Protein AF-A0A818S6M4-F1 (afdb_monomer_lite)

Structure (mmCIF, N/CA/C/O backbone):
data_AF-A0A818S6M4-F1
#
_entry.id   AF-A0A818S6M4-F1
#
loop_
_atom_site.group_PDB
_atom_site.id
_atom_site.type_symbol
_atom_site.label_atom_id
_atom_site.label_alt_id
_atom_site.label_comp_id
_atom_site.label_asym_id
_atom_site.label_entity_id
_atom_site.label_seq_id
_atom_site.pdbx_PDB_ins_code
_atom_site.Cartn_x
_atom_site.Cartn_y
_atom_site.Cartn_z
_atom_site.occupancy
_atom_site.B_iso_or_equiv
_atom_site.auth_seq_id
_atom_site.auth_comp_id
_atom_site.auth_asym_id
_atom_site.auth_atom_id
_atom_site.pdbx_PDB_model_num
ATOM 1 N N . MET A 1 1 ? -9.653 -13.314 -11.716 1.00 39.69 1 MET A N 1
ATOM 2 C CA . MET A 1 1 ? -9.714 -14.280 -12.840 1.00 39.69 1 MET A CA 1
ATOM 3 C C . MET A 1 1 ? -8.444 -15.112 -12.792 1.00 39.69 1 MET A C 1
ATOM 5 O O . MET A 1 1 ? -7.384 -14.510 -12.711 1.00 39.69 1 MET A O 1
ATOM 9 N N . ALA A 1 2 ? -8.539 -16.444 -12.817 1.00 67.56 2 ALA A N 1
ATOM 10 C CA . ALA A 1 2 ? -7.367 -17.319 -12.911 1.00 67.56 2 ALA A CA 1
ATOM 11 C C . ALA A 1 2 ? -6.774 -17.253 -14.330 1.00 67.56 2 ALA A C 1
ATOM 13 O O . ALA A 1 2 ? -7.524 -17.303 -15.307 1.00 67.56 2 ALA A O 1
ATOM 14 N N . LYS A 1 3 ? -5.451 -17.101 -14.446 1.00 80.00 3 LYS A N 1
ATOM 15 C CA . LYS A 1 3 ? -4.721 -16.979 -15.719 1.00 80.00 3 LYS A CA 1
ATOM 16 C C . LYS A 1 3 ? -3.340 -17.631 -15.604 1.00 80.00 3 LYS A C 1
ATOM 18 O O . LYS A 1 3 ? -2.742 -17.581 -14.534 1.00 80.00 3 LYS A O 1
ATOM 23 N N . ALA A 1 4 ? -2.828 -18.177 -16.704 1.00 87.00 4 ALA A N 1
ATOM 24 C CA . ALA A 1 4 ? -1.402 -18.478 -16.834 1.00 87.00 4 ALA A CA 1
ATOM 25 C C . ALA A 1 4 ? -0.620 -17.170 -17.058 1.00 87.00 4 ALA A C 1
ATOM 27 O O . ALA A 1 4 ? -1.134 -16.243 -17.693 1.00 87.00 4 ALA A O 1
ATOM 28 N N . SER A 1 5 ? 0.601 -17.080 -16.532 1.00 86.56 5 SER A N 1
ATOM 29 C CA . SER A 1 5 ? 1.431 -15.868 -16.585 1.00 86.56 5 SER A CA 1
ATOM 30 C C . SER A 1 5 ? 2.912 -16.237 -16.522 1.00 86.56 5 SER A C 1
ATOM 32 O O . SER A 1 5 ? 3.263 -17.175 -15.819 1.00 86.56 5 SER A O 1
ATOM 34 N N . GLY A 1 6 ? 3.781 -15.525 -17.249 1.00 84.81 6 GLY A N 1
ATOM 35 C CA . GLY A 1 6 ? 5.240 -15.677 -17.114 1.00 84.81 6 GLY A CA 1
ATOM 36 C C . GLY A 1 6 ? 5.771 -17.100 -17.330 1.00 84.81 6 GLY A C 1
ATOM 37 O O . GLY A 1 6 ? 6.618 -17.547 -16.576 1.00 84.81 6 GLY A O 1
ATOM 38 N N . PHE A 1 7 ? 5.237 -17.830 -18.317 1.00 89.88 7 PHE A N 1
ATOM 39 C CA . PHE A 1 7 ? 5.532 -19.253 -18.585 1.00 89.88 7 PHE A CA 1
ATOM 40 C C . PHE A 1 7 ? 5.072 -20.251 -17.501 1.00 89.88 7 PHE A C 1
ATOM 42 O O . PHE A 1 7 ? 5.229 -21.457 -17.686 1.00 89.88 7 PHE A O 1
ATOM 49 N N . CYS A 1 8 ? 4.416 -19.781 -16.437 1.00 89.44 8 CYS A N 1
ATOM 50 C CA . CYS A 1 8 ? 3.836 -20.607 -15.382 1.00 89.44 8 CYS A CA 1
ATOM 51 C C . CYS A 1 8 ? 2.340 -20.856 -15.642 1.00 89.44 8 CYS A C 1
ATOM 53 O O . CYS A 1 8 ? 1.536 -19.923 -15.740 1.00 89.44 8 CYS A O 1
ATOM 55 N N . TYR A 1 9 ? 1.958 -22.132 -15.741 1.00 90.94 9 TYR A N 1
ATOM 56 C CA . TYR A 1 9 ? 0.569 -22.561 -15.974 1.00 90.94 9 TYR A CA 1
ATOM 57 C C . TYR A 1 9 ? -0.120 -23.021 -14.689 1.00 90.94 9 TYR A C 1
ATOM 59 O O . TYR A 1 9 ? -1.296 -22.737 -14.473 1.00 90.94 9 TYR A O 1
ATOM 67 N N . ILE A 1 10 ? 0.628 -23.729 -13.844 1.00 93.06 10 ILE A N 1
ATOM 68 C CA . ILE A 1 10 ? 0.220 -24.202 -12.525 1.00 93.06 10 ILE A CA 1
ATOM 69 C C . ILE A 1 10 ? 1.284 -23.701 -11.560 1.00 93.06 10 ILE A C 1
ATOM 71 O O . ILE A 1 10 ? 2.468 -23.899 -11.812 1.00 93.06 10 ILE A O 1
ATOM 75 N N . ASN A 1 11 ? 0.863 -23.041 -10.483 1.00 95.06 11 ASN A N 1
ATOM 76 C CA . ASN A 1 11 ? 1.776 -22.622 -9.430 1.00 95.06 11 ASN A CA 1
ATOM 77 C C . ASN A 1 11 ? 1.967 -23.792 -8.453 1.00 95.06 11 ASN A C 1
ATOM 79 O O . ASN A 1 11 ? 1.244 -23.935 -7.467 1.00 95.06 11 ASN A O 1
ATOM 83 N N . ASP A 1 12 ? 2.900 -24.674 -8.797 1.00 97.38 12 ASP A N 1
ATOM 84 C CA . ASP A 1 12 ? 3.320 -25.833 -8.011 1.00 97.38 12 ASP A CA 1
ATOM 85 C C . ASP A 1 12 ? 3.815 -25.433 -6.615 1.00 97.38 12 ASP A C 1
ATOM 87 O O . ASP A 1 12 ? 3.507 -26.109 -5.633 1.00 97.38 12 ASP A O 1
ATOM 91 N N . ILE A 1 13 ? 4.476 -24.278 -6.510 1.00 98.56 13 ILE A N 1
ATOM 92 C CA . ILE A 1 13 ? 4.964 -23.714 -5.248 1.00 98.56 13 ILE A CA 1
ATOM 93 C C . ILE A 1 13 ? 3.805 -23.430 -4.284 1.00 98.56 13 ILE A C 1
ATOM 95 O O . ILE A 1 13 ? 3.861 -23.818 -3.117 1.00 98.56 13 ILE A O 1
ATOM 99 N N . VAL A 1 14 ? 2.722 -22.804 -4.756 1.00 98.06 14 VAL A N 1
ATOM 100 C CA . VAL A 1 14 ? 1.527 -22.545 -3.932 1.00 98.06 14 VAL A CA 1
ATOM 101 C C . VAL A 1 14 ? 0.921 -23.851 -3.422 1.00 98.06 14 VAL A C 1
ATOM 103 O O . VAL A 1 14 ? 0.573 -23.944 -2.245 1.00 98.06 14 VAL A O 1
ATOM 106 N N . ILE A 1 15 ? 0.836 -24.876 -4.273 1.00 97.94 15 ILE A N 1
ATOM 107 C CA . ILE A 1 15 ? 0.318 -26.196 -3.886 1.00 97.94 15 ILE A CA 1
ATOM 108 C C . ILE A 1 15 ? 1.213 -26.828 -2.811 1.00 97.94 15 ILE A C 1
ATOM 110 O O . ILE A 1 15 ? 0.705 -27.311 -1.799 1.00 97.94 15 ILE A O 1
ATOM 114 N N . ALA A 1 16 ? 2.535 -26.775 -2.984 1.00 98.31 16 ALA A N 1
ATOM 115 C CA . ALA A 1 16 ? 3.489 -27.296 -2.011 1.00 98.31 16 ALA A CA 1
ATOM 116 C C . ALA A 1 16 ? 3.392 -26.571 -0.657 1.00 98.31 16 ALA A C 1
ATOM 118 O O . ALA A 1 16 ? 3.360 -27.218 0.389 1.00 98.31 16 ALA A O 1
ATOM 119 N N . ILE A 1 17 ? 3.279 -25.238 -0.659 1.00 98.69 17 ILE A N 1
ATOM 120 C CA . ILE A 1 17 ? 3.121 -24.445 0.569 1.00 98.69 17 ILE A CA 1
ATOM 121 C C . ILE A 1 17 ? 1.808 -24.793 1.280 1.00 98.69 17 ILE A C 1
ATOM 123 O O . ILE A 1 17 ? 1.809 -24.962 2.498 1.00 98.69 17 ILE A O 1
ATOM 127 N N . LEU A 1 18 ? 0.697 -24.950 0.552 1.00 97.69 18 LEU A N 1
ATOM 128 C CA . LEU A 1 18 ? -0.579 -25.374 1.141 1.00 97.69 18 LEU A CA 1
ATOM 129 C C . LEU A 1 18 ? -0.478 -26.747 1.821 1.00 97.69 18 LEU A C 1
ATOM 131 O O . LEU A 1 18 ? -1.083 -26.950 2.874 1.00 97.69 18 LEU A O 1
ATOM 135 N N . GLU A 1 19 ? 0.308 -27.670 1.263 1.00 98.44 19 GLU A N 1
ATOM 136 C CA . GLU A 1 19 ? 0.568 -28.969 1.887 1.00 98.44 19 GLU A CA 1
ATOM 137 C C . GLU A 1 19 ? 1.433 -28.830 3.149 1.00 98.44 19 GLU A C 1
ATOM 139 O O . GLU A 1 19 ? 1.098 -29.380 4.199 1.00 98.44 19 GLU A O 1
ATOM 144 N N . LEU A 1 20 ? 2.498 -28.024 3.091 1.00 98.25 20 LEU A N 1
ATOM 145 C CA . LEU A 1 20 ? 3.367 -27.739 4.238 1.00 98.25 20 LEU A CA 1
ATOM 146 C C . LEU A 1 20 ? 2.606 -27.067 5.388 1.00 98.25 20 LEU A C 1
ATOM 148 O O . LEU A 1 20 ? 2.841 -27.392 6.552 1.00 98.25 20 LEU A O 1
ATOM 152 N N . LEU A 1 21 ? 1.644 -26.189 5.088 1.00 97.69 21 LEU A N 1
ATOM 153 C CA . LEU A 1 21 ? 0.796 -25.523 6.083 1.00 97.69 21 LEU A CA 1
ATOM 154 C C . LEU A 1 21 ? -0.086 -26.487 6.893 1.00 97.69 21 LEU A C 1
ATOM 156 O O . LEU A 1 21 ? -0.627 -26.085 7.925 1.00 97.69 21 LEU A O 1
ATOM 160 N N . LYS A 1 22 ? -0.235 -27.752 6.486 1.00 97.62 22 LYS A N 1
ATOM 161 C CA . LYS A 1 22 ? -0.907 -28.769 7.313 1.00 97.62 22 LYS A CA 1
ATOM 162 C C . LYS A 1 22 ? -0.056 -29.207 8.509 1.00 97.62 22 LYS A C 1
ATOM 164 O O . LYS A 1 22 ? -0.611 -29.640 9.514 1.00 97.62 22 LYS A O 1
ATOM 169 N N . TYR A 1 23 ? 1.268 -29.070 8.413 1.00 97.50 23 TYR A N 1
ATOM 170 C CA . TYR A 1 23 ? 2.236 -29.544 9.411 1.00 97.50 23 TYR A CA 1
ATOM 171 C C . TYR A 1 23 ? 3.039 -28.410 10.059 1.00 97.50 23 TYR A C 1
ATOM 173 O O . TYR A 1 23 ? 3.510 -28.543 11.189 1.00 97.50 23 TYR A O 1
ATOM 181 N N . HIS A 1 24 ? 3.183 -27.283 9.364 1.00 96.69 24 HIS A N 1
ATOM 182 C CA . HIS A 1 24 ? 3.986 -26.147 9.791 1.00 96.69 24 HIS A CA 1
ATOM 183 C C . HIS A 1 24 ? 3.109 -24.907 9.984 1.00 96.69 24 HIS A C 1
ATOM 185 O O . HIS A 1 24 ? 2.370 -24.479 9.099 1.00 96.69 24 HIS A O 1
ATOM 191 N N . GLU A 1 25 ? 3.203 -24.297 11.167 1.00 93.81 25 GLU A N 1
ATOM 192 C CA . GLU A 1 25 ? 2.429 -23.098 11.507 1.00 93.81 25 GLU A CA 1
ATOM 193 C C . GLU A 1 25 ? 2.786 -21.909 10.600 1.00 93.81 25 GLU A C 1
ATOM 195 O O . GLU A 1 25 ? 1.888 -21.201 10.143 1.00 93.81 25 GLU A O 1
ATOM 200 N N . ARG A 1 26 ? 4.089 -21.738 10.323 1.00 97.19 26 ARG A N 1
ATOM 201 C CA . ARG A 1 26 ? 4.670 -20.652 9.524 1.00 97.19 26 ARG A CA 1
ATOM 202 C C . ARG A 1 26 ? 5.629 -21.196 8.471 1.00 97.19 26 ARG A C 1
ATOM 204 O O . ARG A 1 26 ? 6.615 -21.849 8.829 1.00 97.19 26 ARG A O 1
ATOM 211 N N . VAL A 1 27 ? 5.357 -20.892 7.205 1.00 98.75 27 VAL A N 1
ATOM 212 C CA . VAL A 1 27 ? 6.182 -21.269 6.048 1.00 98.75 27 VAL A CA 1
ATOM 213 C C . VAL A 1 27 ? 6.845 -20.012 5.490 1.00 98.75 27 VAL A C 1
ATOM 215 O O . VAL A 1 27 ? 6.163 -19.041 5.174 1.00 98.75 27 VAL A O 1
ATOM 218 N N . LEU A 1 28 ? 8.171 -20.005 5.375 1.00 98.88 28 LEU A N 1
ATOM 219 C CA . LEU A 1 28 ? 8.890 -18.917 4.711 1.00 98.88 28 LEU A CA 1
ATOM 220 C C . LEU A 1 28 ? 9.140 -19.287 3.249 1.00 98.88 28 LEU A C 1
ATOM 222 O O . LEU A 1 28 ? 9.788 -20.291 2.982 1.00 98.88 28 LEU A O 1
ATOM 226 N N . TYR A 1 29 ? 8.662 -18.468 2.322 1.00 98.88 29 TYR A N 1
ATOM 227 C CA . TYR A 1 29 ? 8.985 -18.549 0.904 1.00 98.88 29 TYR A CA 1
ATOM 228 C C . TYR A 1 29 ? 10.062 -17.515 0.554 1.00 98.88 29 TYR A C 1
ATOM 230 O O . TYR A 1 29 ? 9.866 -16.321 0.786 1.00 98.88 29 TYR A O 1
ATOM 238 N N . ILE A 1 30 ? 11.192 -17.973 0.014 1.00 98.88 30 ILE A N 1
ATOM 239 C CA . ILE A 1 30 ? 12.310 -17.136 -0.441 1.00 98.88 30 ILE A CA 1
ATOM 240 C C . ILE A 1 30 ? 12.466 -17.333 -1.946 1.00 98.88 30 ILE A C 1
ATOM 242 O O . ILE A 1 30 ? 12.558 -18.467 -2.407 1.00 98.88 30 ILE A O 1
ATOM 246 N N . ASP A 1 31 ? 12.529 -16.232 -2.685 1.00 98.88 31 ASP A N 1
ATOM 247 C CA . ASP A 1 31 ? 12.574 -16.212 -4.144 1.00 98.88 31 ASP A CA 1
ATOM 248 C C . ASP A 1 31 ? 13.788 -15.411 -4.636 1.00 98.88 31 ASP A C 1
ATOM 250 O O . ASP A 1 31 ? 13.894 -14.206 -4.362 1.00 98.88 31 ASP A O 1
ATOM 254 N N . ILE A 1 32 ? 14.718 -16.101 -5.307 1.00 98.75 32 ILE A N 1
ATOM 255 C CA . ILE A 1 32 ? 15.934 -15.519 -5.906 1.00 98.75 32 ILE A CA 1
ATOM 256 C C . ILE A 1 32 ? 15.904 -15.524 -7.448 1.00 98.75 32 ILE A C 1
ATOM 258 O O . ILE A 1 32 ? 16.945 -15.326 -8.086 1.00 98.75 32 ILE A O 1
ATOM 262 N N . ASP A 1 33 ? 14.723 -15.715 -8.047 1.00 98.62 33 ASP A N 1
ATOM 263 C CA . ASP A 1 33 ? 14.461 -15.426 -9.460 1.00 98.62 33 ASP A CA 1
ATOM 264 C C . ASP A 1 33 ? 14.646 -13.932 -9.751 1.00 98.62 33 ASP A C 1
ATOM 266 O O . ASP A 1 33 ? 14.401 -13.064 -8.907 1.00 98.62 33 ASP A O 1
ATOM 270 N N . VAL A 1 34 ? 15.076 -13.595 -10.969 1.00 98.19 34 VAL A N 1
ATOM 271 C CA . VAL A 1 34 ? 15.216 -12.180 -11.344 1.00 98.19 34 VAL A CA 1
ATOM 272 C C . VAL A 1 34 ? 13.856 -11.486 -11.474 1.00 98.19 34 VAL A C 1
ATOM 274 O O . VAL A 1 34 ? 13.790 -10.255 -11.376 1.00 98.19 34 VAL A O 1
ATOM 277 N N . HIS A 1 35 ? 12.780 -12.242 -11.704 1.00 98.06 35 HIS A N 1
ATOM 278 C CA . HIS A 1 35 ? 11.411 -11.748 -11.768 1.00 98.06 35 HIS A CA 1
ATOM 279 C C . HIS A 1 35 ? 10.748 -11.809 -10.391 1.00 98.06 35 HIS A C 1
ATOM 281 O O . HIS A 1 35 ? 11.013 -12.680 -9.573 1.00 98.06 35 HIS A O 1
ATOM 287 N N . HIS A 1 36 ? 9.853 -10.862 -10.117 1.00 98.19 36 HIS A N 1
ATOM 288 C CA . HIS A 1 36 ? 9.089 -10.893 -8.874 1.00 98.19 36 HIS A CA 1
ATOM 289 C C . HIS A 1 36 ? 8.178 -12.132 -8.836 1.00 98.19 36 HIS A C 1
ATOM 291 O O . HIS A 1 36 ? 7.404 -12.340 -9.772 1.00 98.19 36 HIS A O 1
ATOM 297 N N . GLY A 1 37 ? 8.227 -12.889 -7.733 1.00 97.00 37 GLY A N 1
ATOM 298 C CA . GLY A 1 37 ? 7.377 -14.053 -7.440 1.00 97.00 37 GLY A CA 1
ATOM 299 C C . GLY A 1 37 ? 5.910 -13.701 -7.160 1.00 97.00 37 GLY A C 1
ATOM 300 O O . GLY A 1 37 ? 5.343 -14.084 -6.132 1.00 97.00 37 GLY A O 1
ATOM 301 N N . ASP A 1 38 ? 5.289 -12.950 -8.068 1.00 94.38 38 ASP A N 1
ATOM 302 C CA . ASP A 1 38 ? 3.969 -12.342 -7.920 1.00 94.38 38 ASP A CA 1
ATOM 303 C C . ASP A 1 38 ? 2.852 -13.361 -7.700 1.00 94.38 38 ASP A C 1
ATOM 305 O O . ASP A 1 38 ? 1.980 -13.129 -6.870 1.00 94.38 38 ASP A O 1
ATOM 309 N N . GLY A 1 39 ? 2.908 -14.514 -8.366 1.00 94.50 39 GLY A N 1
ATOM 310 C CA . GLY A 1 39 ? 1.911 -15.570 -8.210 1.00 94.50 39 GLY A CA 1
ATOM 311 C C . GLY A 1 39 ? 1.878 -16.173 -6.802 1.00 94.50 39 GLY A C 1
ATOM 312 O O . GLY A 1 39 ? 0.797 -16.434 -6.277 1.00 94.50 39 GLY A O 1
ATOM 313 N N . VAL A 1 40 ? 3.043 -16.380 -6.172 1.00 97.88 40 VAL A N 1
ATOM 314 C CA . VAL A 1 40 ? 3.116 -16.897 -4.792 1.00 97.88 40 VAL A CA 1
ATOM 315 C C . VAL A 1 40 ? 2.727 -15.800 -3.803 1.00 97.88 40 VAL A C 1
ATOM 317 O O . VAL A 1 40 ? 1.955 -16.054 -2.879 1.00 97.88 40 VAL A O 1
ATOM 320 N N . GLN A 1 41 ? 3.189 -14.565 -4.031 1.00 97.69 41 GLN A N 1
ATOM 321 C CA . GLN A 1 41 ? 2.793 -13.411 -3.226 1.00 97.69 41 GLN A CA 1
ATOM 322 C C . GLN A 1 41 ? 1.276 -13.170 -3.267 1.00 97.69 41 GLN A C 1
ATOM 324 O O . GLN A 1 41 ? 0.674 -12.975 -2.217 1.00 97.69 41 GLN A O 1
ATOM 329 N N . GLU A 1 42 ? 0.641 -13.193 -4.441 1.00 92.88 42 GLU A N 1
ATOM 330 C CA . GLU A 1 42 ? -0.805 -12.982 -4.599 1.00 92.88 42 GLU A CA 1
ATOM 331 C C . GLU A 1 42 ? -1.608 -14.073 -3.878 1.00 92.88 42 GLU A C 1
ATOM 333 O O . GLU A 1 42 ? -2.562 -13.766 -3.162 1.00 92.88 42 GLU A O 1
ATOM 338 N N . ALA A 1 43 ? -1.190 -15.337 -4.001 1.00 92.06 43 ALA A N 1
ATOM 339 C CA . ALA A 1 43 ? -1.863 -16.467 -3.361 1.00 92.06 43 ALA A CA 1
ATOM 340 C C . ALA A 1 43 ? -1.868 -16.382 -1.825 1.00 92.06 43 ALA A C 1
ATOM 342 O O . ALA A 1 43 ? -2.808 -16.855 -1.185 1.00 92.06 43 ALA A O 1
ATOM 343 N N . PHE A 1 44 ? -0.842 -15.762 -1.236 1.00 95.44 44 PHE A N 1
ATOM 344 C CA . PHE A 1 44 ? -0.682 -15.632 0.213 1.00 95.44 44 PHE A CA 1
ATOM 345 C C . PHE A 1 44 ? -0.746 -14.180 0.712 1.00 95.44 44 PHE A C 1
ATOM 347 O O . PHE A 1 44 ? -0.383 -13.897 1.851 1.00 95.44 44 PHE A O 1
ATOM 354 N N . TYR A 1 45 ? -1.275 -13.259 -0.098 1.00 88.06 45 TYR A N 1
ATOM 355 C CA . TYR A 1 45 ? -1.243 -11.815 0.177 1.00 88.06 45 TYR A CA 1
ATOM 356 C C . TYR A 1 45 ? -1.988 -11.399 1.455 1.00 88.06 45 TYR A C 1
ATOM 358 O O . TYR A 1 45 ? -1.726 -10.337 2.021 1.00 88.06 45 TYR A O 1
ATOM 366 N N . PHE A 1 46 ? -2.922 -12.244 1.896 1.00 79.25 46 PHE A N 1
ATOM 367 C CA . PHE A 1 46 ? -3.835 -12.022 3.016 1.00 79.25 46 PHE A CA 1
ATOM 368 C C . PHE A 1 46 ? -3.632 -13.032 4.159 1.00 79.25 46 PHE A C 1
ATOM 370 O O . PHE A 1 46 ? -4.577 -13.354 4.870 1.00 79.25 46 PHE A O 1
ATOM 377 N N . THR A 1 47 ? -2.433 -13.594 4.342 1.00 81.25 47 THR A N 1
ATOM 378 C CA . THR A 1 47 ? -2.150 -14.514 5.460 1.00 81.25 47 THR A CA 1
ATOM 379 C C . THR A 1 47 ? -0.812 -14.217 6.126 1.00 81.25 47 THR A C 1
ATOM 381 O O . THR A 1 4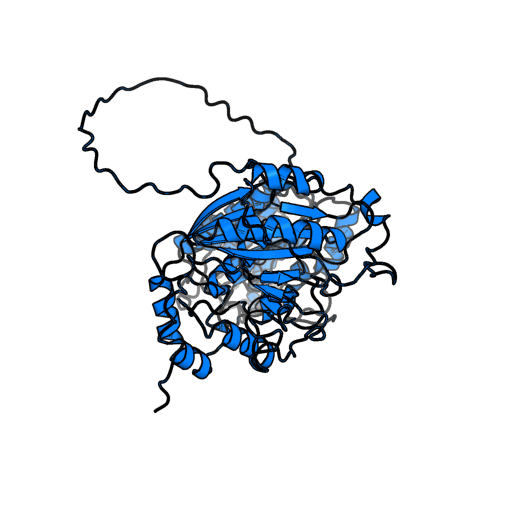7 ? 0.171 -13.925 5.461 1.00 81.25 47 THR A O 1
ATOM 384 N N . ASP A 1 48 ? -0.763 -14.339 7.449 1.00 90.19 48 ASP A N 1
ATOM 385 C CA . ASP A 1 48 ? 0.457 -14.272 8.262 1.00 90.19 48 ASP A CA 1
ATOM 386 C C . ASP A 1 48 ? 1.186 -15.625 8.360 1.00 90.19 48 ASP A C 1
ATOM 388 O O . ASP A 1 48 ? 2.376 -15.709 8.674 1.00 90.19 48 ASP A O 1
ATOM 392 N N . ARG A 1 49 ? 0.493 -16.724 8.046 1.00 96.25 49 ARG A N 1
ATOM 393 C CA . ARG A 1 49 ? 1.067 -18.079 8.065 1.00 96.25 49 ARG A CA 1
ATOM 394 C C . ARG A 1 49 ? 2.090 -18.362 6.966 1.00 96.25 49 ARG A C 1
ATOM 396 O O . ARG A 1 49 ? 2.804 -19.361 7.057 1.00 96.25 49 ARG A O 1
ATOM 403 N N . VAL A 1 50 ? 2.178 -17.505 5.951 1.00 98.31 50 VAL A N 1
ATOM 404 C CA . VAL A 1 50 ? 3.191 -17.594 4.896 1.00 98.31 50 VAL A CA 1
ATOM 405 C C . VAL A 1 50 ? 3.824 -16.227 4.729 1.00 98.31 50 VAL A C 1
ATOM 407 O O . VAL A 1 50 ? 3.112 -15.253 4.516 1.00 98.31 50 VAL A O 1
ATOM 410 N N . MET A 1 51 ? 5.150 -16.156 4.817 1.00 98.44 51 MET A N 1
ATOM 411 C CA . MET A 1 51 ? 5.888 -14.946 4.465 1.00 98.44 51 MET A CA 1
ATOM 412 C C . MET A 1 51 ? 6.555 -15.127 3.112 1.00 98.44 51 MET A C 1
ATOM 414 O O . MET A 1 51 ? 7.271 -16.107 2.925 1.00 98.44 51 MET A O 1
ATOM 418 N N . THR A 1 52 ? 6.363 -14.180 2.198 1.00 98.62 52 THR A N 1
ATOM 419 C CA . THR A 1 52 ? 7.029 -14.173 0.890 1.00 98.62 52 THR A CA 1
ATOM 420 C C . THR A 1 52 ? 8.152 -13.147 0.876 1.00 98.62 52 THR A C 1
ATOM 422 O O . THR A 1 52 ? 7.934 -11.989 1.228 1.00 98.62 52 THR A O 1
ATOM 425 N N . VAL A 1 53 ? 9.355 -13.548 0.468 1.00 98.69 53 VAL A N 1
ATOM 426 C CA . VAL A 1 53 ? 10.522 -12.666 0.344 1.00 98.69 53 VAL A CA 1
ATOM 427 C C . VAL A 1 53 ? 11.094 -12.799 -1.060 1.00 98.69 53 VAL A C 1
ATOM 429 O O . VAL A 1 53 ? 11.547 -13.880 -1.420 1.00 98.69 53 VAL A O 1
ATOM 432 N N . SER A 1 54 ? 11.088 -11.720 -1.844 1.00 98.69 54 SER A N 1
ATOM 433 C CA . SER A 1 54 ? 11.552 -11.744 -3.240 1.00 98.69 54 SER A CA 1
ATOM 434 C C . SER A 1 54 ? 12.618 -10.683 -3.522 1.00 98.69 54 SER A C 1
ATOM 436 O O . SER A 1 54 ? 12.476 -9.522 -3.120 1.00 98.69 54 SER A O 1
ATOM 438 N N . PHE A 1 55 ? 13.666 -11.084 -4.249 1.00 98.44 55 PHE A N 1
ATOM 439 C CA . PHE A 1 55 ? 14.797 -10.248 -4.663 1.00 98.44 55 PHE A CA 1
ATOM 440 C C . PHE A 1 55 ? 14.874 -10.161 -6.188 1.00 98.44 55 PHE A C 1
ATOM 442 O O . PHE A 1 55 ? 15.530 -10.962 -6.838 1.00 98.44 55 PHE A O 1
ATOM 449 N N . HIS A 1 56 ? 14.238 -9.152 -6.770 1.00 98.31 56 HIS A N 1
ATOM 450 C CA . HIS A 1 56 ? 13.977 -9.135 -8.209 1.00 98.31 56 HIS A CA 1
ATOM 451 C C . HIS A 1 56 ? 14.347 -7.802 -8.846 1.00 98.31 56 HIS A C 1
ATOM 453 O O . HIS A 1 56 ? 14.433 -6.761 -8.188 1.00 98.31 56 HIS A O 1
ATOM 459 N N . LYS A 1 57 ? 14.529 -7.795 -10.165 1.00 97.00 57 LYS A N 1
ATOM 460 C CA . LYS A 1 57 ? 14.666 -6.554 -10.920 1.00 97.00 57 LYS A CA 1
ATOM 461 C C . LYS A 1 57 ? 13.327 -5.824 -10.976 1.00 97.00 57 LYS A C 1
ATOM 463 O O . LYS A 1 57 ? 12.304 -6.398 -11.326 1.00 97.00 57 LYS A O 1
ATOM 468 N N . TYR A 1 58 ? 13.351 -4.515 -10.731 1.00 92.12 58 TYR A N 1
ATOM 469 C CA . TYR A 1 58 ? 12.141 -3.696 -10.725 1.00 92.12 58 TYR A CA 1
ATOM 470 C C . TYR A 1 58 ? 12.295 -2.384 -11.508 1.00 92.12 58 TYR A C 1
ATOM 472 O O . TYR A 1 58 ? 13.338 -1.720 -11.487 1.00 92.12 58 TYR A O 1
ATOM 480 N N . GLY A 1 59 ? 11.213 -1.977 -12.177 1.00 85.38 59 GLY A N 1
ATOM 481 C CA . GLY A 1 59 ? 11.145 -0.776 -13.013 1.00 85.38 59 GLY A CA 1
ATOM 482 C C . GLY A 1 59 ? 11.533 -1.012 -14.478 1.00 85.38 59 GLY A C 1
ATOM 483 O O . GLY A 1 59 ? 11.905 -2.114 -14.879 1.00 85.38 59 GLY A O 1
ATOM 484 N N . ASN A 1 60 ? 11.433 0.043 -15.293 1.00 83.38 60 ASN A N 1
ATOM 485 C CA . ASN A 1 60 ? 11.656 0.010 -16.748 1.00 83.38 60 ASN A CA 1
ATOM 486 C C . ASN A 1 60 ? 10.791 -1.045 -17.470 1.00 83.38 60 ASN A C 1
ATOM 488 O O . ASN A 1 60 ? 11.280 -1.739 -18.356 1.00 83.38 60 ASN A O 1
ATOM 492 N N . ASN A 1 61 ? 9.520 -1.181 -17.067 1.00 78.94 61 ASN A N 1
ATOM 493 C CA . ASN A 1 61 ? 8.564 -2.161 -17.605 1.00 78.94 61 ASN A CA 1
ATOM 494 C C . ASN A 1 61 ? 9.055 -3.621 -17.556 1.00 78.94 61 ASN A C 1
ATOM 496 O O . ASN A 1 61 ? 8.649 -4.435 -18.382 1.00 78.94 61 ASN A O 1
ATOM 500 N N . PHE A 1 62 ? 9.936 -3.957 -16.607 1.00 88.50 62 PHE A N 1
ATOM 501 C CA . PHE A 1 62 ? 10.362 -5.337 -16.399 1.00 88.50 62 PHE A CA 1
ATOM 502 C C . PHE A 1 62 ? 9.195 -6.172 -15.875 1.00 88.50 62 PHE A C 1
ATOM 504 O O . PHE A 1 62 ? 8.484 -5.742 -14.963 1.00 88.50 62 PHE A O 1
ATOM 511 N N . PHE A 1 63 ? 8.987 -7.337 -16.480 1.00 88.94 63 PHE A N 1
ATOM 512 C CA . PHE A 1 63 ? 7.933 -8.262 -16.083 1.00 88.94 63 PHE A CA 1
ATOM 513 C C . PHE A 1 63 ? 8.175 -8.756 -14.641 1.00 88.94 63 PHE A C 1
ATOM 515 O O . PHE A 1 63 ? 9.332 -8.923 -14.261 1.00 88.94 63 PHE A O 1
ATOM 522 N N . PRO A 1 64 ? 7.134 -8.981 -13.818 1.00 92.81 64 PRO A N 1
ATOM 523 C CA . PRO A 1 64 ? 5.697 -8.803 -14.077 1.00 92.81 64 PRO A CA 1
ATOM 524 C C . PRO A 1 64 ? 5.163 -7.377 -13.850 1.00 92.81 64 PRO A C 1
ATOM 526 O O . PRO A 1 64 ? 3.994 -7.105 -14.120 1.00 92.81 64 PRO A O 1
ATOM 529 N N . GLY A 1 65 ? 5.999 -6.449 -13.376 1.00 85.75 65 GLY A N 1
ATOM 530 C CA . GLY A 1 65 ? 5.608 -5.066 -13.071 1.00 85.75 65 GLY A CA 1
ATOM 531 C C . GLY A 1 65 ? 5.019 -4.850 -11.670 1.00 85.75 65 GLY A C 1
ATOM 532 O O . GLY A 1 65 ? 4.613 -3.732 -11.358 1.00 85.75 65 GLY A O 1
ATOM 533 N N . THR A 1 66 ? 4.996 -5.890 -10.836 1.00 87.12 66 THR A N 1
ATOM 534 C CA . THR A 1 66 ? 4.652 -5.872 -9.400 1.00 87.12 66 THR A CA 1
ATOM 535 C C . THR A 1 66 ? 5.918 -6.055 -8.549 1.00 87.12 66 THR A C 1
ATOM 537 O O . THR A 1 66 ? 7.018 -6.125 -9.100 1.00 87.12 66 THR A O 1
ATOM 540 N N . GLY A 1 67 ? 5.795 -6.095 -7.219 1.00 87.25 67 GLY A N 1
ATOM 541 C CA . GLY A 1 67 ? 6.948 -6.272 -6.322 1.00 87.25 67 GLY A CA 1
ATOM 542 C C . GLY A 1 67 ? 7.605 -4.952 -5.913 1.00 87.25 67 GLY A C 1
ATOM 543 O O . GLY A 1 67 ? 8.781 -4.880 -5.555 1.00 87.25 67 GLY A O 1
ATOM 544 N N . SER A 1 68 ? 6.861 -3.848 -5.947 1.00 85.75 68 SER A N 1
ATOM 545 C CA . SER A 1 68 ? 7.368 -2.590 -5.413 1.00 85.75 68 SER A CA 1
ATOM 546 C C . SER A 1 68 ? 7.689 -2.728 -3.921 1.00 85.75 68 SER A C 1
ATOM 548 O O . SER A 1 68 ? 7.010 -3.430 -3.175 1.00 85.75 68 SER A O 1
ATOM 550 N N . MET A 1 69 ? 8.655 -1.951 -3.423 1.00 80.38 69 MET A N 1
ATOM 551 C CA . MET A 1 69 ? 8.980 -1.921 -1.986 1.00 80.38 69 MET A CA 1
ATOM 552 C C . MET A 1 69 ? 7.830 -1.424 -1.083 1.00 80.38 69 MET A C 1
ATOM 554 O O . MET A 1 69 ? 8.036 -1.220 0.114 1.00 80.38 69 MET A O 1
ATOM 558 N N . TYR A 1 70 ? 6.672 -1.069 -1.645 1.00 77.12 70 TYR A N 1
ATOM 559 C CA . TYR A 1 70 ? 5.474 -0.644 -0.918 1.00 77.12 70 TYR A CA 1
ATOM 560 C C . TYR A 1 70 ? 4.381 -1.721 -0.909 1.00 77.12 70 TYR A C 1
ATOM 562 O O . TYR A 1 70 ? 3.428 -1.589 -0.146 1.00 77.12 70 TYR A O 1
ATOM 570 N N . GLU A 1 71 ? 4.522 -2.780 -1.706 1.00 79.06 71 GLU A N 1
ATOM 571 C CA . GLU A 1 71 ? 3.672 -3.965 -1.638 1.00 79.06 71 GLU A CA 1
ATOM 572 C C . GLU A 1 71 ? 4.133 -4.818 -0.459 1.00 79.06 71 GLU A C 1
ATOM 574 O O . GLU A 1 71 ? 5.187 -5.447 -0.514 1.00 79.06 71 GLU A O 1
ATOM 579 N N . ILE A 1 72 ? 3.363 -4.780 0.627 1.00 82.94 72 ILE A N 1
ATOM 580 C CA . ILE A 1 72 ? 3.727 -5.399 1.909 1.00 82.94 72 ILE A CA 1
ATOM 581 C C . ILE A 1 72 ? 2.714 -6.450 2.374 1.00 82.94 72 ILE A C 1
ATOM 583 O O . ILE A 1 72 ? 2.704 -6.800 3.550 1.00 82.94 72 ILE A O 1
ATOM 587 N N . GLY A 1 73 ? 1.836 -6.909 1.483 1.00 77.31 73 GLY A N 1
ATOM 588 C CA . GLY A 1 73 ? 0.665 -7.709 1.833 1.00 77.31 73 GLY A CA 1
ATOM 589 C C . GLY A 1 73 ? -0.500 -6.845 2.319 1.00 77.31 73 GLY A C 1
ATOM 590 O O . GLY A 1 73 ? -0.385 -5.623 2.477 1.00 77.31 73 GLY A O 1
ATOM 591 N N . ALA A 1 74 ? -1.638 -7.482 2.563 1.00 64.00 74 ALA A N 1
ATOM 592 C CA . ALA A 1 74 ? -2.856 -6.832 3.022 1.00 64.00 74 ALA A CA 1
ATOM 593 C C . ALA A 1 74 ? -3.510 -7.624 4.158 1.00 64.00 74 ALA A C 1
ATOM 595 O O . ALA A 1 74 ? -3.272 -8.814 4.339 1.00 64.00 74 ALA A O 1
ATOM 596 N N . GLU A 1 75 ? -4.339 -6.941 4.945 1.00 80.62 75 GLU A N 1
ATOM 597 C CA . GLU A 1 75 ? -5.060 -7.539 6.072 1.00 80.62 75 GLU A CA 1
ATOM 598 C C . GLU A 1 75 ? -4.137 -8.268 7.061 1.00 80.62 75 GLU A C 1
ATOM 600 O O . GLU A 1 75 ? -3.215 -7.653 7.597 1.00 80.62 75 GLU A O 1
ATOM 605 N N . THR A 1 76 ? -4.383 -9.550 7.337 1.00 74.94 76 THR A N 1
ATOM 606 C CA . THR A 1 76 ? -3.537 -10.402 8.186 1.00 74.94 76 THR A CA 1
ATOM 607 C C . THR A 1 76 ? -2.179 -10.683 7.546 1.00 74.94 76 THR A C 1
ATOM 609 O O . THR A 1 76 ? -1.197 -10.790 8.268 1.00 74.94 76 THR A O 1
ATOM 612 N N . GLY A 1 77 ? -2.085 -10.704 6.213 1.00 77.25 77 GLY A N 1
ATOM 613 C CA . GLY A 1 77 ? -0.821 -10.835 5.477 1.00 77.25 77 GLY A CA 1
ATOM 614 C C . GLY A 1 77 ? -0.003 -9.549 5.392 1.00 77.25 77 GLY A C 1
ATOM 615 O O . GLY A 1 77 ? 1.090 -9.528 4.827 1.00 77.25 77 GLY A O 1
ATOM 616 N N . ARG A 1 78 ? -0.485 -8.447 5.975 1.00 76.94 78 ARG A N 1
ATOM 617 C CA . ARG A 1 78 ? 0.269 -7.198 6.018 1.00 76.94 78 ARG A CA 1
ATOM 618 C C . ARG A 1 78 ? 1.552 -7.353 6.841 1.00 76.94 78 ARG A C 1
ATOM 620 O O . ARG A 1 78 ? 1.514 -7.772 7.991 1.00 76.94 78 ARG A O 1
ATOM 627 N N . TYR A 1 79 ? 2.659 -6.889 6.272 1.00 85.94 79 TYR A N 1
ATOM 628 C CA . TYR A 1 79 ? 4.037 -7.076 6.731 1.00 85.94 79 TYR A CA 1
ATOM 629 C C . TYR A 1 79 ? 4.586 -8.502 6.550 1.00 85.94 79 TYR A C 1
ATOM 631 O O . TYR A 1 79 ? 5.707 -8.768 6.977 1.00 85.94 79 TYR A O 1
ATOM 639 N N . TYR A 1 80 ? 3.853 -9.384 5.859 1.00 90.69 80 TYR A N 1
ATOM 640 C CA . TYR A 1 80 ? 4.289 -10.741 5.500 1.00 90.69 80 TYR A CA 1
ATOM 641 C C . TYR A 1 80 ? 4.641 -10.890 4.008 1.00 90.69 80 TYR A C 1
ATOM 643 O O . TYR A 1 80 ? 4.972 -11.981 3.558 1.00 90.69 80 TYR A O 1
ATOM 651 N N . SER A 1 81 ? 4.673 -9.793 3.246 1.00 94.44 81 SER A N 1
ATOM 652 C CA . SER A 1 81 ? 5.303 -9.756 1.919 1.00 94.44 81 SER A CA 1
ATOM 653 C C . SER A 1 81 ? 6.468 -8.769 1.921 1.00 94.44 81 SER A C 1
ATOM 655 O O . SER A 1 81 ? 6.282 -7.568 2.115 1.00 94.44 81 SER A O 1
ATOM 657 N N . ILE A 1 82 ? 7.687 -9.267 1.736 1.00 95.00 82 ILE A N 1
ATOM 658 C CA . ILE A 1 82 ? 8.912 -8.471 1.678 1.00 95.00 82 ILE A CA 1
ATOM 659 C C . ILE A 1 82 ? 9.413 -8.453 0.239 1.00 95.00 82 ILE A C 1
ATOM 661 O O . ILE A 1 82 ? 9.813 -9.471 -0.320 1.00 95.00 82 ILE A O 1
ATOM 665 N N . ASN A 1 83 ? 9.436 -7.253 -0.330 1.00 95.25 83 ASN A N 1
ATOM 666 C CA . ASN A 1 83 ? 9.884 -7.013 -1.691 1.00 95.25 83 ASN A CA 1
ATOM 667 C C . ASN A 1 83 ? 11.169 -6.196 -1.709 1.00 95.25 83 ASN A C 1
ATOM 669 O O . ASN A 1 83 ? 11.218 -5.082 -1.173 1.00 95.25 83 ASN A O 1
ATOM 673 N N . VAL A 1 84 ? 12.193 -6.732 -2.372 1.00 95.88 84 VAL A N 1
ATOM 674 C CA . VAL A 1 84 ? 13.497 -6.091 -2.531 1.00 95.88 84 VAL A CA 1
ATOM 675 C C . VAL A 1 84 ? 13.717 -5.745 -4.011 1.00 95.88 84 VAL A C 1
ATOM 677 O O . VAL A 1 84 ? 14.357 -6.504 -4.734 1.00 95.88 84 VAL A O 1
ATOM 680 N N . PRO A 1 85 ? 13.196 -4.594 -4.486 1.00 91.94 85 PRO A N 1
ATOM 681 C CA . PRO A 1 85 ? 13.291 -4.198 -5.890 1.00 91.94 85 PRO A CA 1
ATOM 682 C C . PRO A 1 85 ? 14.695 -3.700 -6.247 1.00 91.94 85 PRO A C 1
ATOM 684 O O . PRO A 1 85 ? 15.105 -2.628 -5.797 1.00 91.94 85 PRO A O 1
ATOM 687 N N . LEU A 1 86 ? 15.411 -4.417 -7.108 1.00 95.50 86 LEU A N 1
ATOM 688 C CA . LEU A 1 86 ? 16.792 -4.157 -7.528 1.00 95.50 86 LEU A CA 1
ATOM 689 C C . LEU A 1 86 ? 16.883 -3.551 -8.942 1.00 95.50 86 LEU A C 1
ATOM 691 O O . LEU A 1 86 ? 15.938 -3.573 -9.731 1.00 95.50 86 LEU A O 1
ATOM 695 N N . ARG A 1 87 ? 18.039 -2.958 -9.254 1.00 94.00 87 ARG A N 1
ATOM 696 C CA . ARG A 1 87 ? 18.429 -2.519 -10.606 1.00 94.00 87 ARG A CA 1
ATOM 697 C C . ARG A 1 87 ? 19.303 -3.585 -11.266 1.00 94.00 87 ARG A C 1
ATOM 699 O O . ARG A 1 87 ? 19.779 -4.500 -10.602 1.00 94.00 87 ARG A O 1
ATOM 706 N N . GLU A 1 88 ? 19.509 -3.449 -12.568 1.00 93.50 88 GLU A N 1
ATOM 707 C CA . GLU A 1 88 ? 20.386 -4.327 -13.348 1.00 93.50 88 GLU A CA 1
ATOM 708 C C . GLU A 1 88 ? 21.839 -4.339 -12.848 1.00 93.50 88 GLU A C 1
ATOM 710 O O . GLU A 1 88 ? 22.278 -3.442 -12.122 1.00 93.50 88 GLU A O 1
ATOM 715 N N . GLY A 1 89 ? 22.573 -5.382 -13.232 1.00 96.06 89 GLY A N 1
ATOM 716 C CA . GLY A 1 89 ? 24.016 -5.472 -13.025 1.00 96.06 89 GLY A CA 1
ATOM 717 C C . GLY A 1 89 ? 24.478 -5.742 -11.594 1.00 96.06 89 GLY A C 1
ATOM 718 O O . GLY A 1 89 ? 25.674 -5.614 -11.341 1.00 96.06 89 GLY A O 1
ATOM 719 N N . ILE A 1 90 ? 23.584 -6.098 -10.661 1.00 96.88 90 ILE A N 1
ATOM 720 C CA . ILE A 1 90 ? 23.998 -6.434 -9.291 1.00 96.88 90 ILE A CA 1
ATOM 721 C C . ILE A 1 90 ? 24.990 -7.607 -9.293 1.00 96.88 90 ILE A C 1
ATOM 723 O O . ILE A 1 90 ? 24.817 -8.571 -10.042 1.00 96.88 90 ILE A O 1
ATOM 727 N N . THR A 1 91 ? 26.042 -7.489 -8.484 1.00 96.00 91 THR A N 1
ATOM 728 C CA . THR A 1 91 ? 27.155 -8.444 -8.390 1.00 96.00 91 THR A CA 1
ATOM 729 C C . THR A 1 91 ? 27.059 -9.291 -7.124 1.00 96.00 91 THR A C 1
ATOM 731 O O . THR A 1 91 ? 26.318 -8.954 -6.204 1.00 96.00 91 THR A O 1
ATOM 734 N N . ASP A 1 92 ? 27.843 -10.369 -7.058 1.00 96.38 92 ASP A N 1
ATOM 735 C CA . ASP A 1 92 ? 27.836 -11.337 -5.953 1.00 96.38 92 ASP A CA 1
ATOM 736 C C . ASP A 1 92 ? 27.903 -10.700 -4.557 1.00 96.38 92 ASP A C 1
ATOM 738 O O . ASP A 1 92 ? 27.061 -10.993 -3.711 1.00 96.38 92 ASP A O 1
ATOM 742 N N . ASP A 1 93 ? 28.888 -9.834 -4.300 1.00 91.56 93 ASP A N 1
ATOM 743 C CA . ASP A 1 93 ? 29.101 -9.262 -2.964 1.00 91.56 93 ASP A CA 1
ATOM 744 C C . ASP A 1 93 ? 28.009 -8.250 -2.591 1.00 91.56 93 ASP A C 1
ATOM 746 O O . ASP A 1 93 ? 27.526 -8.247 -1.458 1.00 91.56 93 ASP A O 1
ATOM 750 N N . ASP A 1 94 ? 27.568 -7.426 -3.548 1.00 91.50 94 ASP A N 1
ATOM 751 C CA . ASP A 1 94 ? 26.483 -6.469 -3.319 1.00 91.50 94 ASP A CA 1
ATOM 752 C C . ASP A 1 94 ? 25.144 -7.184 -3.106 1.00 91.50 94 ASP A C 1
ATOM 754 O O . ASP A 1 94 ? 24.348 -6.769 -2.264 1.00 91.50 94 ASP A O 1
ATOM 758 N N . TYR A 1 95 ? 24.889 -8.266 -3.842 1.00 96.56 95 TYR A N 1
ATOM 759 C CA . TYR A 1 95 ? 23.679 -9.063 -3.689 1.00 96.56 95 TYR A CA 1
ATOM 760 C C . TYR A 1 95 ? 23.683 -9.824 -2.363 1.00 96.56 95 TYR A C 1
ATOM 762 O O . TYR A 1 95 ? 22.728 -9.732 -1.596 1.00 96.56 95 TYR A O 1
ATOM 770 N N . TYR A 1 96 ? 24.760 -10.546 -2.053 1.00 96.88 96 TYR A N 1
ATOM 771 C CA . TYR A 1 96 ? 24.799 -11.416 -0.883 1.00 96.88 96 TYR A CA 1
ATOM 772 C C . TYR A 1 96 ? 25.008 -10.645 0.426 1.00 96.88 96 TYR A C 1
ATOM 774 O O . TYR A 1 96 ? 24.162 -10.719 1.319 1.00 96.88 96 TYR A O 1
ATOM 782 N N . GLU A 1 97 ? 26.105 -9.889 0.549 1.00 90.81 97 GLU A N 1
ATOM 783 C CA . GLU A 1 97 ? 26.502 -9.279 1.827 1.00 90.81 97 GLU A CA 1
ATOM 784 C C . GLU A 1 97 ? 25.668 -8.046 2.165 1.00 90.81 97 GLU A C 1
ATOM 786 O O . GLU A 1 97 ? 25.342 -7.819 3.331 1.00 90.81 97 GLU A O 1
ATOM 791 N N . LEU A 1 98 ? 25.316 -7.233 1.163 1.00 87.56 98 LEU A N 1
ATOM 792 C CA . LEU A 1 98 ? 24.589 -5.990 1.419 1.00 87.56 98 LEU A CA 1
ATOM 793 C C . LEU A 1 98 ? 23.075 -6.172 1.421 1.00 87.56 98 LEU A C 1
ATOM 795 O O . LEU A 1 98 ? 22.402 -5.347 2.031 1.00 87.56 98 LEU A O 1
ATOM 799 N N . VAL A 1 99 ? 22.536 -7.195 0.748 1.00 92.56 99 VAL A N 1
ATOM 800 C CA . VAL A 1 99 ? 21.090 -7.321 0.520 1.00 92.56 99 VAL A CA 1
ATOM 801 C C . VAL A 1 99 ? 20.518 -8.624 1.075 1.00 92.56 99 VAL A C 1
ATOM 803 O O . VAL A 1 99 ? 19.770 -8.581 2.052 1.00 92.56 99 VAL A O 1
ATOM 806 N N . PHE A 1 100 ? 20.855 -9.773 0.490 1.00 97.94 100 PHE A N 1
ATOM 807 C CA . PHE A 1 100 ? 20.231 -11.059 0.804 1.00 97.94 100 PHE A CA 1
ATOM 808 C C . PHE A 1 100 ? 20.430 -11.450 2.270 1.00 97.94 100 PHE A C 1
ATOM 810 O O . PHE A 1 100 ? 19.460 -11.626 3.010 1.00 97.94 100 PHE A O 1
ATOM 817 N N . LYS A 1 101 ? 21.686 -11.525 2.723 1.00 95.69 101 LYS A N 1
ATOM 818 C CA . LYS A 1 101 ? 22.020 -11.997 4.069 1.00 95.69 101 LYS A CA 1
ATOM 819 C C . LYS A 1 101 ? 21.438 -11.096 5.167 1.00 95.69 101 LYS A C 1
ATOM 821 O O . LYS A 1 101 ? 20.803 -11.653 6.065 1.00 95.69 101 LYS A O 1
ATOM 826 N N . PRO A 1 102 ? 21.552 -9.749 5.128 1.00 90.56 102 PRO A N 1
ATOM 827 C CA . PRO A 1 102 ? 20.912 -8.891 6.129 1.00 90.56 102 PRO A CA 1
ATOM 828 C C . PRO A 1 102 ? 19.382 -9.020 6.164 1.00 90.56 102 PRO A C 1
ATOM 830 O O . PRO A 1 102 ? 18.797 -9.075 7.250 1.00 90.56 102 PRO A O 1
ATOM 833 N N . VAL A 1 103 ? 18.728 -9.096 4.997 1.00 93.12 103 VAL A N 1
ATOM 834 C CA . VAL A 1 103 ? 17.266 -9.226 4.910 1.00 93.12 103 VAL A CA 1
ATOM 835 C C . VAL A 1 103 ? 16.824 -10.568 5.477 1.00 93.12 103 VAL A C 1
ATOM 837 O O . VAL A 1 103 ? 16.038 -10.582 6.420 1.00 93.12 103 VAL A O 1
ATOM 840 N N . ILE A 1 104 ? 17.370 -11.684 4.988 1.00 97.62 104 ILE A N 1
ATOM 841 C CA . ILE A 1 104 ? 16.958 -13.018 5.436 1.00 97.62 104 ILE A CA 1
ATOM 842 C C . ILE A 1 104 ? 17.327 -13.262 6.901 1.00 97.62 104 ILE A C 1
ATOM 844 O O . ILE A 1 104 ? 16.491 -13.782 7.632 1.00 97.62 104 ILE A O 1
ATOM 848 N N . SER A 1 105 ? 18.487 -12.806 7.390 1.00 93.00 105 SER A N 1
ATOM 849 C CA . SER A 1 105 ? 18.813 -12.880 8.830 1.00 93.00 105 SER A CA 1
ATOM 850 C C . SER A 1 105 ? 17.731 -12.216 9.686 1.00 93.00 105 SER A C 1
ATOM 852 O O . SER A 1 105 ? 17.297 -12.759 10.703 1.00 93.00 105 SER A O 1
ATOM 854 N N . THR A 1 106 ? 17.252 -11.051 9.244 1.00 88.25 106 THR A N 1
ATOM 855 C CA . THR A 1 106 ? 16.177 -10.338 9.933 1.00 88.25 106 THR A CA 1
ATOM 856 C C . THR A 1 106 ? 14.866 -11.111 9.828 1.00 88.25 106 THR A C 1
ATOM 858 O O . THR A 1 106 ? 14.216 -11.364 10.837 1.00 88.25 106 THR A O 1
ATOM 861 N N . VAL A 1 107 ? 14.487 -11.575 8.639 1.00 95.00 107 VAL A N 1
ATOM 862 C CA . VAL A 1 107 ? 13.275 -12.385 8.472 1.00 95.00 107 VAL A CA 1
ATOM 863 C C . VAL A 1 107 ? 13.283 -13.597 9.404 1.00 95.00 107 VAL A C 1
ATOM 865 O O . VAL A 1 107 ? 12.323 -13.811 10.140 1.00 95.00 107 VAL A O 1
ATOM 868 N N . MET A 1 108 ? 14.387 -14.337 9.461 1.00 94.75 108 MET A N 1
ATOM 869 C CA . MET A 1 108 ? 14.536 -15.493 10.344 1.00 94.75 108 MET A CA 1
ATOM 870 C C . MET A 1 108 ? 14.365 -15.120 11.823 1.00 94.75 108 MET A C 1
ATOM 872 O O . MET A 1 108 ? 13.652 -15.811 12.555 1.00 94.75 108 MET A O 1
ATOM 876 N N . GLN A 1 109 ? 14.950 -13.997 12.256 1.00 90.06 109 GLN A N 1
ATOM 877 C CA . GLN A 1 109 ? 14.854 -13.507 13.634 1.00 90.06 109 GLN A CA 1
ATOM 878 C C . GLN A 1 109 ? 13.410 -13.179 14.051 1.00 90.06 109 GLN A C 1
ATOM 880 O O . GLN A 1 109 ? 13.004 -13.498 15.178 1.00 90.06 109 GLN A O 1
ATOM 885 N N . TYR A 1 110 ? 12.655 -12.526 13.165 1.00 86.06 110 TYR A N 1
ATOM 886 C CA . TYR A 1 110 ? 11.348 -11.948 13.481 1.00 86.06 110 TYR A CA 1
ATOM 887 C C . TYR A 1 110 ? 10.179 -12.863 13.098 1.00 86.06 110 TYR A C 1
ATOM 889 O O . TYR A 1 110 ? 9.296 -13.096 13.922 1.00 86.06 110 TYR A O 1
ATOM 897 N N . TYR A 1 111 ? 10.187 -13.428 11.890 1.00 94.31 111 TYR A N 1
ATOM 898 C CA . TYR A 1 111 ? 9.125 -14.310 11.403 1.00 94.31 111 TYR A CA 1
ATOM 899 C C . TYR A 1 111 ? 9.179 -15.705 12.038 1.00 94.31 111 TYR A C 1
ATOM 901 O O . TYR A 1 111 ? 8.143 -16.331 12.277 1.00 94.31 111 TYR A O 1
ATOM 909 N N . ARG A 1 112 ? 10.387 -16.190 12.362 1.00 95.12 112 ARG A N 1
ATOM 910 C CA . ARG A 1 112 ? 10.627 -17.496 13.002 1.00 95.12 112 ARG A CA 1
ATOM 911 C C . ARG A 1 112 ? 9.854 -18.634 12.313 1.00 95.12 112 ARG A C 1
ATOM 913 O O . ARG A 1 112 ? 8.981 -19.246 12.956 1.00 95.12 112 ARG A O 1
ATOM 920 N N . PRO A 1 113 ? 10.119 -18.891 11.020 1.00 97.75 113 PRO A N 1
ATOM 921 C CA . PRO A 1 113 ? 9.439 -19.944 10.276 1.00 97.75 113 PRO A CA 1
ATOM 922 C C . PRO A 1 113 ? 9.736 -21.332 10.850 1.00 97.75 113 PRO A C 1
ATOM 924 O O . PRO A 1 113 ? 10.678 -21.525 11.621 1.00 97.75 113 PRO A O 1
ATOM 927 N N . LYS A 1 114 ? 8.906 -22.307 10.475 1.00 98.00 114 LYS A N 1
ATOM 928 C CA . LYS A 1 114 ? 9.081 -23.725 10.827 1.00 98.00 114 LYS A CA 1
ATOM 929 C C . LYS A 1 114 ? 9.547 -24.585 9.658 1.00 98.00 114 LYS A C 1
ATOM 931 O O . LYS A 1 114 ? 10.040 -25.680 9.899 1.00 98.00 114 LYS A O 1
ATOM 936 N N . CYS A 1 115 ? 9.427 -24.082 8.437 1.00 98.62 115 CYS A N 1
ATOM 937 C CA . CYS A 1 115 ? 10.053 -24.631 7.242 1.00 98.62 115 CYS A CA 1
ATOM 938 C C . CYS A 1 115 ? 10.258 -23.514 6.212 1.00 98.62 115 CYS A C 1
ATOM 940 O O . CYS A 1 115 ? 9.649 -22.441 6.315 1.00 98.62 115 CYS A O 1
ATOM 942 N N . ILE A 1 116 ? 11.114 -23.778 5.229 1.00 98.88 116 ILE A N 1
ATOM 943 C CA . ILE A 1 116 ? 11.462 -22.843 4.162 1.00 98.88 116 ILE A CA 1
ATOM 944 C C . ILE A 1 116 ? 11.152 -23.493 2.810 1.00 98.88 116 ILE A C 1
ATOM 946 O O . ILE A 1 116 ? 11.437 -24.668 2.601 1.00 98.88 116 ILE A O 1
ATOM 950 N N . VAL A 1 117 ? 10.580 -22.726 1.889 1.00 98.88 117 VAL A N 1
ATOM 951 C CA . VAL A 1 117 ? 10.538 -23.045 0.462 1.00 98.88 117 VAL A CA 1
ATOM 952 C C . VAL A 1 117 ? 11.452 -22.048 -0.241 1.00 98.88 117 VAL A C 1
ATOM 954 O O . VAL A 1 117 ? 11.205 -20.846 -0.175 1.00 98.88 117 VAL A O 1
ATOM 957 N N . LEU A 1 118 ? 12.527 -22.536 -0.855 1.00 98.88 118 LEU A N 1
ATOM 958 C CA . LEU A 1 118 ? 13.515 -21.729 -1.564 1.00 98.88 118 LEU A CA 1
ATOM 959 C C . LEU A 1 118 ? 13.371 -21.967 -3.069 1.00 98.88 118 LEU A C 1
ATOM 961 O O . LEU A 1 118 ? 13.646 -23.062 -3.555 1.00 98.88 118 LEU A O 1
ATOM 965 N N . GLN A 1 119 ? 12.930 -20.941 -3.787 1.00 98.81 119 GLN A N 1
ATOM 966 C CA . GLN A 1 119 ? 12.892 -20.918 -5.243 1.00 98.81 119 GLN A CA 1
ATOM 967 C C . GLN A 1 119 ? 14.241 -20.413 -5.750 1.00 98.81 119 GLN A C 1
ATOM 969 O O . GLN A 1 119 ? 14.663 -19.320 -5.379 1.00 98.81 119 GLN A O 1
ATOM 974 N N . CYS A 1 120 ? 14.917 -21.230 -6.557 1.00 98.69 120 CYS A N 1
ATOM 975 C CA . CYS A 1 120 ? 16.260 -21.003 -7.089 1.00 98.69 120 CYS A CA 1
ATOM 976 C C . CYS A 1 120 ? 16.214 -20.658 -8.586 1.00 98.69 120 CYS A C 1
ATOM 978 O O . CYS A 1 120 ? 16.843 -21.331 -9.412 1.00 98.69 120 CYS A O 1
ATOM 980 N N . GLY A 1 121 ? 15.458 -19.622 -8.960 1.00 98.44 121 GLY A N 1
ATOM 981 C CA . GLY A 1 121 ? 15.453 -19.084 -10.320 1.00 98.44 121 GLY A CA 1
ATOM 982 C C . GLY A 1 121 ? 16.871 -18.726 -10.770 1.00 98.44 121 GLY A C 1
ATOM 983 O O . GLY A 1 121 ? 17.566 -17.932 -10.137 1.00 98.44 121 GLY A O 1
ATOM 984 N N . ALA A 1 122 ? 17.328 -19.358 -11.849 1.00 98.44 122 ALA A N 1
ATOM 985 C CA . ALA A 1 122 ? 18.684 -19.251 -12.380 1.00 98.44 122 ALA A CA 1
ATOM 986 C C . ALA A 1 122 ? 18.830 -18.135 -13.431 1.00 98.44 122 ALA A C 1
ATOM 988 O O . ALA A 1 122 ? 19.911 -17.936 -13.986 1.00 98.44 122 ALA A O 1
ATOM 989 N N . ASP A 1 123 ? 17.762 -17.396 -13.725 1.00 98.19 123 ASP A N 1
ATOM 990 C CA . ASP A 1 123 ? 17.798 -16.233 -14.613 1.00 98.19 123 ASP A CA 1
ATOM 991 C C . ASP A 1 123 ? 18.355 -14.968 -13.937 1.00 98.19 123 ASP A C 1
ATOM 993 O O . ASP A 1 123 ? 18.654 -13.988 -14.616 1.00 98.19 123 ASP A O 1
ATOM 997 N N . SER A 1 124 ? 18.608 -14.993 -12.626 1.00 98.19 124 SER A N 1
ATOM 998 C CA . SER A 1 124 ? 19.391 -13.963 -11.929 1.00 98.19 124 SER A CA 1
ATOM 999 C C . SER A 1 124 ? 20.910 -14.085 -12.158 1.00 98.19 124 SER A C 1
ATOM 1001 O O . SER A 1 124 ? 21.676 -13.206 -11.752 1.00 98.19 124 SER A O 1
ATOM 1003 N N . LEU A 1 125 ? 21.372 -15.126 -12.858 1.00 98.44 125 LEU A N 1
ATOM 1004 C CA . LEU A 1 125 ? 22.773 -15.292 -13.243 1.00 98.44 125 LEU A CA 1
ATOM 1005 C C . LEU A 1 125 ? 23.225 -14.301 -14.325 1.00 98.44 125 LEU A C 1
ATOM 1007 O O . LEU A 1 125 ? 22.474 -13.890 -15.211 1.00 98.44 125 LEU A O 1
ATOM 1011 N N . GLY A 1 126 ? 24.519 -13.986 -14.305 1.00 97.25 126 GLY A N 1
ATOM 1012 C CA . GLY A 1 126 ? 25.187 -13.254 -15.372 1.00 97.25 126 GLY A CA 1
ATOM 1013 C C . GLY A 1 126 ? 25.092 -13.985 -16.715 1.00 97.25 126 GLY A C 1
ATOM 1014 O O . GLY A 1 126 ? 25.291 -15.200 -16.819 1.00 97.25 126 GLY A O 1
ATOM 1015 N N . GLY A 1 127 ? 24.784 -13.231 -17.771 1.00 93.31 127 GLY A N 1
ATOM 1016 C CA . GLY A 1 127 ? 24.667 -13.776 -19.126 1.00 93.31 127 GLY A CA 1
ATOM 1017 C C . GLY A 1 127 ? 23.416 -14.628 -19.370 1.00 93.31 127 GLY A C 1
ATOM 1018 O O . GLY A 1 127 ? 23.394 -15.405 -20.330 1.00 93.31 127 GLY A O 1
ATOM 1019 N N . ASP A 1 128 ? 22.384 -14.513 -18.530 1.00 97.44 128 ASP A N 1
ATOM 1020 C CA . ASP A 1 128 ? 21.057 -15.028 -18.863 1.00 97.44 128 ASP A CA 1
ATOM 1021 C C . ASP A 1 128 ? 20.458 -14.307 -20.095 1.00 97.44 128 ASP A C 1
ATOM 1023 O O . ASP A 1 128 ? 20.856 -13.193 -20.442 1.00 97.44 128 ASP A O 1
ATOM 1027 N N . ARG A 1 129 ? 19.535 -14.965 -20.812 1.00 95.00 129 ARG A N 1
ATOM 1028 C CA . ARG A 1 129 ? 18.904 -14.391 -22.014 1.00 95.00 129 ARG A CA 1
ATOM 1029 C C . ARG A 1 129 ? 17.820 -13.361 -21.703 1.00 95.00 129 ARG A C 1
ATOM 1031 O O . ARG A 1 129 ? 17.597 -12.487 -22.539 1.00 95.00 129 ARG A O 1
ATOM 1038 N N . LEU A 1 130 ? 17.115 -13.502 -20.581 1.00 94.19 130 LEU A N 1
ATOM 1039 C CA . LEU A 1 130 ? 16.017 -12.615 -20.176 1.00 94.19 130 LEU A CA 1
ATOM 1040 C C . LEU A 1 130 ? 16.372 -11.800 -18.931 1.00 94.19 130 LEU A C 1
ATOM 1042 O O . LEU A 1 130 ? 15.973 -10.639 -18.823 1.00 94.19 130 LEU A O 1
ATOM 1046 N N . GLY A 1 131 ? 17.139 -12.386 -18.014 1.00 95.00 131 GLY A N 1
ATOM 1047 C CA . GLY A 1 131 ? 17.667 -11.693 -16.852 1.00 95.00 131 GLY A CA 1
ATOM 1048 C C . GLY A 1 131 ? 18.807 -10.738 -17.187 1.00 95.00 131 GLY A C 1
ATOM 1049 O O . GLY A 1 131 ? 19.468 -10.824 -18.221 1.00 95.00 131 GLY A O 1
ATOM 1050 N N . CYS A 1 132 ? 19.042 -9.783 -16.292 1.00 95.06 132 CYS A N 1
ATOM 1051 C CA . CYS A 1 132 ? 20.101 -8.786 -16.462 1.00 95.06 132 CYS A CA 1
ATOM 1052 C C . CYS A 1 132 ? 20.774 -8.416 -15.134 1.00 95.06 132 CYS A C 1
ATOM 1054 O O . CYS A 1 132 ? 21.161 -7.268 -14.895 1.00 95.06 132 CYS A O 1
ATOM 1056 N N . PHE A 1 133 ? 20.879 -9.391 -14.240 1.00 97.88 133 PHE A N 1
ATOM 1057 C CA . PHE A 1 133 ? 21.811 -9.348 -13.119 1.00 97.88 133 PHE A CA 1
ATOM 1058 C C . PHE A 1 133 ? 23.180 -9.874 -13.555 1.00 97.88 133 PHE A C 1
ATOM 1060 O O . PHE A 1 133 ? 23.384 -10.234 -14.716 1.00 97.88 133 PHE A O 1
ATOM 1067 N N . ASN A 1 134 ? 24.147 -9.834 -12.642 1.00 97.50 134 ASN A N 1
ATOM 1068 C CA . ASN A 1 134 ? 25.532 -10.197 -12.916 1.00 97.50 134 ASN A CA 1
ATOM 1069 C C . ASN A 1 134 ? 26.073 -11.178 -11.866 1.00 97.50 134 ASN A C 1
ATOM 1071 O O . ASN A 1 134 ? 27.233 -11.082 -11.460 1.00 97.50 134 ASN A O 1
ATOM 1075 N N . LEU A 1 135 ? 25.213 -12.092 -11.401 1.00 98.38 135 LEU A N 1
ATOM 1076 C CA . LEU A 1 135 ? 25.570 -13.082 -10.389 1.00 98.38 135 LEU A CA 1
ATOM 1077 C C . LEU A 1 135 ? 26.359 -14.241 -11.001 1.00 98.38 135 LEU A C 1
ATOM 1079 O O . LEU A 1 135 ? 26.027 -14.756 -12.071 1.00 98.38 135 LEU A O 1
ATOM 1083 N N . SER A 1 136 ? 27.392 -14.691 -10.303 1.00 98.50 136 SER A N 1
ATOM 1084 C CA . SER A 1 136 ? 28.038 -15.963 -10.596 1.00 98.50 136 SER A CA 1
ATOM 1085 C C . SER A 1 136 ? 27.246 -17.122 -9.989 1.00 98.50 136 SER A C 1
ATOM 1087 O O . SER A 1 136 ? 26.476 -16.953 -9.045 1.00 98.50 136 SER A O 1
ATOM 1089 N N . ILE A 1 137 ? 27.507 -18.339 -10.472 1.00 98.56 137 ILE A N 1
ATOM 1090 C CA . ILE A 1 137 ? 26.952 -19.570 -9.881 1.00 98.56 137 ILE A CA 1
ATOM 1091 C C . ILE A 1 137 ? 27.343 -19.703 -8.402 1.00 98.56 137 ILE A C 1
ATOM 1093 O O . ILE A 1 137 ? 26.556 -20.173 -7.586 1.00 98.56 137 ILE A O 1
ATOM 1097 N N . LYS A 1 138 ? 28.547 -19.248 -8.028 1.00 98.38 138 LYS A N 1
ATOM 1098 C CA . LYS A 1 138 ? 28.984 -19.251 -6.627 1.00 98.38 138 LYS A CA 1
ATOM 1099 C C . LYS A 1 138 ? 28.231 -18.210 -5.806 1.00 98.38 138 LYS A C 1
ATOM 1101 O O . LYS A 1 138 ? 27.837 -18.516 -4.688 1.00 98.38 138 LYS A O 1
ATOM 1106 N N . GLY A 1 139 ? 28.036 -17.007 -6.345 1.00 97.88 139 GLY A N 1
ATOM 1107 C CA . GLY A 1 139 ? 27.283 -15.934 -5.694 1.00 97.88 139 GLY A CA 1
ATOM 1108 C C . GLY A 1 139 ? 25.827 -16.312 -5.444 1.00 97.88 139 GLY A C 1
ATOM 1109 O O . GLY A 1 139 ? 25.326 -16.120 -4.340 1.00 97.88 139 GLY A O 1
ATOM 1110 N N . HIS A 1 140 ? 25.185 -16.925 -6.437 1.00 98.62 140 HIS A N 1
ATOM 1111 C CA . HIS A 1 140 ? 23.830 -17.463 -6.323 1.00 98.62 140 HIS A CA 1
ATOM 1112 C C . HIS A 1 140 ? 23.770 -18.598 -5.282 1.00 98.62 140 HIS A C 1
ATOM 1114 O O . HIS A 1 140 ? 23.038 -18.492 -4.298 1.00 98.62 140 HIS A O 1
ATOM 1120 N N . GLY A 1 141 ? 24.689 -19.570 -5.358 1.00 98.50 141 GLY A N 1
ATOM 1121 C CA . GLY A 1 141 ? 24.796 -20.662 -4.383 1.00 98.50 141 GLY A CA 1
ATOM 1122 C C . GLY A 1 141 ? 25.086 -20.233 -2.933 1.00 98.50 141 GLY A C 1
ATOM 1123 O O . GLY A 1 141 ? 24.661 -20.923 -2.008 1.00 98.50 141 GLY A O 1
ATOM 1124 N N . LYS A 1 142 ? 25.721 -19.072 -2.685 1.00 98.50 142 LYS A N 1
ATOM 1125 C CA . LYS A 1 142 ? 25.863 -18.525 -1.314 1.00 98.50 142 LYS A CA 1
ATOM 1126 C C . LYS A 1 142 ? 24.500 -18.329 -0.635 1.00 98.50 142 LYS A C 1
ATOM 1128 O O . LYS A 1 142 ? 24.401 -18.487 0.581 1.00 98.50 142 LYS A O 1
ATOM 1133 N N . CYS A 1 143 ? 23.455 -18.007 -1.400 1.00 98.62 143 CYS A N 1
ATOM 1134 C CA . CYS A 1 143 ? 22.098 -17.850 -0.880 1.00 98.62 143 CYS A CA 1
ATOM 1135 C C . CYS A 1 143 ? 21.539 -19.188 -0.384 1.00 98.62 143 CYS A C 1
ATOM 1137 O O . CYS A 1 143 ? 20.999 -19.252 0.720 1.00 98.62 143 CYS A O 1
ATOM 1139 N N . VAL A 1 144 ? 21.748 -20.263 -1.155 1.00 98.62 144 VAL A N 1
ATOM 1140 C CA . VAL A 1 144 ? 21.374 -21.631 -0.769 1.00 98.62 144 VAL A CA 1
ATOM 1141 C C . VAL A 1 144 ? 22.115 -22.061 0.489 1.00 98.62 144 VAL A C 1
ATOM 1143 O O . VAL A 1 144 ? 21.471 -22.467 1.453 1.00 98.62 144 VAL A O 1
ATOM 1146 N N . SER A 1 145 ? 23.443 -21.907 0.533 1.00 98.38 145 SER A N 1
ATOM 1147 C CA . SER A 1 145 ? 24.235 -22.248 1.725 1.00 98.38 145 SER A CA 1
ATOM 1148 C C . SER A 1 145 ? 23.718 -21.535 2.976 1.00 98.38 145 SER A C 1
ATOM 1150 O O . SER A 1 145 ? 23.477 -22.181 3.992 1.00 98.38 145 SER A O 1
ATOM 1152 N N . PHE A 1 146 ? 23.452 -20.228 2.884 1.00 98.50 146 PHE A N 1
ATOM 1153 C CA . PHE A 1 146 ? 22.935 -19.448 4.008 1.00 98.50 146 PHE A CA 1
ATOM 1154 C C . PHE A 1 146 ? 21.556 -19.925 4.499 1.00 98.50 146 PHE A C 1
ATOM 1156 O O . PHE A 1 146 ? 21.278 -19.909 5.700 1.00 98.50 146 PHE A O 1
ATOM 1163 N N . VAL A 1 147 ? 20.678 -20.357 3.588 1.00 98.44 147 VAL A N 1
ATOM 1164 C CA . VAL A 1 147 ? 19.367 -20.922 3.945 1.00 98.44 147 VAL A CA 1
ATOM 1165 C C . VAL A 1 147 ? 19.517 -22.296 4.603 1.00 98.44 147 VAL A C 1
ATOM 1167 O O . VAL A 1 147 ? 18.859 -22.560 5.610 1.00 98.44 147 VAL A O 1
ATOM 1170 N N . MET A 1 148 ? 20.413 -23.147 4.098 1.00 97.88 148 MET A N 1
ATOM 1171 C CA . MET A 1 148 ? 20.681 -24.465 4.686 1.00 97.88 148 MET A CA 1
ATOM 1172 C C . MET A 1 148 ? 21.272 -24.359 6.103 1.00 97.88 148 MET A C 1
ATOM 1174 O O . MET A 1 148 ? 20.918 -25.147 6.979 1.00 97.88 148 MET A O 1
ATOM 1178 N N . GLU A 1 149 ? 22.081 -23.330 6.377 1.00 97.06 149 GLU A N 1
ATOM 1179 C CA . GLU A 1 149 ? 22.627 -23.030 7.713 1.00 97.06 149 GLU A CA 1
ATOM 1180 C C . GLU A 1 149 ? 21.548 -22.737 8.775 1.00 97.06 149 GLU A C 1
ATOM 1182 O O . GLU A 1 149 ? 21.820 -22.821 9.975 1.00 97.06 149 GLU A O 1
ATOM 1187 N N . GLN A 1 150 ? 20.306 -22.436 8.373 1.00 96.25 150 GLN A N 1
ATOM 1188 C CA . GLN A 1 150 ? 19.209 -22.177 9.312 1.00 96.25 150 GLN A CA 1
ATOM 1189 C C . GLN A 1 150 ? 18.693 -23.442 10.018 1.00 96.25 150 GLN A C 1
ATOM 1191 O O . GLN A 1 150 ? 17.921 -23.325 10.970 1.00 96.25 150 GLN A O 1
ATOM 1196 N N . ASN A 1 151 ? 19.114 -24.640 9.587 1.00 94.50 151 ASN A N 1
ATOM 1197 C CA . ASN A 1 151 ? 18.739 -25.930 10.185 1.00 94.50 151 ASN A CA 1
ATOM 1198 C C . ASN A 1 151 ? 17.214 -26.144 10.307 1.00 94.50 151 ASN A C 1
ATOM 1200 O O . ASN A 1 151 ? 16.718 -26.669 11.307 1.00 94.50 151 ASN A O 1
ATOM 1204 N N . LEU A 1 152 ? 16.460 -25.731 9.285 1.00 97.62 152 LEU A N 1
ATOM 1205 C CA . LEU A 1 152 ? 15.023 -25.992 9.149 1.00 97.62 152 LEU A CA 1
ATOM 1206 C C . LEU A 1 152 ? 14.758 -26.968 7.994 1.00 97.62 152 LEU A C 1
ATOM 1208 O O . LEU A 1 152 ? 15.596 -27.089 7.106 1.00 97.62 152 LEU A O 1
ATOM 1212 N N . PRO A 1 153 ? 13.589 -27.635 7.950 1.00 98.50 153 PRO A N 1
ATOM 1213 C CA . PRO A 1 153 ? 13.142 -28.321 6.743 1.00 98.50 153 PRO A CA 1
ATOM 1214 C C . PRO A 1 153 ? 13.082 -27.338 5.566 1.00 98.50 153 PRO A C 1
ATOM 1216 O O . PRO A 1 153 ? 12.391 -26.317 5.659 1.00 98.50 153 PRO A O 1
ATOM 1219 N N . VAL A 1 154 ? 13.797 -27.643 4.480 1.00 98.62 154 VAL A N 1
ATOM 1220 C CA . VAL A 1 154 ? 13.846 -26.818 3.265 1.00 98.62 154 VAL A CA 1
ATOM 1221 C C . VAL A 1 154 ? 13.343 -27.623 2.071 1.00 98.62 154 VAL A C 1
ATOM 1223 O O . VAL A 1 154 ? 13.825 -28.724 1.813 1.00 98.62 154 VAL A O 1
ATOM 1226 N N . LEU A 1 155 ? 12.391 -27.060 1.331 1.00 98.75 155 LEU A N 1
ATOM 1227 C CA . LEU A 1 155 ? 12.039 -27.497 -0.017 1.00 98.75 155 LEU A CA 1
ATOM 1228 C C . LEU A 1 155 ? 12.718 -26.558 -1.014 1.00 98.75 155 LEU A C 1
ATOM 1230 O O . LEU A 1 155 ? 12.418 -25.367 -1.025 1.00 98.75 155 LEU A O 1
ATOM 1234 N N . VAL A 1 156 ? 13.616 -27.088 -1.842 1.00 98.62 156 VAL A N 1
ATOM 1235 C CA . VAL A 1 156 ? 14.287 -26.321 -2.900 1.00 98.62 156 VAL A CA 1
ATOM 1236 C C . VAL A 1 156 ? 13.622 -26.630 -4.234 1.00 98.62 156 VAL A C 1
ATOM 1238 O O . VAL A 1 156 ? 13.435 -27.797 -4.578 1.00 98.62 156 VAL A O 1
ATOM 1241 N N . VAL A 1 157 ? 13.250 -25.588 -4.972 1.00 98.56 157 VAL A N 1
ATOM 1242 C CA . VAL A 1 157 ? 12.620 -25.689 -6.294 1.00 98.56 157 VAL A CA 1
ATOM 1243 C C . VAL A 1 157 ? 13.398 -24.861 -7.314 1.00 98.56 157 VAL A C 1
ATOM 1245 O O . VAL A 1 157 ? 14.112 -23.931 -6.947 1.00 98.56 157 VAL A O 1
ATOM 1248 N N . GLY A 1 158 ? 13.277 -25.213 -8.595 1.00 98.25 158 GLY A N 1
ATOM 1249 C CA . GLY A 1 158 ? 13.877 -24.451 -9.694 1.00 98.25 158 GLY A CA 1
ATOM 1250 C C . GLY A 1 158 ? 13.126 -23.146 -9.980 1.00 98.25 158 GLY A C 1
ATOM 1251 O O . GLY A 1 158 ? 12.572 -22.523 -9.080 1.00 98.25 158 GLY A O 1
ATOM 1252 N N . GLY A 1 159 ? 13.087 -22.733 -11.246 1.00 96.50 159 GLY A N 1
ATOM 1253 C CA . GLY A 1 159 ? 12.482 -21.462 -11.637 1.00 96.50 159 GLY A CA 1
ATOM 1254 C C . GLY A 1 159 ? 12.819 -21.034 -13.058 1.00 96.50 159 GLY A C 1
ATOM 1255 O O . GLY A 1 159 ? 13.073 -21.881 -13.918 1.00 96.50 159 GLY A O 1
ATOM 1256 N N . GLY A 1 160 ? 12.847 -19.718 -13.287 1.00 94.12 160 GLY A N 1
ATOM 1257 C CA . GLY A 1 160 ? 13.363 -19.123 -14.513 1.00 94.12 160 GLY A CA 1
ATOM 1258 C C . GLY A 1 160 ? 14.829 -19.487 -14.766 1.00 94.12 160 GLY A C 1
ATOM 1259 O O . GLY A 1 160 ? 15.556 -19.930 -13.876 1.00 94.12 160 GLY A O 1
ATOM 1260 N N . GLY A 1 161 ? 15.272 -19.341 -16.012 1.00 97.50 161 GLY A N 1
ATOM 1261 C CA . GLY A 1 161 ? 16.624 -19.704 -16.431 1.00 97.50 161 GLY A CA 1
ATOM 1262 C C . GLY A 1 161 ? 16.667 -20.012 -17.920 1.00 97.50 161 GLY A C 1
ATOM 1263 O O . GLY A 1 161 ? 16.215 -21.063 -18.374 1.00 97.50 161 GLY A O 1
ATOM 1264 N N . TYR A 1 162 ? 17.212 -19.092 -18.709 1.00 97.19 162 TYR A N 1
ATOM 1265 C CA . TYR A 1 162 ? 17.037 -19.091 -20.164 1.00 97.19 162 TYR A CA 1
ATOM 1266 C C . TYR A 1 162 ? 18.356 -19.245 -20.924 1.00 97.19 162 TYR A C 1
ATOM 1268 O O . TYR A 1 162 ? 18.358 -19.577 -22.115 1.00 97.19 162 TYR A O 1
ATOM 1276 N N . THR A 1 163 ? 19.493 -19.120 -20.237 1.00 96.12 163 THR A N 1
ATOM 1277 C CA . THR A 1 163 ? 20.768 -19.698 -20.682 1.00 96.12 163 THR A CA 1
ATOM 1278 C C . THR A 1 163 ? 20.921 -21.109 -20.102 1.00 96.12 163 THR A C 1
ATOM 1280 O O . THR A 1 163 ? 21.625 -21.323 -19.121 1.00 96.12 163 THR A O 1
ATOM 1283 N N . VAL A 1 164 ? 20.271 -22.094 -20.737 1.00 95.94 164 VAL A N 1
ATOM 1284 C CA . VAL A 1 164 ? 20.085 -23.479 -20.235 1.00 95.94 164 VAL A CA 1
ATOM 1285 C C . VAL A 1 164 ? 21.368 -24.152 -19.722 1.00 95.94 164 VAL A C 1
ATOM 1287 O O . VAL A 1 164 ? 21.341 -24.824 -18.696 1.00 95.94 164 VAL A O 1
ATOM 1290 N N . LYS A 1 165 ? 22.520 -23.942 -20.375 1.00 95.19 165 LYS A N 1
ATOM 1291 C CA . LYS A 1 165 ? 23.804 -24.493 -19.896 1.00 95.19 165 LYS A CA 1
ATOM 1292 C C . LYS A 1 165 ? 24.201 -23.967 -18.512 1.00 95.19 165 LYS A C 1
ATOM 1294 O O . LYS A 1 165 ? 24.765 -24.696 -17.708 1.00 95.19 165 LYS A O 1
ATOM 1299 N N . ASN A 1 166 ? 23.890 -22.708 -18.213 1.00 97.19 166 ASN A N 1
ATOM 1300 C CA . ASN A 1 166 ? 24.171 -22.114 -16.910 1.00 97.19 166 ASN A CA 1
ATOM 1301 C C . ASN A 1 166 ? 23.136 -22.539 -15.867 1.00 97.19 166 ASN A C 1
ATOM 1303 O O . ASN A 1 166 ? 23.510 -22.707 -14.715 1.00 97.19 166 ASN A O 1
ATOM 1307 N N . VAL A 1 167 ? 21.890 -22.803 -16.275 1.00 98.38 167 VAL A N 1
ATOM 1308 C CA . VAL A 1 167 ? 20.870 -23.415 -15.406 1.00 98.38 167 VAL A CA 1
ATOM 1309 C C . VAL A 1 167 ? 21.340 -24.781 -14.912 1.00 98.38 167 VAL A C 1
ATOM 1311 O O . VAL A 1 167 ? 21.364 -25.022 -13.710 1.00 98.38 167 VAL A O 1
ATOM 1314 N N . ALA A 1 168 ? 21.809 -25.638 -15.829 1.00 97.94 168 ALA A N 1
ATOM 1315 C CA . ALA A 1 168 ? 22.355 -26.947 -15.480 1.00 97.94 168 ALA A CA 1
ATOM 1316 C C . ALA A 1 168 ? 23.523 -26.824 -14.487 1.00 97.94 168 ALA A C 1
ATOM 1318 O O . ALA A 1 168 ? 23.506 -27.462 -13.440 1.00 97.94 168 ALA A O 1
ATOM 1319 N N . ARG A 1 169 ? 24.492 -25.939 -14.762 1.00 98.25 169 ARG A N 1
ATOM 1320 C CA . ARG A 1 169 ? 25.616 -25.676 -13.847 1.00 98.25 169 ARG A CA 1
ATOM 1321 C C . ARG A 1 169 ? 25.157 -25.198 -12.468 1.00 98.25 169 ARG A C 1
ATOM 1323 O O . ARG A 1 169 ? 25.676 -25.671 -11.461 1.00 98.25 169 ARG A O 1
ATOM 1330 N N . CYS A 1 170 ? 24.208 -24.263 -12.429 1.00 98.69 170 CYS A N 1
ATOM 1331 C CA . CYS A 1 170 ? 23.715 -23.662 -11.195 1.00 98.69 170 CYS A CA 1
ATOM 1332 C C . CYS A 1 170 ? 23.055 -24.704 -10.304 1.00 98.69 170 CYS A C 1
ATOM 1334 O O . CYS A 1 170 ? 23.529 -24.941 -9.199 1.00 98.69 170 CYS A O 1
ATOM 1336 N N . TRP A 1 171 ? 22.049 -25.407 -10.822 1.00 98.75 171 TRP A N 1
ATOM 1337 C CA . TRP A 1 171 ? 21.306 -26.386 -10.037 1.00 98.75 171 TRP A CA 1
ATOM 1338 C C . TRP A 1 171 ? 22.157 -27.612 -9.680 1.00 98.75 171 TRP A C 1
ATOM 1340 O O . TRP A 1 171 ? 21.996 -28.162 -8.592 1.00 98.75 171 TRP A O 1
ATOM 1350 N N . THR A 1 172 ? 23.120 -28.018 -10.523 1.00 98.56 172 THR A N 1
ATOM 1351 C CA . THR A 1 172 ? 24.119 -29.039 -10.147 1.00 98.56 172 THR A CA 1
ATOM 1352 C C . THR A 1 172 ? 24.961 -28.587 -8.954 1.00 98.56 172 THR A C 1
ATOM 1354 O O . THR A 1 172 ? 25.128 -29.350 -8.003 1.00 98.56 172 THR A O 1
ATOM 1357 N N . TYR A 1 173 ? 25.466 -27.353 -8.975 1.00 98.75 173 TYR A N 1
ATOM 1358 C CA . TYR A 1 173 ? 26.266 -26.815 -7.878 1.00 98.75 173 TYR A CA 1
ATOM 1359 C C . TYR A 1 173 ? 25.445 -26.621 -6.597 1.00 98.75 173 TYR A C 1
ATOM 1361 O O . TYR A 1 173 ? 25.861 -27.060 -5.531 1.00 98.75 173 TYR A O 1
ATOM 1369 N N . GLU A 1 174 ? 24.251 -26.034 -6.681 1.00 98.69 174 GLU A N 1
ATOM 1370 C CA . GLU A 1 174 ? 23.365 -25.860 -5.524 1.00 98.69 174 GLU A CA 1
ATOM 1371 C C . GLU A 1 174 ? 22.965 -27.199 -4.897 1.00 98.69 174 GLU A C 1
ATOM 1373 O O . GLU A 1 174 ? 22.937 -27.320 -3.673 1.00 98.69 174 GLU A O 1
ATOM 1378 N N . THR A 1 175 ? 22.742 -28.236 -5.712 1.00 98.75 175 THR A N 1
ATOM 1379 C CA . THR A 1 175 ? 22.500 -29.596 -5.209 1.00 98.75 175 THR A CA 1
ATOM 1380 C C . THR A 1 175 ? 23.695 -30.110 -4.409 1.00 98.75 175 THR A C 1
ATOM 1382 O O . THR A 1 175 ? 23.510 -30.711 -3.353 1.00 98.75 175 THR A O 1
ATOM 1385 N N . SER A 1 176 ? 24.926 -29.843 -4.857 1.00 98.56 176 SER A N 1
ATOM 1386 C CA . SER A 1 176 ? 26.119 -30.234 -4.100 1.00 98.56 176 SER A CA 1
ATOM 1387 C C . SER A 1 176 ? 26.221 -29.488 -2.771 1.00 98.56 176 SER A C 1
ATOM 1389 O O . SER A 1 176 ? 26.577 -30.097 -1.768 1.00 98.56 176 SER A O 1
ATOM 1391 N N . LEU A 1 177 ? 25.838 -28.208 -2.724 1.00 98.19 177 LEU A N 1
ATOM 1392 C CA . LEU A 1 177 ? 25.783 -27.439 -1.477 1.00 98.19 177 LEU A CA 1
ATOM 1393 C C . LEU A 1 177 ? 24.757 -28.014 -0.494 1.00 98.19 177 LEU A C 1
ATOM 1395 O O . LEU A 1 177 ? 25.050 -28.123 0.694 1.00 98.19 177 LEU A O 1
ATOM 1399 N N . ILE A 1 178 ? 23.583 -28.421 -0.983 1.00 98.06 178 ILE A N 1
ATOM 1400 C CA . ILE A 1 178 ? 22.531 -29.055 -0.170 1.00 98.06 178 ILE A CA 1
ATOM 1401 C C . ILE A 1 178 ? 23.007 -30.399 0.396 1.00 98.06 178 ILE A C 1
ATOM 1403 O O . ILE A 1 178 ? 22.730 -30.713 1.552 1.00 98.06 178 ILE A O 1
ATOM 1407 N N . LEU A 1 179 ? 23.740 -31.180 -0.402 1.00 97.88 179 LEU A N 1
ATOM 1408 C CA . LEU A 1 179 ? 24.321 -32.462 0.008 1.00 97.88 179 LEU A CA 1
ATOM 1409 C C . LEU A 1 179 ? 25.615 -32.313 0.824 1.00 97.88 179 LEU A C 1
ATOM 1411 O O . LEU A 1 179 ? 26.119 -33.308 1.338 1.00 97.88 179 LEU A O 1
ATOM 1415 N N . ASN A 1 180 ? 26.136 -31.089 0.965 1.00 95.75 180 ASN A N 1
ATOM 1416 C CA . ASN A 1 180 ? 27.442 -30.795 1.554 1.00 95.75 180 ASN A CA 1
ATOM 1417 C C . ASN A 1 180 ? 28.600 -31.555 0.868 1.00 95.75 180 ASN A C 1
ATOM 1419 O O . ASN A 1 180 ? 29.529 -32.036 1.517 1.00 95.75 180 ASN A O 1
ATOM 1423 N N . GLU A 1 181 ? 28.538 -31.645 -0.461 1.00 97.50 181 GLU A N 1
ATOM 1424 C CA . GLU A 1 181 ? 29.510 -32.317 -1.320 1.00 97.50 181 GLU A CA 1
ATOM 1425 C C . GLU A 1 181 ? 30.341 -31.309 -2.121 1.00 97.50 181 GLU A C 1
ATOM 1427 O O . GLU A 1 181 ? 29.830 -30.329 -2.682 1.00 97.50 181 GLU A O 1
ATOM 1432 N N . GLN A 1 182 ? 31.644 -31.576 -2.213 1.00 95.75 182 GLN A N 1
ATOM 1433 C CA . GLN A 1 182 ? 32.561 -30.789 -3.033 1.00 95.75 182 GLN A CA 1
ATOM 1434 C C . GLN A 1 182 ? 32.652 -31.381 -4.437 1.00 95.75 182 GLN A C 1
ATOM 1436 O O . GLN A 1 182 ? 33.077 -32.521 -4.619 1.00 95.75 182 GLN A O 1
ATOM 1441 N N . LEU A 1 183 ? 32.299 -30.584 -5.443 1.00 96.38 183 LEU A N 1
ATOM 1442 C CA . LEU A 1 183 ? 32.437 -30.967 -6.845 1.00 96.38 183 LEU A CA 1
ATOM 1443 C C . LEU A 1 183 ? 33.724 -30.412 -7.452 1.00 96.38 183 LEU A C 1
ATOM 1445 O O . LEU A 1 183 ? 34.171 -29.312 -7.119 1.00 96.38 183 LEU A O 1
ATOM 1449 N N . SER A 1 184 ? 34.290 -31.167 -8.397 1.00 97.00 184 SER A N 1
ATOM 1450 C CA . SER A 1 184 ? 35.307 -30.632 -9.301 1.00 97.00 184 SER A CA 1
ATOM 1451 C C . SER A 1 184 ? 34.718 -29.492 -10.131 1.00 97.00 184 SER A C 1
ATOM 1453 O O . SER A 1 184 ? 33.538 -29.510 -10.486 1.00 97.00 184 SER A O 1
ATOM 1455 N N . ASN A 1 185 ? 35.556 -28.516 -10.481 1.00 97.56 185 ASN A N 1
ATOM 1456 C CA . ASN A 1 185 ? 35.159 -27.507 -11.456 1.00 97.56 185 ASN A CA 1
ATOM 1457 C C . ASN A 1 185 ? 35.108 -28.076 -12.882 1.00 97.56 185 ASN A C 1
ATOM 1459 O O . ASN A 1 185 ? 34.482 -27.461 -13.735 1.00 97.56 185 ASN A O 1
ATOM 1463 N N . ASP A 1 186 ? 35.742 -29.216 -13.148 1.00 97.31 186 ASP A N 1
ATOM 1464 C CA . ASP A 1 186 ? 35.659 -29.885 -14.446 1.00 97.31 186 ASP A CA 1
ATOM 1465 C C . ASP A 1 186 ? 34.351 -30.677 -14.534 1.00 97.31 186 ASP A C 1
ATOM 1467 O O . ASP A 1 186 ? 34.068 -31.524 -13.680 1.00 97.31 186 ASP A O 1
ATOM 1471 N N . ILE A 1 187 ? 33.545 -30.403 -15.564 1.00 97.00 187 ILE A N 1
ATOM 1472 C CA . ILE A 1 187 ? 32.292 -31.131 -15.789 1.00 97.00 187 ILE A CA 1
ATOM 1473 C C . ILE A 1 187 ? 32.639 -32.564 -16.228 1.00 97.00 187 ILE A C 1
ATOM 1475 O O . ILE A 1 187 ? 33.410 -32.738 -17.178 1.00 97.00 187 ILE A O 1
ATOM 1479 N N . PRO A 1 188 ? 32.094 -33.604 -15.564 1.00 96.06 188 PRO A N 1
ATOM 1480 C CA . PRO A 1 188 ? 32.364 -34.988 -15.935 1.00 96.06 188 PRO A CA 1
ATOM 1481 C C . PRO A 1 188 ? 31.832 -35.295 -17.337 1.00 96.06 188 PRO A C 1
ATOM 1483 O O . PRO A 1 188 ? 30.903 -34.657 -17.820 1.00 96.06 188 PRO A O 1
ATOM 1486 N N . PHE A 1 189 ? 32.392 -36.307 -17.998 1.00 94.38 189 PHE A N 1
ATOM 1487 C CA . PHE A 1 189 ? 31.899 -36.715 -19.311 1.00 94.38 189 PHE A CA 1
ATOM 1488 C C . PHE A 1 189 ? 30.444 -37.207 -19.237 1.00 94.38 189 PHE A C 1
ATOM 1490 O O . PHE A 1 189 ? 30.103 -38.038 -18.395 1.00 94.38 189 PHE A O 1
ATOM 1497 N N . HIS A 1 190 ? 29.605 -36.715 -20.147 1.00 93.81 190 HIS A N 1
ATOM 1498 C CA . HIS A 1 190 ? 28.228 -37.157 -20.368 1.00 93.81 190 HIS A CA 1
ATOM 1499 C C . HIS A 1 190 ? 27.7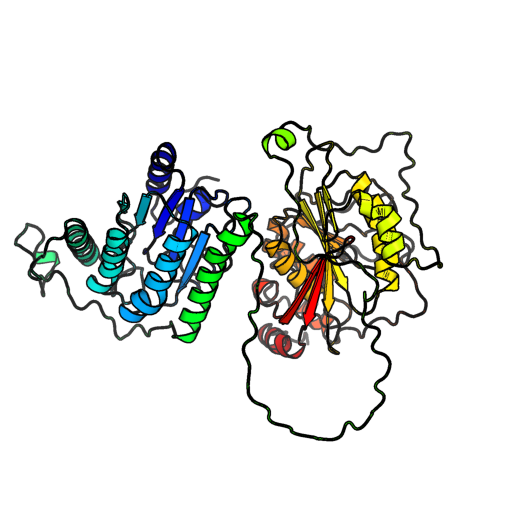85 -36.774 -21.792 1.00 93.81 190 HIS A C 1
ATOM 1501 O O . HIS A 1 190 ? 28.435 -35.961 -22.451 1.00 93.81 190 HIS A O 1
ATOM 1507 N N . ASP A 1 191 ? 26.637 -37.282 -22.244 1.00 93.94 191 ASP A N 1
ATOM 1508 C CA . ASP A 1 191 ? 26.133 -37.140 -23.627 1.00 93.94 191 ASP A CA 1
ATOM 1509 C C . ASP A 1 191 ? 25.925 -35.690 -24.112 1.00 93.94 191 ASP A C 1
ATOM 1511 O O . ASP A 1 191 ? 25.771 -35.438 -25.303 1.00 93.94 191 ASP A O 1
ATOM 1515 N N . TYR A 1 192 ? 25.938 -34.722 -23.194 1.00 94.25 192 TYR A N 1
ATOM 1516 C CA . TYR A 1 192 ? 25.707 -33.298 -23.465 1.00 94.25 192 TYR A CA 1
ATOM 1517 C C . TYR A 1 192 ? 26.951 -32.429 -23.226 1.00 94.25 192 TYR A C 1
ATOM 1519 O O . TYR A 1 192 ? 26.829 -31.207 -23.184 1.00 94.25 192 TYR A O 1
ATOM 1527 N N . ILE A 1 193 ? 28.137 -33.021 -23.031 1.00 94.06 193 ILE A N 1
ATOM 1528 C CA . ILE A 1 193 ? 29.360 -32.286 -22.653 1.00 94.06 193 ILE A CA 1
ATOM 1529 C C . ILE A 1 193 ? 29.729 -31.192 -23.666 1.00 94.06 193 ILE A C 1
ATOM 1531 O O . ILE A 1 193 ? 30.158 -30.105 -23.284 1.00 94.06 193 ILE A O 1
ATOM 1535 N N . GLU A 1 194 ? 29.464 -31.423 -24.954 1.00 93.38 194 GLU A N 1
ATOM 1536 C CA . GLU A 1 194 ? 29.701 -30.448 -26.026 1.00 93.38 194 GLU A CA 1
ATOM 1537 C C . GLU A 1 194 ? 28.911 -29.141 -25.831 1.00 93.38 194 GLU A C 1
ATOM 1539 O O . GLU A 1 194 ? 29.347 -28.077 -26.269 1.00 93.38 194 GLU A O 1
ATOM 1544 N N . PHE A 1 195 ? 27.785 -29.178 -25.110 1.00 93.88 195 PHE A N 1
ATOM 1545 C CA . PHE A 1 195 ? 26.975 -27.995 -24.802 1.00 93.88 195 PHE A CA 1
ATOM 1546 C C . PHE A 1 195 ? 27.675 -27.012 -23.845 1.00 93.88 195 PHE A C 1
ATOM 1548 O O . PHE A 1 195 ? 27.309 -25.834 -23.762 1.00 93.88 195 PHE A O 1
ATOM 1555 N N . PHE A 1 196 ? 28.700 -27.493 -23.139 1.00 95.56 196 PHE A N 1
ATOM 1556 C CA . PHE A 1 196 ? 29.500 -26.739 -22.177 1.00 95.56 196 PHE A CA 1
ATOM 1557 C C . PHE A 1 196 ? 30.853 -26.301 -22.744 1.00 95.56 196 PHE A C 1
ATOM 1559 O O . PHE A 1 196 ? 31.628 -25.671 -22.031 1.00 95.56 196 PHE A O 1
ATOM 1566 N N . ALA A 1 197 ? 31.130 -26.583 -24.019 1.00 90.19 197 ALA A N 1
ATOM 1567 C CA . ALA A 1 197 ? 32.328 -26.114 -24.697 1.00 90.19 197 ALA A CA 1
ATOM 1568 C C . ALA A 1 197 ? 32.352 -24.568 -24.832 1.00 90.19 197 ALA A C 1
ATOM 1570 O O . ALA A 1 197 ? 31.296 -23.921 -24.897 1.00 90.19 197 ALA A O 1
ATOM 1571 N N . PRO A 1 198 ? 33.548 -23.953 -24.930 1.00 91.38 198 PRO A N 1
ATOM 1572 C CA . PRO A 1 198 ? 34.870 -24.590 -24.942 1.00 91.38 198 PRO A CA 1
ATOM 1573 C C . PRO A 1 198 ? 35.460 -24.846 -23.549 1.00 91.38 198 PRO A C 1
ATOM 1575 O O . PRO A 1 198 ? 36.488 -25.503 -23.450 1.00 91.38 198 PRO A O 1
ATOM 1578 N N . ASP A 1 199 ? 34.862 -24.298 -22.491 1.00 90.88 199 ASP A N 1
ATOM 1579 C CA . ASP A 1 199 ? 35.429 -24.339 -21.146 1.00 90.88 199 ASP A CA 1
ATOM 1580 C C . ASP A 1 199 ? 35.187 -25.680 -20.445 1.00 90.88 199 ASP A C 1
ATOM 1582 O O . ASP A 1 199 ? 36.083 -26.175 -19.770 1.00 90.88 199 ASP A O 1
ATOM 1586 N N . CYS A 1 200 ? 34.002 -26.276 -20.618 1.00 95.19 200 CYS A N 1
ATOM 1587 C CA . CYS A 1 200 ? 33.574 -27.498 -19.928 1.00 95.19 200 CYS A CA 1
ATOM 1588 C C . CYS A 1 200 ? 33.709 -27.404 -18.396 1.00 95.19 200 CYS A C 1
ATOM 1590 O O . CYS A 1 200 ? 33.956 -28.403 -17.722 1.00 95.19 200 CYS A O 1
ATOM 1592 N N . GLN A 1 201 ? 33.530 -26.197 -17.842 1.00 97.00 201 GLN A N 1
ATOM 1593 C CA . GLN A 1 201 ? 33.645 -25.936 -16.408 1.00 97.00 201 GLN A CA 1
ATOM 1594 C C . GLN A 1 201 ? 32.291 -25.711 -15.742 1.00 97.00 201 GLN A C 1
ATOM 1596 O O . GLN A 1 201 ? 31.364 -25.173 -16.355 1.00 97.00 201 GLN A O 1
ATOM 1601 N N . LEU A 1 202 ? 32.195 -26.082 -14.466 1.00 97.44 202 LEU A N 1
ATOM 1602 C CA . LEU A 1 202 ? 31.038 -25.851 -13.610 1.00 97.44 202 LEU A CA 1
ATOM 1603 C C . LEU A 1 202 ? 30.876 -24.361 -13.288 1.00 97.44 202 LEU A C 1
ATOM 1605 O O . LEU A 1 202 ? 29.762 -23.852 -13.313 1.00 97.44 202 LEU A O 1
ATOM 1609 N N . HIS A 1 203 ? 31.979 -23.643 -13.055 1.00 97.50 203 HIS A N 1
ATOM 1610 C CA . HIS A 1 203 ? 31.997 -22.219 -12.713 1.00 97.50 203 HIS A CA 1
ATOM 1611 C C . HIS A 1 203 ? 32.703 -21.358 -13.774 1.00 97.50 203 HIS A C 1
ATOM 1613 O O . HIS A 1 203 ? 33.794 -20.839 -13.518 1.00 97.50 203 HIS A O 1
ATOM 1619 N N . PRO A 1 204 ? 32.096 -21.155 -14.955 1.00 95.38 204 PRO A N 1
ATOM 1620 C CA . PRO A 1 204 ? 32.589 -20.171 -15.912 1.00 95.38 204 PRO A CA 1
ATOM 1621 C C . PRO A 1 204 ? 32.490 -18.747 -15.347 1.00 95.38 204 PRO A C 1
ATOM 1623 O O . PRO A 1 204 ? 31.665 -18.454 -14.476 1.00 95.38 204 PRO A O 1
ATOM 1626 N N . ASN A 1 205 ? 33.279 -17.825 -15.903 1.00 94.56 205 ASN A N 1
ATOM 1627 C CA . ASN A 1 205 ? 33.094 -16.405 -15.626 1.00 94.56 205 ASN A CA 1
ATOM 1628 C C . ASN A 1 205 ? 31.829 -15.895 -16.333 1.00 94.56 205 ASN A C 1
ATOM 1630 O O . ASN A 1 205 ? 31.814 -15.726 -17.552 1.00 94.56 205 ASN A O 1
ATOM 1634 N N . LEU A 1 206 ? 30.775 -15.658 -15.554 1.00 94.50 206 LEU A N 1
ATOM 1635 C CA . LEU A 1 206 ? 29.495 -15.141 -16.039 1.00 94.50 206 LEU A CA 1
ATOM 1636 C C . LEU A 1 206 ? 29.425 -13.608 -16.060 1.00 94.50 206 LEU A C 1
ATOM 1638 O O . LEU A 1 206 ? 28.442 -13.050 -16.546 1.00 94.50 206 LEU A O 1
ATOM 1642 N N . PHE A 1 207 ? 30.456 -12.926 -15.553 1.00 92.06 207 PHE A N 1
ATOM 1643 C CA . PHE A 1 207 ? 30.454 -11.478 -15.428 1.00 92.06 207 PHE A CA 1
ATOM 1644 C C . PHE A 1 207 ? 30.422 -10.794 -16.798 1.00 92.06 207 PHE A C 1
ATOM 1646 O O . PHE A 1 207 ? 31.334 -10.946 -17.615 1.00 92.06 207 PHE A O 1
ATOM 1653 N N . ASN A 1 208 ? 29.396 -9.978 -17.030 1.00 89.50 208 ASN A N 1
ATOM 1654 C CA . ASN A 1 208 ? 29.293 -9.137 -18.211 1.00 89.50 208 ASN A CA 1
ATOM 1655 C C . ASN A 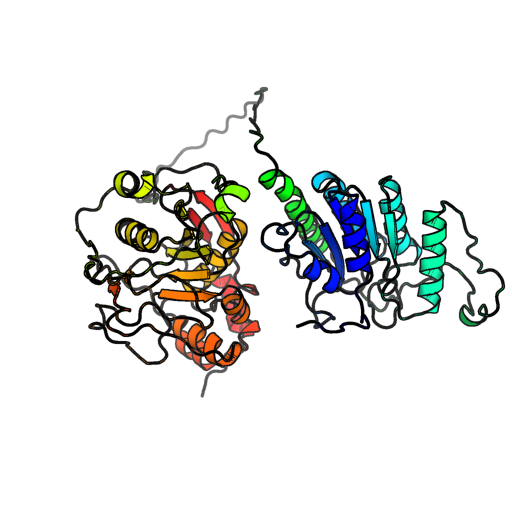1 208 ? 29.715 -7.694 -17.880 1.00 89.50 208 ASN A C 1
ATOM 1657 O O . ASN A 1 208 ? 28.935 -6.968 -17.262 1.00 89.50 208 ASN A O 1
ATOM 1661 N N . PRO A 1 209 ? 30.896 -7.227 -18.330 1.00 85.56 209 PRO A N 1
ATOM 1662 C CA . PRO A 1 209 ? 31.375 -5.874 -18.037 1.00 85.56 209 PRO A CA 1
ATOM 1663 C C . PRO A 1 209 ? 30.566 -4.775 -18.737 1.00 85.56 209 PRO A C 1
ATOM 1665 O O . PRO A 1 209 ? 30.740 -3.602 -18.427 1.00 85.56 209 PRO A O 1
ATOM 1668 N N . LYS A 1 210 ? 29.703 -5.126 -19.701 1.00 86.50 210 LYS A N 1
ATOM 1669 C CA . LYS A 1 210 ? 28.840 -4.161 -20.398 1.00 86.50 210 LYS A CA 1
ATOM 1670 C C . LYS A 1 210 ? 27.591 -3.794 -19.597 1.00 86.50 210 LYS A C 1
ATOM 1672 O O . LYS A 1 210 ? 26.924 -2.831 -19.959 1.00 86.50 210 LYS A O 1
ATOM 1677 N N . ILE A 1 211 ? 27.256 -4.564 -18.560 1.00 87.62 211 ILE A N 1
ATOM 1678 C CA . ILE A 1 211 ? 26.131 -4.278 -17.671 1.00 87.62 211 ILE A CA 1
ATOM 1679 C C . ILE A 1 211 ? 26.698 -3.590 -16.431 1.00 87.62 211 ILE A C 1
ATOM 1681 O O . ILE A 1 211 ? 27.321 -4.227 -15.583 1.00 87.62 211 ILE A O 1
ATOM 1685 N N . GLU A 1 212 ? 26.508 -2.275 -16.347 1.00 90.44 212 GLU A N 1
ATOM 1686 C CA . GLU A 1 212 ? 26.901 -1.495 -15.176 1.00 90.44 212 GLU A CA 1
ATOM 1687 C C . GLU A 1 212 ? 25.998 -1.835 -13.981 1.00 90.44 212 GLU A C 1
ATOM 1689 O O . GLU A 1 212 ? 24.789 -2.024 -14.130 1.00 90.44 212 GLU A O 1
ATOM 1694 N N . ASN A 1 213 ? 26.578 -1.912 -12.781 1.00 92.31 213 ASN A N 1
ATOM 1695 C CA . ASN A 1 213 ? 25.809 -2.175 -11.571 1.00 92.31 213 ASN A CA 1
ATOM 1696 C C . ASN A 1 213 ? 25.021 -0.924 -11.156 1.00 92.31 213 ASN A C 1
ATOM 1698 O O . ASN A 1 213 ? 25.564 0.011 -10.567 1.00 92.31 213 ASN A O 1
ATOM 1702 N N . GLY A 1 214 ? 23.713 -0.934 -11.412 1.00 89.75 214 GLY A N 1
ATOM 1703 C CA . GLY A 1 214 ? 22.807 0.165 -11.075 1.00 89.75 214 GLY A CA 1
ATOM 1704 C C . GLY A 1 214 ? 22.429 0.256 -9.590 1.00 89.75 214 GLY A C 1
ATOM 1705 O O . GLY A 1 214 ? 21.514 1.008 -9.243 1.00 89.75 214 GLY A O 1
ATOM 1706 N N . ASN A 1 215 ? 23.060 -0.525 -8.708 1.00 89.56 215 ASN A N 1
ATOM 1707 C CA . ASN A 1 215 ? 22.705 -0.643 -7.294 1.00 89.56 215 ASN A CA 1
ATOM 1708 C C . ASN A 1 215 ? 23.779 -0.006 -6.408 1.00 89.56 215 ASN A C 1
ATOM 1710 O O . ASN A 1 215 ? 24.727 -0.656 -5.980 1.00 89.56 215 ASN A O 1
ATOM 1714 N N . SER A 1 216 ? 23.619 1.278 -6.084 1.00 80.00 216 SER A N 1
ATOM 1715 C CA . SER A 1 216 ? 24.540 1.945 -5.161 1.00 80.00 216 SER A CA 1
ATOM 1716 C C . SER A 1 216 ? 24.352 1.444 -3.725 1.00 80.00 216 SER A C 1
ATOM 1718 O O . SER A 1 216 ? 23.233 1.123 -3.307 1.00 80.00 216 SER A O 1
ATOM 1720 N N . ARG A 1 217 ? 25.421 1.483 -2.918 1.00 72.44 217 ARG A N 1
ATOM 1721 C CA . ARG A 1 217 ? 25.366 1.144 -1.482 1.00 72.44 217 ARG A CA 1
ATOM 1722 C C . ARG A 1 217 ? 24.256 1.885 -0.736 1.00 72.44 217 ARG A C 1
ATOM 1724 O O . ARG A 1 217 ? 23.576 1.288 0.090 1.00 72.44 217 ARG A O 1
ATOM 1731 N N . GLN A 1 218 ? 24.041 3.163 -1.052 1.00 62.59 218 GLN A N 1
ATOM 1732 C CA . GLN A 1 218 ? 22.982 3.960 -0.434 1.00 62.59 218 GLN A CA 1
ATOM 1733 C C . GLN A 1 218 ? 21.589 3.440 -0.811 1.00 62.59 218 GLN A C 1
ATOM 1735 O O . GLN A 1 218 ? 20.739 3.290 0.064 1.00 62.59 218 GLN A O 1
ATOM 1740 N N . THR A 1 219 ? 21.361 3.101 -2.086 1.00 65.00 219 THR A N 1
ATOM 1741 C CA . THR A 1 219 ? 20.077 2.524 -2.520 1.00 65.00 219 THR A CA 1
ATOM 1742 C C . THR A 1 219 ? 19.825 1.142 -1.919 1.00 65.00 219 THR A C 1
ATOM 1744 O O . THR A 1 219 ? 18.702 0.865 -1.497 1.00 65.00 219 THR A O 1
ATOM 1747 N N . ASN A 1 220 ? 20.861 0.307 -1.794 1.00 54.19 220 ASN A N 1
ATOM 1748 C CA . ASN A 1 220 ? 20.764 -0.995 -1.131 1.00 54.19 220 ASN A CA 1
ATOM 1749 C C . ASN A 1 220 ? 20.453 -0.833 0.359 1.00 54.19 220 ASN A C 1
ATOM 1751 O O . ASN A 1 220 ? 19.513 -1.454 0.848 1.00 54.19 220 ASN A O 1
ATOM 1755 N N . HIS A 1 221 ? 21.136 0.084 1.051 1.00 62.06 221 HIS A N 1
ATOM 1756 C CA . HIS A 1 221 ? 20.856 0.388 2.452 1.00 62.06 221 HIS A CA 1
ATOM 1757 C C . HIS A 1 221 ? 19.395 0.807 2.663 1.00 62.06 221 HIS A C 1
ATOM 1759 O O . HIS A 1 221 ? 18.729 0.266 3.536 1.00 62.06 221 HIS A O 1
ATOM 1765 N N . THR A 1 222 ? 18.847 1.714 1.845 1.00 60.00 222 THR A N 1
ATOM 1766 C CA . THR A 1 222 ? 17.437 2.132 1.965 1.00 60.00 222 THR A CA 1
ATOM 1767 C C . THR A 1 222 ? 16.457 0.961 1.810 1.00 60.00 222 THR A C 1
ATOM 1769 O O . THR A 1 222 ? 15.507 0.854 2.588 1.00 60.00 222 THR A O 1
ATOM 1772 N N . ARG A 1 223 ? 16.682 0.069 0.836 1.00 70.94 223 ARG A N 1
ATOM 1773 C CA . ARG A 1 223 ? 15.832 -1.116 0.597 1.00 70.94 223 ARG A CA 1
ATOM 1774 C C . ARG A 1 223 ? 15.894 -2.098 1.765 1.00 70.94 223 ARG A C 1
ATOM 1776 O O . ARG A 1 223 ? 14.862 -2.585 2.229 1.00 70.94 223 ARG A O 1
ATOM 1783 N N . VAL A 1 224 ? 17.101 -2.340 2.266 1.00 65.00 224 VAL A N 1
ATOM 1784 C CA . VAL A 1 224 ? 17.367 -3.244 3.387 1.00 65.00 224 VAL A CA 1
ATOM 1785 C C . VAL A 1 224 ? 16.774 -2.685 4.672 1.00 65.00 224 VAL A C 1
ATOM 1787 O O . VAL A 1 224 ? 15.995 -3.379 5.311 1.00 65.00 224 VAL A O 1
ATOM 1790 N N . SER A 1 225 ? 17.017 -1.413 5.010 1.00 62.06 225 SER A N 1
ATOM 1791 C CA . SER A 1 225 ? 16.412 -0.773 6.187 1.00 62.06 225 SER A CA 1
ATOM 1792 C C . SER A 1 225 ? 14.888 -0.857 6.158 1.00 62.06 225 SER A C 1
ATOM 1794 O O . SER A 1 225 ? 14.264 -1.104 7.182 1.00 62.06 225 SER A O 1
ATOM 1796 N N . LYS A 1 226 ? 14.266 -0.699 4.985 1.00 69.69 226 LYS A N 1
ATOM 1797 C CA . LYS A 1 226 ? 12.814 -0.826 4.861 1.00 69.69 226 LYS A CA 1
ATOM 1798 C C . LYS A 1 226 ? 12.326 -2.266 5.052 1.00 69.69 226 LYS A C 1
ATOM 1800 O O . LYS A 1 226 ? 11.346 -2.468 5.760 1.00 69.69 226 LYS A O 1
ATOM 1805 N N . SER A 1 227 ? 13.017 -3.246 4.475 1.00 67.25 227 SER A N 1
ATOM 1806 C CA . SER A 1 227 ? 12.714 -4.678 4.649 1.00 67.25 227 SER A CA 1
ATOM 1807 C C . SER A 1 227 ? 12.877 -5.118 6.110 1.00 67.25 227 SER A C 1
ATOM 1809 O O . SER A 1 227 ? 12.048 -5.849 6.655 1.00 67.25 227 SER A O 1
ATOM 1811 N N . ILE A 1 228 ? 13.907 -4.587 6.774 1.00 71.00 228 ILE A N 1
ATOM 1812 C CA . ILE A 1 228 ? 14.144 -4.754 8.208 1.00 71.00 228 ILE A CA 1
ATOM 1813 C C . ILE A 1 228 ? 13.000 -4.140 9.009 1.00 71.00 228 ILE A C 1
ATOM 1815 O O . ILE A 1 228 ? 12.442 -4.810 9.870 1.00 71.00 228 ILE A O 1
ATOM 1819 N N . ASN A 1 229 ? 12.595 -2.908 8.694 1.00 64.44 229 ASN A N 1
ATOM 1820 C CA . ASN A 1 229 ? 11.477 -2.257 9.373 1.00 64.44 229 ASN A CA 1
ATOM 1821 C C . ASN A 1 229 ? 10.176 -3.056 9.207 1.00 64.44 229 ASN A C 1
ATOM 1823 O O . ASN A 1 229 ? 9.430 -3.200 10.169 1.00 64.44 229 ASN A O 1
ATOM 1827 N N . ILE A 1 230 ? 9.897 -3.606 8.020 1.00 60.00 230 ILE A N 1
ATOM 1828 C CA . ILE A 1 230 ? 8.735 -4.484 7.793 1.00 60.00 230 ILE A CA 1
ATOM 1829 C C . ILE A 1 230 ? 8.789 -5.690 8.740 1.00 60.00 230 ILE A C 1
ATOM 1831 O O . ILE A 1 230 ? 7.832 -5.933 9.470 1.00 60.00 230 ILE A O 1
ATOM 1835 N N . SER A 1 231 ? 9.937 -6.367 8.808 1.00 62.47 231 SER A N 1
ATOM 1836 C CA . SER A 1 231 ? 10.143 -7.515 9.702 1.00 62.47 231 SER A CA 1
ATOM 1837 C C . SER A 1 231 ? 10.023 -7.132 11.185 1.00 62.47 231 SER A C 1
ATOM 1839 O O . SER A 1 231 ? 9.440 -7.862 11.978 1.00 62.47 231 SER A O 1
ATOM 1841 N N . GLN A 1 232 ? 10.519 -5.958 11.581 1.00 62.09 232 GLN A N 1
ATOM 1842 C CA . GLN A 1 232 ? 10.432 -5.457 12.957 1.00 62.09 232 GLN A CA 1
ATOM 1843 C C . GLN A 1 232 ? 8.999 -5.119 13.383 1.00 62.09 232 GLN A C 1
ATOM 1845 O O . GLN A 1 232 ? 8.631 -5.338 14.540 1.00 62.09 232 GLN A O 1
ATOM 1850 N N . ASN A 1 233 ? 8.162 -4.650 12.454 1.00 61.38 233 ASN A N 1
ATOM 1851 C CA . ASN A 1 233 ? 6.750 -4.371 12.722 1.00 61.38 233 ASN A CA 1
ATOM 1852 C C . ASN A 1 233 ? 5.938 -5.640 13.063 1.00 61.38 233 ASN A C 1
ATOM 1854 O O . ASN A 1 233 ? 4.853 -5.523 13.632 1.00 61.38 233 ASN A O 1
ATOM 1858 N N . LEU A 1 234 ? 6.476 -6.845 12.822 1.00 57.03 234 LEU A N 1
ATOM 1859 C CA . LEU A 1 234 ? 5.883 -8.107 13.287 1.00 57.03 234 LEU A CA 1
ATOM 1860 C C . LEU A 1 234 ? 5.824 -8.199 14.821 1.00 57.03 234 LEU A C 1
ATOM 1862 O O . LEU A 1 234 ? 4.888 -8.788 15.355 1.00 57.03 234 LEU A O 1
ATOM 1866 N N . ILE A 1 235 ? 6.781 -7.602 15.550 1.00 44.22 235 ILE A N 1
ATOM 1867 C CA . ILE A 1 235 ? 6.769 -7.605 17.028 1.00 44.22 235 ILE A CA 1
ATOM 1868 C C . ILE A 1 235 ? 5.648 -6.719 17.555 1.00 44.22 235 ILE A C 1
ATOM 1870 O O . ILE A 1 235 ? 4.912 -7.140 18.440 1.00 44.22 235 ILE A O 1
ATOM 1874 N N . ILE A 1 236 ? 5.472 -5.528 16.982 1.00 42.53 236 ILE A N 1
ATOM 1875 C CA . ILE A 1 236 ? 4.474 -4.558 17.453 1.00 42.53 236 ILE A CA 1
ATOM 1876 C C . ILE A 1 236 ? 3.052 -5.133 17.344 1.00 42.53 236 ILE A C 1
ATOM 1878 O O . ILE A 1 236 ? 2.229 -4.886 18.220 1.00 42.53 236 ILE A O 1
ATOM 1882 N N . ASN A 1 237 ? 2.787 -5.965 16.332 1.00 39.34 237 ASN A N 1
ATOM 1883 C CA . ASN A 1 237 ? 1.491 -6.626 16.165 1.00 39.34 237 ASN A CA 1
ATOM 1884 C C . ASN A 1 237 ? 1.323 -7.911 17.000 1.00 39.34 237 ASN A C 1
ATOM 1886 O O . ASN A 1 237 ? 0.190 -8.272 17.306 1.00 39.34 237 ASN A O 1
ATOM 1890 N N . ASN A 1 238 ? 2.413 -8.585 17.395 1.00 36.19 238 ASN A N 1
ATOM 1891 C CA . ASN A 1 238 ? 2.356 -9.862 18.124 1.00 36.19 238 ASN A CA 1
ATOM 1892 C C . ASN A 1 238 ? 2.598 -9.747 19.638 1.00 36.19 238 ASN A C 1
ATOM 1894 O O . ASN A 1 238 ? 2.381 -10.720 20.360 1.00 36.19 238 ASN A O 1
ATOM 1898 N N . SER A 1 239 ? 3.037 -8.595 20.155 1.00 32.66 239 SER A N 1
ATOM 1899 C CA . SER A 1 239 ? 3.355 -8.445 21.575 1.00 32.66 239 SER A CA 1
ATOM 1900 C C . SER A 1 239 ? 2.464 -7.433 22.301 1.00 32.66 239 SER A C 1
ATOM 1902 O O . SER A 1 239 ? 2.730 -6.233 22.293 1.00 32.66 239 SER A O 1
ATOM 1904 N N . ASN A 1 240 ? 1.505 -7.947 23.080 1.00 30.95 240 ASN A N 1
ATOM 1905 C CA . ASN A 1 240 ? 1.083 -7.348 24.353 1.00 30.95 240 ASN A CA 1
ATOM 1906 C C . ASN A 1 240 ? 2.241 -7.433 25.378 1.00 30.95 240 ASN A C 1
ATOM 1908 O O . ASN A 1 240 ? 2.111 -8.074 26.419 1.00 30.95 240 ASN A O 1
ATOM 1912 N N . LEU A 1 241 ? 3.405 -6.845 25.084 1.00 27.39 241 LEU A N 1
ATOM 1913 C CA . LEU A 1 241 ? 4.508 -6.727 26.042 1.00 27.39 241 LEU A CA 1
ATOM 1914 C C . LEU A 1 241 ? 4.898 -5.263 26.193 1.00 27.39 241 LEU A C 1
ATOM 1916 O O . LEU A 1 241 ? 5.487 -4.640 25.314 1.00 27.39 241 LEU A O 1
ATOM 1920 N N . THR A 1 242 ? 4.554 -4.735 27.360 1.00 26.03 242 THR A N 1
ATOM 1921 C CA . THR A 1 242 ? 5.009 -3.466 27.911 1.00 26.03 242 THR A CA 1
ATOM 1922 C C . THR A 1 242 ? 6.537 -3.478 27.976 1.00 26.03 242 THR A C 1
ATOM 1924 O O . THR A 1 242 ? 7.122 -4.157 28.818 1.00 26.03 242 THR A O 1
ATOM 1927 N N . ILE A 1 243 ? 7.205 -2.737 27.091 1.00 24.17 243 ILE A N 1
ATOM 1928 C CA . ILE A 1 243 ? 8.635 -2.455 27.238 1.00 24.17 243 ILE A CA 1
ATOM 1929 C C . ILE A 1 243 ? 8.759 -1.220 28.128 1.00 24.17 243 ILE A C 1
ATOM 1931 O O . ILE A 1 243 ? 8.598 -0.083 27.688 1.00 24.17 243 ILE A O 1
ATOM 1935 N N . THR A 1 244 ? 9.018 -1.458 29.410 1.00 23.89 244 THR A N 1
ATOM 1936 C CA . THR A 1 244 ? 9.401 -0.425 30.372 1.00 23.89 244 THR A CA 1
ATOM 1937 C C . THR A 1 244 ? 10.855 -0.040 30.102 1.00 23.89 244 THR A C 1
ATOM 1939 O O . THR A 1 244 ? 11.769 -0.818 30.379 1.00 23.89 244 THR A O 1
ATOM 1942 N N . PHE A 1 245 ? 11.099 1.152 29.558 1.00 24.25 245 PHE A N 1
ATOM 1943 C CA . PHE A 1 245 ? 12.450 1.709 29.507 1.00 24.25 245 PHE A CA 1
ATOM 1944 C C . PHE A 1 245 ? 12.847 2.191 30.907 1.00 24.25 245 PHE A C 1
ATOM 1946 O O . PHE A 1 245 ? 12.502 3.297 31.316 1.00 24.25 245 PHE A O 1
ATOM 1953 N N . ASN A 1 246 ? 13.590 1.365 31.645 1.00 22.70 246 ASN A N 1
ATOM 1954 C CA . ASN A 1 246 ? 14.355 1.836 32.795 1.00 22.70 246 ASN A CA 1
ATOM 1955 C C . ASN A 1 246 ? 15.615 2.539 32.278 1.00 22.70 246 ASN A C 1
ATOM 1957 O O . ASN A 1 246 ? 16.600 1.884 31.940 1.00 22.70 246 ASN A O 1
ATOM 1961 N N . LEU A 1 247 ? 15.601 3.874 32.227 1.00 26.12 247 LEU A N 1
ATOM 1962 C CA . LEU A 1 247 ? 16.847 4.636 32.176 1.00 26.12 247 LEU A CA 1
ATOM 1963 C C . LEU A 1 247 ? 17.506 4.563 33.559 1.00 26.12 247 LEU A C 1
ATOM 1965 O O . LEU A 1 247 ? 17.153 5.304 34.474 1.00 26.12 247 LEU A O 1
ATOM 1969 N N . SER A 1 248 ? 18.477 3.665 33.710 1.00 25.31 248 SER A N 1
ATOM 1970 C CA . SER A 1 248 ? 19.452 3.746 34.791 1.00 25.31 248 SER A CA 1
ATOM 1971 C C . SER A 1 248 ? 20.385 4.925 34.521 1.00 25.31 248 SER A C 1
ATOM 1973 O O . SER A 1 248 ? 21.162 4.919 33.567 1.00 25.31 248 SER A O 1
ATOM 1975 N N . THR A 1 249 ? 20.290 5.941 35.369 1.00 27.11 249 THR A N 1
ATOM 1976 C CA . THR A 1 249 ? 21.229 7.055 35.463 1.00 27.11 249 THR A CA 1
ATOM 1977 C C . THR A 1 249 ? 22.602 6.568 35.915 1.00 27.11 249 THR A C 1
ATOM 1979 O O . THR A 1 249 ? 22.726 6.025 37.013 1.00 27.11 249 THR A O 1
ATOM 1982 N N . THR A 1 250 ? 23.640 6.873 35.143 1.00 26.72 250 THR A N 1
ATOM 1983 C CA . THR A 1 250 ? 25.001 7.030 35.663 1.00 26.72 250 THR A CA 1
ATOM 1984 C C . THR A 1 250 ? 25.601 8.341 35.153 1.00 26.72 250 THR A C 1
ATOM 1986 O O . THR A 1 250 ? 25.607 8.648 33.965 1.00 26.72 250 THR A O 1
ATOM 1989 N N . SER A 1 251 ? 26.042 9.133 36.130 1.00 25.80 251 SER A N 1
ATOM 1990 C CA . SER A 1 251 ? 26.922 10.307 36.084 1.00 25.80 251 SER A CA 1
ATOM 1991 C C . SER A 1 251 ? 28.120 10.104 35.137 1.00 25.80 251 SER A C 1
ATOM 1993 O O . SER A 1 251 ? 28.571 8.980 34.965 1.00 25.80 251 SER A O 1
ATOM 1995 N N . THR A 1 252 ? 28.782 11.089 34.525 1.00 24.23 252 THR A N 1
ATOM 1996 C CA . THR A 1 252 ? 29.129 12.459 34.937 1.00 24.23 252 THR A CA 1
ATOM 1997 C C . THR A 1 252 ? 29.846 13.090 33.736 1.00 24.23 252 THR A C 1
ATOM 1999 O O . THR A 1 252 ? 30.718 12.436 33.174 1.00 24.23 252 THR A O 1
ATOM 2002 N N . THR A 1 253 ? 29.584 14.349 33.386 1.00 24.20 253 THR A N 1
ATOM 2003 C CA . THR A 1 253 ? 30.621 15.402 33.306 1.00 24.20 253 THR A CA 1
ATOM 2004 C C . THR A 1 253 ? 29.990 16.740 32.951 1.00 24.20 253 THR A C 1
ATOM 2006 O O . THR A 1 253 ? 29.280 16.913 31.967 1.00 24.20 253 THR A O 1
ATOM 2009 N N . THR A 1 254 ? 30.252 17.686 33.837 1.00 25.19 254 THR A N 1
ATOM 2010 C CA . THR A 1 254 ? 29.841 19.078 33.809 1.00 25.19 254 THR A CA 1
ATOM 2011 C C . THR A 1 254 ? 30.647 19.822 32.748 1.00 25.19 254 THR A C 1
ATOM 2013 O O . THR A 1 254 ? 31.876 19.820 32.789 1.00 25.19 254 THR A O 1
ATOM 2016 N N . THR A 1 255 ? 29.990 20.523 31.829 1.00 24.03 255 THR A N 1
ATOM 2017 C CA . THR A 1 255 ? 30.624 21.644 31.125 1.00 24.03 255 THR A CA 1
ATOM 2018 C C . THR A 1 255 ? 29.626 22.783 31.032 1.00 24.03 255 THR A C 1
ATOM 2020 O O . THR A 1 255 ? 28.660 22.764 30.276 1.00 24.03 255 THR A O 1
ATOM 2023 N N . THR A 1 256 ? 29.852 23.762 31.896 1.00 23.41 256 THR A N 1
ATOM 2024 C CA . THR A 1 256 ? 29.097 25.000 32.006 1.00 23.41 256 THR A CA 1
ATOM 2025 C C . THR A 1 256 ? 29.461 25.902 30.829 1.00 23.41 256 THR A C 1
ATOM 2027 O O . THR A 1 256 ? 30.575 26.415 30.776 1.00 23.41 256 THR A O 1
ATOM 2030 N N . ILE A 1 257 ? 28.523 26.149 29.915 1.00 23.31 257 ILE A N 1
ATOM 2031 C CA . ILE A 1 257 ? 28.584 27.299 29.005 1.00 23.31 257 ILE A CA 1
ATOM 2032 C C . ILE A 1 257 ? 27.378 28.181 29.323 1.00 23.31 257 ILE A C 1
ATOM 2034 O O . ILE A 1 257 ? 26.230 27.817 29.083 1.00 23.31 257 ILE A O 1
ATOM 2038 N N . LYS A 1 258 ? 27.659 29.332 29.939 1.00 24.66 258 LYS A N 1
ATOM 2039 C CA . LYS A 1 258 ? 26.719 30.442 30.107 1.00 24.66 258 LYS A CA 1
ATOM 2040 C C . LYS A 1 258 ? 26.694 31.247 28.812 1.00 24.66 258 LYS A C 1
ATOM 2042 O O . LYS A 1 258 ? 27.732 31.795 28.461 1.00 24.66 258 LYS A O 1
ATOM 2047 N N . THR A 1 259 ? 25.522 31.434 28.213 1.00 22.77 259 THR A N 1
ATOM 2048 C CA . THR A 1 259 ? 25.263 32.560 27.299 1.00 22.77 259 THR A CA 1
ATOM 2049 C C . THR A 1 259 ? 23.770 32.910 27.269 1.00 22.77 259 THR A C 1
ATOM 2051 O O . THR A 1 259 ? 22.953 32.243 26.648 1.00 22.77 259 THR A O 1
ATOM 2054 N N . THR A 1 260 ? 23.445 33.957 28.028 1.00 22.95 260 THR A N 1
ATOM 2055 C CA . THR A 1 260 ? 22.557 35.085 27.691 1.00 22.95 260 THR A CA 1
ATOM 2056 C C . THR A 1 260 ? 21.312 34.804 26.831 1.00 22.95 260 THR A C 1
ATOM 2058 O O . THR A 1 260 ? 21.358 34.838 25.606 1.00 22.95 260 THR A O 1
ATOM 2061 N N . THR A 1 261 ? 20.155 34.651 27.479 1.00 23.38 261 THR A N 1
ATOM 2062 C CA . THR A 1 261 ? 18.834 34.733 26.837 1.00 23.38 261 THR A CA 1
ATOM 2063 C C . THR A 1 261 ? 18.427 36.190 26.621 1.00 23.38 261 THR A C 1
ATOM 2065 O O . THR A 1 261 ? 18.048 36.886 27.562 1.00 23.38 261 THR A O 1
ATOM 2068 N N . THR A 1 262 ? 18.467 36.648 25.373 1.00 25.05 262 THR A N 1
ATOM 2069 C CA . THR A 1 262 ? 17.716 37.812 24.897 1.00 25.05 262 THR A CA 1
ATOM 2070 C C . THR A 1 262 ? 16.258 37.405 24.685 1.00 25.05 262 THR A C 1
ATOM 2072 O O . THR A 1 262 ? 15.916 36.696 23.742 1.00 25.05 262 THR A O 1
ATOM 2075 N N . THR A 1 263 ? 15.377 37.858 25.575 1.00 27.27 263 THR A N 1
ATOM 2076 C CA . THR A 1 263 ? 13.921 37.794 25.409 1.00 27.27 263 THR A CA 1
ATOM 2077 C C . THR A 1 263 ? 13.501 38.638 24.209 1.00 27.27 263 THR A C 1
ATOM 2079 O O . THR A 1 263 ? 13.390 39.857 24.298 1.00 27.27 263 THR A O 1
ATOM 2082 N N . THR A 1 264 ? 13.253 37.977 23.083 1.00 25.56 264 THR A N 1
ATOM 2083 C CA . THR A 1 264 ? 12.408 38.502 22.010 1.00 25.56 264 THR A CA 1
ATOM 2084 C C . THR A 1 264 ? 11.041 37.851 22.165 1.00 25.56 264 THR A C 1
ATOM 2086 O O . THR A 1 264 ? 10.888 36.637 22.064 1.00 25.56 264 THR A O 1
ATOM 2089 N N . THR A 1 265 ? 10.042 38.660 22.498 1.00 29.45 265 THR A N 1
ATOM 2090 C CA . THR A 1 265 ? 8.641 38.247 22.582 1.00 29.45 265 THR A CA 1
ATOM 2091 C C . THR A 1 265 ? 8.140 37.904 21.182 1.00 29.45 265 THR A C 1
ATOM 2093 O O . THR A 1 265 ? 7.752 38.788 20.420 1.00 29.45 265 THR A O 1
ATOM 2096 N N . LEU A 1 266 ? 8.187 36.620 20.831 1.00 26.58 266 LEU A N 1
ATOM 2097 C CA . LEU A 1 266 ? 7.454 36.064 19.697 1.00 26.58 266 LEU A CA 1
ATOM 2098 C C . LEU A 1 266 ? 5.949 36.030 20.033 1.00 26.58 266 LEU A C 1
ATOM 2100 O O . LEU A 1 266 ? 5.590 35.735 21.177 1.00 26.58 266 LEU A O 1
ATOM 2104 N N . PRO A 1 267 ? 5.062 36.345 19.071 1.00 29.59 267 PRO A N 1
ATOM 2105 C CA . PRO A 1 267 ? 3.619 36.328 19.282 1.00 29.59 267 PRO A CA 1
ATOM 2106 C C . PRO A 1 267 ? 3.166 34.919 19.673 1.00 29.59 267 PRO A C 1
ATOM 2108 O O . PRO A 1 267 ? 3.718 33.933 19.188 1.00 29.59 267 PRO A O 1
ATOM 2111 N N . ALA A 1 268 ? 2.174 34.837 20.563 1.00 30.94 268 ALA A N 1
ATOM 2112 C CA . ALA A 1 268 ? 1.644 33.592 21.106 1.00 30.94 268 ALA A CA 1
ATOM 2113 C C . ALA A 1 268 ? 1.313 32.588 19.989 1.00 30.94 268 ALA A C 1
ATOM 2115 O O . ALA A 1 268 ? 0.290 32.699 19.313 1.00 30.94 268 ALA A O 1
ATOM 2116 N N . ILE A 1 269 ? 2.186 31.597 19.801 1.00 35.56 269 ILE A N 1
ATOM 2117 C CA . ILE A 1 269 ? 1.885 30.410 19.010 1.00 35.56 269 ILE A CA 1
ATOM 2118 C C . ILE A 1 269 ? 0.794 29.689 19.796 1.00 35.56 269 ILE A C 1
ATOM 2120 O O . ILE A 1 269 ? 1.053 29.102 20.846 1.00 35.56 269 ILE A O 1
ATOM 2124 N N . THR A 1 270 ? -0.447 29.785 19.329 1.00 41.19 270 THR A N 1
ATOM 2125 C CA . THR A 1 270 ? -1.526 28.918 19.795 1.00 41.19 270 THR A CA 1
ATOM 2126 C C . THR A 1 270 ? -1.112 27.510 19.404 1.00 41.19 270 THR A C 1
ATOM 2128 O O . THR A 1 270 ? -1.163 27.159 18.231 1.00 41.19 270 THR A O 1
ATOM 2131 N N . ILE A 1 271 ? -0.604 26.731 20.360 1.00 53.66 271 ILE A N 1
ATOM 2132 C CA . ILE A 1 271 ? -0.297 25.319 20.142 1.00 53.66 271 ILE A CA 1
ATOM 2133 C C . ILE A 1 271 ? -1.655 24.635 19.973 1.00 53.66 271 ILE A C 1
ATOM 2135 O O . ILE A 1 271 ? -2.403 24.545 20.956 1.00 53.66 271 ILE A O 1
ATOM 2139 N N . PRO A 1 272 ? -2.035 24.220 18.751 1.00 61.22 272 PRO A N 1
ATOM 2140 C CA . PRO A 1 272 ? -3.340 23.626 18.551 1.00 61.22 272 PRO A CA 1
ATOM 2141 C C . PRO A 1 272 ? -3.410 22.342 19.385 1.00 61.22 272 PRO A C 1
ATOM 2143 O O . PRO A 1 272 ? -2.435 21.599 19.481 1.00 61.22 272 PRO A O 1
ATOM 2146 N N . PHE A 1 273 ? -4.568 22.101 20.003 1.00 71.25 273 PHE A N 1
ATOM 2147 C CA . PHE A 1 273 ? -4.874 20.879 20.763 1.00 71.25 273 PHE A CA 1
ATOM 2148 C C . PHE A 1 273 ? -4.186 20.715 22.130 1.00 71.25 273 PHE A C 1
ATOM 2150 O O . PHE A 1 273 ? -4.239 19.621 22.685 1.00 71.25 273 PHE A O 1
ATOM 2157 N N . LEU A 1 274 ? -3.610 21.772 22.724 1.00 61.94 274 LEU A N 1
ATOM 2158 C CA . LEU A 1 274 ? -2.955 21.698 24.048 1.00 61.94 274 LEU A CA 1
ATOM 2159 C C . LEU A 1 274 ? -3.850 21.090 25.150 1.00 61.94 274 LEU A C 1
ATOM 2161 O O . LEU A 1 274 ? -3.355 20.454 26.074 1.00 61.94 274 LEU A O 1
ATOM 2165 N N . ASN A 1 275 ? -5.168 21.261 25.024 1.00 65.25 275 ASN A N 1
ATOM 2166 C CA . ASN A 1 275 ? -6.156 20.794 25.997 1.00 65.25 275 ASN A CA 1
ATOM 2167 C C . ASN A 1 275 ? -6.856 19.482 25.596 1.00 65.25 275 ASN A C 1
ATOM 2169 O O . ASN A 1 275 ? -7.866 19.160 26.210 1.00 65.25 275 ASN A O 1
ATOM 2173 N N . ALA A 1 276 ? -6.408 18.781 24.549 1.00 72.50 276 ALA A N 1
ATOM 2174 C CA . ALA A 1 276 ? -7.016 17.524 24.105 1.00 72.50 276 ALA A CA 1
ATOM 2175 C C . ALA A 1 276 ? -6.255 16.309 24.662 1.00 72.50 276 ALA A C 1
ATOM 2177 O O . ALA A 1 276 ? -5.022 16.298 24.697 1.00 72.50 276 ALA A O 1
ATOM 2178 N N . THR A 1 277 ? -6.985 15.270 25.071 1.00 75.25 277 THR A N 1
ATOM 2179 C CA . THR A 1 277 ? -6.396 14.061 25.660 1.00 75.25 277 THR A CA 1
ATOM 2180 C C . THR A 1 277 ? -5.835 13.153 24.569 1.00 75.25 277 THR A C 1
ATOM 2182 O O . THR A 1 277 ? -6.569 12.744 23.667 1.00 75.25 277 THR A O 1
ATOM 2185 N N . PHE A 1 278 ? -4.547 12.802 24.652 1.00 78.94 278 PHE A N 1
ATOM 2186 C CA . PHE A 1 278 ? -3.908 11.891 23.698 1.00 78.94 278 PHE A CA 1
ATOM 2187 C C . PHE A 1 278 ? -3.435 10.582 24.336 1.00 78.94 278 PHE A C 1
ATOM 2189 O O . PHE A 1 278 ? -3.190 10.493 25.538 1.00 78.94 278 PHE A O 1
ATOM 2196 N N . TYR A 1 279 ? -3.274 9.573 23.487 1.00 73.44 279 TYR A N 1
ATOM 2197 C CA . TYR A 1 279 ? -2.829 8.229 23.826 1.00 73.44 279 TYR A CA 1
ATOM 2198 C C . TYR A 1 279 ? -1.473 7.935 23.177 1.00 73.44 279 TYR A C 1
ATOM 2200 O O . TYR A 1 279 ? -1.176 8.402 22.077 1.00 73.44 279 TYR A O 1
ATOM 2208 N N . SER A 1 280 ? -0.645 7.139 23.858 1.00 62.12 280 SER A N 1
ATOM 2209 C CA . SER A 1 280 ? 0.720 6.808 23.420 1.00 62.12 280 SER A CA 1
ATOM 2210 C C . SER A 1 280 ? 0.779 5.883 22.203 1.00 62.12 280 SER A C 1
ATOM 2212 O O . SER A 1 280 ? 1.809 5.811 21.539 1.00 62.12 280 SER A O 1
ATOM 2214 N N . SER A 1 281 ? -0.302 5.159 21.912 1.00 64.38 281 SER A N 1
ATOM 2215 C CA . SER A 1 281 ? -0.384 4.228 20.788 1.00 64.38 281 SER A CA 1
ATOM 2216 C C . SER A 1 281 ? -1.822 4.075 20.300 1.00 64.38 281 SER A C 1
ATOM 2218 O O . SER A 1 281 ? -2.780 4.251 21.059 1.00 64.38 281 SER A O 1
ATOM 2220 N N . PHE A 1 282 ? -1.961 3.729 19.022 1.00 62.09 282 PHE A N 1
ATOM 2221 C CA . PHE A 1 282 ? -3.220 3.287 18.439 1.00 62.09 282 PHE A CA 1
ATOM 2222 C C . PHE A 1 282 ? -3.472 1.849 18.878 1.00 62.09 282 PHE A C 1
ATOM 2224 O O . PHE A 1 282 ? -3.041 0.906 18.222 1.00 62.09 282 PHE A O 1
ATOM 2231 N N . ASN A 1 283 ? -4.081 1.683 20.047 1.00 54.03 283 ASN A N 1
ATOM 2232 C CA . ASN A 1 283 ? -4.313 0.365 20.615 1.00 54.03 283 ASN A CA 1
ATOM 2233 C C . ASN A 1 283 ? -5.809 0.170 20.842 1.00 54.03 283 ASN A C 1
ATOM 2235 O O . ASN A 1 283 ? -6.366 0.605 21.853 1.00 54.03 283 ASN A O 1
ATOM 2239 N N . PHE A 1 284 ? -6.467 -0.457 19.872 1.00 61.66 284 PHE A N 1
ATOM 2240 C CA . PHE A 1 284 ? -7.794 -1.010 20.073 1.00 61.66 284 PHE A CA 1
ATOM 2241 C C . PHE A 1 284 ? -7.727 -2.518 19.876 1.00 61.66 284 PHE A C 1
ATOM 2243 O O . PHE A 1 284 ? -7.237 -3.031 18.871 1.00 61.66 284 PHE A O 1
ATOM 2250 N N . THR A 1 285 ? -8.195 -3.245 20.882 1.00 46.97 285 THR A N 1
ATOM 2251 C CA . THR A 1 285 ? -8.311 -4.694 20.816 1.00 46.97 285 THR A CA 1
ATOM 2252 C C . THR A 1 285 ? -9.418 -5.000 19.816 1.00 46.97 285 THR A C 1
ATOM 2254 O O . THR A 1 285 ? -10.583 -4.688 20.083 1.00 46.97 285 THR A O 1
ATOM 2257 N N . LYS A 1 286 ? -9.067 -5.558 18.648 1.00 51.19 286 LYS A N 1
ATOM 2258 C CA . LYS A 1 286 ? -10.072 -6.081 17.716 1.00 51.19 286 LYS A CA 1
ATOM 2259 C C . LYS A 1 286 ? -10.991 -7.026 18.501 1.00 51.19 286 LYS A C 1
ATOM 2261 O O . LYS A 1 286 ? -10.469 -7.840 19.272 1.00 51.19 286 LYS A O 1
ATOM 2266 N N . PRO A 1 287 ? -12.325 -6.921 18.358 1.00 50.94 287 PRO A N 1
ATOM 2267 C CA . PRO A 1 287 ? -13.210 -7.895 18.972 1.00 50.94 287 PRO A CA 1
ATOM 2268 C C . PRO A 1 287 ? -12.773 -9.298 18.535 1.00 50.94 287 PRO A C 1
ATOM 2270 O O . PRO A 1 287 ? -12.378 -9.492 17.384 1.00 50.94 287 PRO A O 1
ATOM 2273 N N . SER A 1 288 ? -12.772 -10.253 19.470 1.00 52.00 288 SER A N 1
ATOM 2274 C CA . SER A 1 288 ? -12.358 -11.635 19.208 1.00 52.00 288 SER A CA 1
ATOM 2275 C C . SER A 1 288 ? -13.045 -12.144 17.943 1.00 52.00 288 SER A C 1
ATOM 2277 O O . SER A 1 288 ? -14.278 -12.129 17.877 1.00 52.00 288 SER A O 1
ATOM 2279 N N . LEU A 1 289 ? -12.246 -12.567 16.959 1.00 55.03 289 LEU A N 1
ATOM 2280 C CA . LEU A 1 289 ? -12.699 -12.879 15.600 1.00 55.03 289 LEU A CA 1
ATOM 2281 C C . LEU A 1 289 ? -13.866 -13.884 15.592 1.00 55.03 289 LEU A C 1
ATOM 2283 O O . LEU A 1 289 ? -14.786 -13.754 14.794 1.00 55.03 289 LEU A O 1
ATOM 2287 N N . GLU A 1 290 ? -13.868 -14.827 16.538 1.00 54.97 290 GLU A N 1
ATOM 2288 C CA . GLU A 1 290 ? -14.920 -15.836 16.719 1.00 54.97 290 GLU A CA 1
ATOM 2289 C C . GLU A 1 290 ? -16.287 -15.237 17.096 1.00 54.97 290 GLU A C 1
ATOM 2291 O O . GLU A 1 290 ? -17.301 -15.610 16.515 1.00 54.97 290 GLU A O 1
ATOM 2296 N N . ILE A 1 291 ? -16.329 -14.274 18.024 1.00 56.69 291 ILE A N 1
ATOM 2297 C CA . ILE A 1 291 ? -17.579 -13.608 18.436 1.00 56.69 291 ILE A CA 1
ATOM 2298 C C . ILE A 1 291 ? -18.021 -12.620 17.358 1.00 56.69 291 ILE A C 1
ATOM 2300 O O . ILE A 1 291 ? -19.200 -12.541 17.025 1.00 56.69 291 ILE A O 1
ATOM 2304 N N . TYR A 1 292 ? -17.073 -11.885 16.780 1.00 64.50 292 TYR A N 1
ATOM 2305 C CA . TYR A 1 292 ? -17.372 -10.870 15.780 1.00 64.50 292 TYR A CA 1
ATOM 2306 C C . TYR A 1 292 ? -17.963 -11.474 14.498 1.00 64.50 292 TYR A C 1
ATOM 2308 O O . TYR A 1 292 ? -18.948 -10.950 13.990 1.00 64.50 292 TYR A O 1
ATOM 2316 N N . ASN A 1 293 ? -17.440 -12.615 14.034 1.00 67.25 293 ASN A N 1
ATOM 2317 C CA . ASN A 1 293 ? -17.950 -13.338 12.858 1.00 67.25 293 ASN A CA 1
ATOM 2318 C C . ASN A 1 293 ? -19.315 -14.011 13.075 1.00 67.25 293 ASN A C 1
ATOM 2320 O O . ASN A 1 293 ? -19.905 -14.503 12.117 1.00 67.25 293 ASN A O 1
ATOM 2324 N N . SER A 1 294 ? -19.820 -14.044 14.312 1.00 76.12 294 SER A N 1
ATOM 2325 C CA . SER A 1 294 ? -21.166 -14.547 14.619 1.00 76.12 294 SER A CA 1
ATOM 2326 C C . SER A 1 294 ? -22.257 -13.468 14.551 1.00 76.12 294 SER A C 1
ATOM 2328 O O . SER A 1 294 ? -23.443 -13.799 14.562 1.00 76.12 294 SER A O 1
ATOM 2330 N N . LEU A 1 295 ? -21.878 -12.185 14.481 1.00 83.12 295 LEU A N 1
ATOM 2331 C CA . LEU A 1 295 ? -22.820 -11.069 14.401 1.00 83.12 295 LEU A CA 1
ATOM 2332 C C . LEU A 1 295 ? -23.375 -10.908 12.973 1.00 83.12 295 LEU A C 1
ATOM 2334 O O . LEU A 1 295 ? -22.657 -11.153 12.004 1.00 83.12 295 LEU A O 1
ATOM 2338 N N . PRO A 1 296 ? -24.633 -10.460 12.810 1.00 88.06 296 PRO A N 1
ATOM 2339 C CA . PRO A 1 296 ? -25.186 -10.173 11.490 1.00 88.06 296 PRO A CA 1
ATOM 2340 C C . PRO A 1 296 ? -24.462 -8.993 10.828 1.00 88.06 296 PRO A C 1
ATOM 2342 O O . PRO A 1 296 ? -23.931 -8.116 11.511 1.00 88.06 296 PRO A O 1
ATOM 2345 N N . ILE A 1 297 ? -24.495 -8.927 9.495 1.00 87.31 297 ILE A N 1
ATOM 2346 C CA . ILE A 1 297 ? -24.011 -7.759 8.744 1.00 87.31 297 ILE A CA 1
ATOM 2347 C C . ILE A 1 297 ? -24.851 -6.532 9.124 1.00 87.31 297 ILE A C 1
ATOM 2349 O O . ILE A 1 297 ? -26.077 -6.620 9.235 1.00 87.31 297 ILE A O 1
ATOM 2353 N N . CYS A 1 298 ? -24.201 -5.384 9.321 1.00 87.25 298 CYS A N 1
ATOM 2354 C CA . CYS A 1 298 ? -24.881 -4.132 9.626 1.00 87.25 298 CYS A CA 1
ATOM 2355 C C . CYS A 1 298 ? -25.795 -3.723 8.470 1.00 87.25 298 CYS A C 1
ATOM 2357 O O . CYS A 1 298 ? -25.329 -3.306 7.414 1.00 87.25 298 CYS A O 1
ATOM 2359 N N . ASN A 1 299 ? -27.107 -3.797 8.687 1.00 81.88 299 ASN A N 1
ATOM 2360 C CA . ASN A 1 299 ? -28.099 -3.327 7.730 1.00 81.88 299 ASN A CA 1
ATOM 2361 C C . ASN A 1 299 ? -28.695 -2.004 8.214 1.00 81.88 299 ASN A C 1
ATOM 2363 O O . ASN A 1 299 ? -29.783 -1.962 8.796 1.00 81.88 299 ASN A O 1
ATOM 2367 N N . PHE A 1 300 ? -27.956 -0.914 7.999 1.00 81.94 300 PHE A N 1
ATOM 2368 C CA . PHE A 1 300 ? -28.465 0.414 8.307 1.00 81.94 300 PHE A CA 1
ATOM 2369 C C . PHE A 1 300 ? -29.596 0.771 7.336 1.00 81.94 300 PHE A C 1
ATOM 2371 O O . PHE A 1 300 ? -29.378 0.994 6.143 1.00 81.94 300 PHE A O 1
ATOM 2378 N N . SER A 1 301 ? -30.815 0.851 7.865 1.00 72.94 301 SER A N 1
ATOM 2379 C CA . SER A 1 301 ? -31.990 1.324 7.141 1.00 72.94 301 SER A CA 1
ATOM 2380 C C . SER A 1 301 ? -32.712 2.367 7.984 1.00 72.94 301 SER A C 1
ATOM 2382 O O . SER A 1 301 ? -32.861 2.215 9.196 1.00 72.94 301 SER A O 1
ATOM 2384 N N . ILE A 1 302 ? -33.145 3.456 7.351 1.00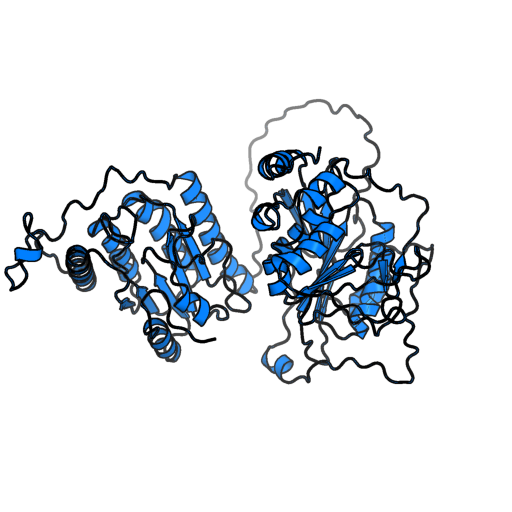 68.81 302 ILE A N 1
ATOM 2385 C CA . ILE A 1 302 ? -33.943 4.470 8.038 1.00 68.81 302 ILE A CA 1
ATOM 2386 C C . ILE A 1 302 ? -35.380 3.965 8.081 1.00 68.81 302 ILE A C 1
ATOM 2388 O O . ILE A 1 302 ? -36.000 3.761 7.037 1.00 68.81 302 ILE A O 1
ATOM 2392 N N . THR A 1 303 ? -35.907 3.743 9.284 1.00 57.50 303 THR A N 1
ATOM 2393 C CA . THR A 1 303 ? -37.316 3.378 9.461 1.00 57.50 303 THR A CA 1
ATOM 2394 C C . THR A 1 303 ? -38.206 4.608 9.259 1.00 57.50 303 THR A C 1
ATOM 2396 O O . THR A 1 303 ? -37.803 5.728 9.561 1.00 57.50 303 THR A O 1
ATOM 2399 N N . ASN A 1 304 ? -39.432 4.419 8.760 1.00 47.53 304 ASN A N 1
ATOM 2400 C CA . ASN A 1 304 ? -40.352 5.506 8.373 1.00 47.53 304 ASN A CA 1
ATOM 2401 C C . ASN A 1 304 ? -40.713 6.512 9.494 1.00 47.53 304 ASN A C 1
ATOM 2403 O O . ASN A 1 304 ? -41.334 7.530 9.200 1.00 47.53 304 ASN A O 1
ATOM 2407 N N . ASN A 1 305 ? -40.338 6.245 10.751 1.00 49.38 305 ASN A N 1
ATOM 2408 C CA . ASN A 1 305 ? -40.582 7.123 11.901 1.00 49.38 305 ASN A CA 1
ATOM 2409 C C . ASN A 1 305 ? -39.394 8.034 12.260 1.00 49.38 305 ASN A C 1
ATOM 2411 O O . ASN A 1 305 ? -39.575 8.952 13.059 1.00 49.38 305 ASN A O 1
ATOM 2415 N N . ASP A 1 306 ? -38.208 7.826 11.679 1.00 55.97 306 ASP A N 1
ATOM 2416 C CA . ASP A 1 306 ? -37.086 8.754 11.821 1.00 55.97 306 ASP A CA 1
ATOM 2417 C C . ASP A 1 306 ? -37.199 9.845 10.753 1.00 55.97 306 ASP A C 1
ATOM 2419 O O . ASP A 1 306 ? -37.168 9.581 9.547 1.00 55.97 306 ASP A O 1
ATOM 2423 N N . THR A 1 307 ? -37.319 11.106 11.173 1.00 56.97 307 THR A N 1
ATOM 2424 C CA . THR A 1 307 ? -37.187 12.224 10.237 1.00 56.97 307 THR A CA 1
ATOM 2425 C C . THR A 1 307 ? -35.796 12.148 9.608 1.00 56.97 307 THR A C 1
ATOM 2427 O O . THR A 1 307 ? -34.805 12.397 10.285 1.00 56.97 307 THR A O 1
ATOM 2430 N N . SER A 1 308 ? -35.722 11.804 8.317 1.00 61.16 308 SER A N 1
ATOM 2431 C CA . SER A 1 308 ? -34.467 11.687 7.540 1.00 61.16 308 SER A CA 1
ATOM 2432 C C . SER A 1 308 ? -33.511 12.886 7.661 1.00 61.16 308 SER A C 1
ATOM 2434 O O . SER A 1 308 ? -32.304 12.735 7.473 1.00 61.16 308 SER A O 1
ATOM 2436 N N . ILE A 1 309 ? -34.039 14.057 8.027 1.00 73.31 309 ILE A N 1
ATOM 2437 C CA . ILE A 1 309 ? -33.282 15.279 8.293 1.00 73.31 309 ILE A CA 1
ATOM 2438 C C . ILE A 1 309 ? -32.446 15.108 9.569 1.00 73.31 309 ILE A C 1
ATOM 2440 O O . ILE A 1 309 ? -32.963 15.093 10.688 1.00 73.31 309 ILE A O 1
ATOM 2444 N N . TYR A 1 310 ? -31.130 15.050 9.396 1.00 81.44 310 TYR A N 1
ATOM 2445 C CA . TYR A 1 310 ? -30.162 15.111 10.477 1.00 81.44 310 TYR A CA 1
ATOM 2446 C C . TYR A 1 310 ? -29.949 16.565 10.903 1.00 81.44 310 TYR A C 1
ATOM 2448 O O . TYR A 1 310 ? -29.493 17.410 10.129 1.00 81.44 310 TYR A O 1
ATOM 2456 N N . LYS A 1 311 ? -30.283 16.880 12.156 1.00 82.69 311 LYS A N 1
ATOM 2457 C CA . LYS A 1 311 ? -30.133 18.235 12.688 1.00 82.69 311 LYS A CA 1
ATOM 2458 C C . LYS A 1 311 ? -28.660 18.542 12.963 1.00 82.69 311 LYS A C 1
ATOM 2460 O O . LYS A 1 311 ? -28.120 18.119 13.980 1.00 82.69 311 LYS A O 1
ATOM 2465 N N . VAL A 1 312 ? -28.048 19.333 12.087 1.00 85.31 312 VAL A N 1
ATOM 2466 C CA . VAL A 1 312 ? -26.696 19.870 12.280 1.00 85.31 312 VAL A CA 1
ATOM 2467 C C . VAL A 1 312 ? -26.714 20.979 13.337 1.00 85.31 312 VAL A C 1
ATOM 2469 O O . VAL A 1 312 ? -27.531 21.902 13.272 1.00 85.31 312 VAL A O 1
ATOM 2472 N N . ASN A 1 313 ? -25.802 20.911 14.305 1.00 82.06 313 ASN A N 1
ATOM 2473 C CA . ASN A 1 313 ? -25.628 21.916 15.346 1.00 82.06 313 ASN A CA 1
ATOM 2474 C C . ASN A 1 313 ? -24.433 22.830 15.032 1.00 82.06 313 ASN A C 1
ATOM 2476 O O . ASN A 1 313 ? -23.283 22.401 15.050 1.00 82.06 313 ASN A O 1
ATOM 2480 N N . ILE A 1 314 ? -24.711 24.108 14.768 1.00 76.06 314 ILE A N 1
ATOM 2481 C CA . ILE A 1 314 ? -23.709 25.166 14.546 1.00 76.06 314 ILE A CA 1
ATOM 2482 C C . ILE A 1 314 ? -23.870 26.211 15.656 1.00 76.06 314 ILE A C 1
ATOM 2484 O O . ILE A 1 314 ? -24.108 27.392 15.402 1.00 76.06 314 ILE A O 1
ATOM 2488 N N . SER A 1 315 ? -23.833 25.767 16.913 1.00 68.56 315 SER A N 1
ATOM 2489 C CA . SER A 1 315 ? -23.836 26.691 18.046 1.00 68.56 315 SER A CA 1
ATOM 2490 C C . SER A 1 315 ? -22.546 27.518 18.071 1.00 68.56 315 SER A C 1
ATOM 2492 O O . SER A 1 315 ? -21.463 27.000 17.803 1.00 68.56 315 SER A O 1
ATOM 2494 N N . GLN A 1 316 ? -22.652 28.802 18.427 1.00 55.88 316 GLN A N 1
ATOM 2495 C CA . GLN A 1 316 ? -21.490 29.674 18.648 1.00 55.88 316 GLN A CA 1
ATOM 2496 C C . GLN A 1 316 ? -20.757 29.363 19.962 1.00 55.88 316 GLN A C 1
ATOM 2498 O O . GLN A 1 316 ? -19.605 29.762 20.130 1.00 55.88 316 GLN A O 1
ATOM 2503 N N . THR A 1 317 ? -21.396 28.649 20.897 1.00 60.03 317 THR A N 1
ATOM 2504 C CA . THR A 1 317 ? -20.742 28.155 22.114 1.00 60.03 317 THR A CA 1
ATOM 2505 C C . THR A 1 317 ? -19.780 27.030 21.746 1.00 60.03 317 THR A C 1
ATOM 2507 O O . THR A 1 317 ? -20.149 25.863 21.658 1.00 60.03 317 THR A O 1
ATOM 2510 N N . LEU A 1 318 ? -18.529 27.405 21.490 1.00 62.12 318 LEU A N 1
ATOM 2511 C CA . LEU A 1 318 ? -17.444 26.482 21.187 1.00 62.12 318 LEU A CA 1
ATOM 2512 C C . LEU A 1 318 ? -17.060 25.694 22.440 1.00 62.12 318 LEU A C 1
ATOM 2514 O O . LEU A 1 318 ? -16.431 26.222 23.358 1.00 62.12 318 LEU A O 1
ATOM 2518 N N . TYR A 1 319 ? -17.423 24.417 22.454 1.00 68.31 319 TYR A N 1
ATOM 2519 C CA . TYR A 1 319 ? -17.004 23.479 23.485 1.00 68.31 319 TYR A CA 1
ATOM 2520 C C . TYR A 1 319 ? -15.498 23.186 23.393 1.00 68.31 319 TYR A C 1
ATOM 2522 O O . TYR A 1 319 ? -14.889 23.219 22.319 1.00 68.31 319 TYR A O 1
ATOM 2530 N N . SER A 1 320 ? -14.869 22.908 24.535 1.00 80.88 320 SER A N 1
ATOM 2531 C CA . SER A 1 320 ? -13.513 22.355 24.556 1.00 80.88 320 SER A CA 1
ATOM 2532 C C . SER A 1 320 ? -13.522 20.929 23.990 1.00 80.88 320 SER A C 1
ATOM 2534 O O . SER A 1 320 ? -14.563 20.273 23.975 1.00 80.88 320 SER A O 1
ATOM 2536 N N . TYR A 1 321 ? -12.363 20.423 23.550 1.00 85.00 321 TYR A N 1
ATOM 2537 C CA . TYR A 1 321 ? -12.258 19.026 23.108 1.00 85.00 321 TYR A CA 1
ATOM 2538 C C . TYR A 1 321 ? -12.727 18.048 24.192 1.00 85.00 321 TYR A C 1
ATOM 2540 O O . TYR A 1 321 ? -13.438 17.109 23.869 1.00 85.00 321 TYR A O 1
ATOM 2548 N N . ASN A 1 322 ? -12.444 18.335 25.465 1.00 81.62 322 ASN A N 1
ATOM 2549 C CA . ASN A 1 322 ? -12.876 17.507 26.595 1.00 81.62 322 ASN A CA 1
ATOM 2550 C C . ASN A 1 322 ? -14.401 17.365 26.687 1.00 81.62 322 ASN A C 1
ATOM 2552 O O . ASN A 1 322 ? -14.892 16.271 26.922 1.00 81.62 322 ASN A O 1
ATOM 2556 N N . ILE A 1 323 ? -15.164 18.433 26.439 1.00 84.44 323 ILE A N 1
ATOM 2557 C CA . ILE A 1 323 ? -16.635 18.358 26.467 1.00 84.44 323 ILE A CA 1
ATOM 2558 C C . ILE A 1 323 ? -17.158 17.527 25.282 1.00 84.44 323 ILE A C 1
ATOM 2560 O O . ILE A 1 323 ? -18.076 16.726 25.430 1.00 84.44 323 ILE A O 1
ATOM 2564 N N . ILE A 1 324 ? -16.549 17.671 24.101 1.00 87.62 324 ILE A N 1
ATOM 2565 C CA . ILE A 1 324 ? -16.905 16.865 22.921 1.00 87.62 324 ILE A CA 1
ATOM 2566 C C . ILE A 1 324 ? -16.555 15.382 23.168 1.00 87.62 324 ILE A C 1
ATOM 2568 O O . ILE A 1 324 ? -17.317 14.486 22.801 1.00 87.62 324 ILE A O 1
ATOM 2572 N N . GLU A 1 325 ? -15.431 15.112 23.839 1.00 89.25 325 GLU A N 1
ATOM 2573 C CA . GLU A 1 325 ? -15.032 13.779 24.305 1.00 89.25 325 GLU A CA 1
ATOM 2574 C C . GLU A 1 325 ? -16.011 13.199 25.329 1.00 89.25 325 GLU A C 1
ATOM 2576 O O . GLU A 1 325 ? -16.343 12.019 25.238 1.00 89.25 325 GLU A O 1
ATOM 2581 N N . GLU A 1 326 ? -16.520 13.998 26.265 1.00 86.00 326 GLU A N 1
ATOM 2582 C CA . GLU A 1 326 ? -17.541 13.558 27.223 1.00 86.00 326 GLU A CA 1
ATOM 2583 C C . GLU A 1 326 ? -18.847 13.162 26.521 1.00 86.00 326 GLU A C 1
ATOM 2585 O O . GLU A 1 326 ? -19.443 12.138 26.859 1.00 86.00 326 GLU A O 1
ATOM 2590 N N . HIS A 1 327 ? -19.272 13.928 25.511 1.00 86.50 327 HIS A N 1
ATOM 2591 C CA . HIS A 1 327 ? -20.504 13.654 24.769 1.00 86.50 327 HIS A CA 1
ATOM 2592 C C . HIS A 1 327 ? -20.395 12.417 23.867 1.00 86.50 327 HIS A C 1
ATOM 2594 O O . HIS A 1 327 ? -21.292 11.571 23.866 1.00 86.50 327 HIS A O 1
ATOM 2600 N N . HIS A 1 328 ? -19.302 12.294 23.106 1.00 87.75 328 HIS A N 1
ATOM 2601 C CA . HIS A 1 328 ? -19.203 11.317 22.008 1.00 87.75 328 HIS A CA 1
ATOM 2602 C C . HIS A 1 328 ? -18.141 10.237 22.227 1.00 87.75 328 HIS A C 1
ATOM 2604 O O . HIS A 1 328 ? -18.202 9.163 21.627 1.00 87.75 328 HIS A O 1
ATOM 2610 N N . GLY A 1 329 ? -17.168 10.486 23.103 1.00 84.12 329 GLY A N 1
ATOM 2611 C CA . GLY A 1 329 ? -16.000 9.633 23.325 1.00 84.12 329 GLY A CA 1
ATOM 2612 C C . GLY A 1 329 ? -16.301 8.300 24.004 1.00 84.12 329 GLY A C 1
ATOM 2613 O O . GLY A 1 329 ? -15.504 7.371 23.878 1.00 84.12 329 GLY A O 1
ATOM 2614 N N . LYS A 1 330 ? -17.452 8.150 24.673 1.00 86.88 330 LYS A N 1
ATOM 2615 C CA . LYS A 1 330 ? -17.844 6.896 25.346 1.00 86.88 330 LYS A CA 1
ATOM 2616 C C . LYS A 1 330 ? -17.793 5.678 24.413 1.00 86.88 330 LYS A C 1
ATOM 2618 O O . LYS A 1 330 ? -17.415 4.593 24.850 1.00 86.88 330 LYS A O 1
ATOM 2623 N N . TYR A 1 331 ? -18.163 5.862 23.147 1.00 85.50 331 TYR A N 1
ATOM 2624 C CA . TYR A 1 331 ? -18.227 4.789 22.149 1.00 85.50 331 TYR A CA 1
ATOM 2625 C C . TYR A 1 331 ? -16.995 4.726 21.240 1.00 85.50 331 TYR A C 1
ATOM 2627 O O . TYR A 1 331 ? -16.901 3.828 20.409 1.00 85.50 331 TYR A O 1
ATOM 2635 N N . LEU A 1 332 ? -16.055 5.661 21.391 1.00 90.62 332 LEU A N 1
ATOM 2636 C CA . LEU A 1 332 ? -14.865 5.754 20.552 1.00 90.62 332 LEU A CA 1
ATOM 2637 C C . LEU A 1 332 ? -13.684 5.026 21.191 1.00 90.62 332 LEU A C 1
ATOM 2639 O O . LEU A 1 332 ? -13.419 5.148 22.388 1.00 90.62 332 LEU A O 1
ATOM 2643 N N . TYR A 1 333 ? -12.918 4.320 20.378 1.00 89.94 333 TYR A N 1
ATOM 2644 C CA . TYR A 1 333 ? -11.561 3.910 20.705 1.00 89.94 333 TYR A CA 1
ATOM 2645 C C . TYR A 1 333 ? -10.585 5.076 20.467 1.00 89.94 333 TYR A C 1
ATOM 2647 O O . TYR A 1 333 ? -10.894 5.993 19.699 1.00 89.94 333 TYR A O 1
ATOM 2655 N N . PRO A 1 334 ? -9.409 5.075 21.128 1.00 85.81 334 PRO A N 1
ATOM 2656 C CA . PRO A 1 334 ? -8.346 6.032 20.836 1.00 85.81 334 PRO A CA 1
ATOM 2657 C C . PRO A 1 334 ? -8.050 6.161 19.336 1.00 85.81 334 PRO A C 1
ATOM 2659 O O . PRO A 1 334 ? -8.104 5.182 18.597 1.00 85.81 334 PRO A O 1
ATOM 2662 N N . GLY A 1 335 ? -7.721 7.374 18.899 1.00 90.75 335 GLY A N 1
ATOM 2663 C CA . GLY A 1 335 ? -7.494 7.718 17.496 1.00 90.75 335 GLY A CA 1
ATOM 2664 C C . GLY A 1 335 ? -8.761 8.085 16.718 1.00 90.75 335 GLY A C 1
ATOM 2665 O O . GLY A 1 335 ? -8.689 8.222 15.498 1.00 90.75 335 GLY A O 1
ATOM 2666 N N . GLY A 1 336 ? -9.906 8.263 17.390 1.00 94.38 336 GLY A N 1
ATOM 2667 C CA . GLY A 1 336 ? -11.181 8.576 16.737 1.00 94.38 336 GLY A CA 1
ATOM 2668 C C . GLY A 1 336 ? -11.785 7.404 15.984 1.00 94.38 336 GLY A C 1
ATOM 2669 O O . GLY A 1 336 ? -12.424 7.608 14.950 1.00 94.38 336 GLY A O 1
ATOM 2670 N N . HIS A 1 337 ? -11.530 6.193 16.474 1.00 94.81 337 HIS A N 1
ATOM 2671 C CA . HIS A 1 337 ? -11.983 4.958 15.858 1.00 94.81 337 HIS A CA 1
ATOM 2672 C C . HIS A 1 337 ? -13.310 4.499 16.468 1.00 94.81 337 HIS A C 1
ATOM 2674 O O . HIS A 1 337 ? -13.509 4.569 17.682 1.00 94.81 337 HIS A O 1
ATOM 2680 N N . TYR A 1 338 ? -14.219 4.011 15.639 1.00 93.75 338 TYR A N 1
ATOM 2681 C CA . TYR A 1 338 ? -15.496 3.440 16.044 1.00 93.75 338 TYR A CA 1
ATOM 2682 C C . TYR A 1 338 ? -15.750 2.169 15.248 1.00 93.75 338 TYR A C 1
ATOM 2684 O O . TYR A 1 338 ? -15.487 2.129 14.051 1.00 93.75 338 TYR A O 1
ATOM 2692 N N . ILE A 1 339 ? -16.328 1.174 15.911 1.00 90.31 339 ILE A N 1
ATOM 2693 C CA . ILE A 1 339 ? -16.830 -0.041 15.282 1.00 90.31 339 ILE A CA 1
ATOM 2694 C C . ILE A 1 339 ? -18.102 -0.467 16.011 1.00 90.31 339 ILE A C 1
ATOM 2696 O O . ILE A 1 339 ? -18.169 -0.412 17.247 1.00 90.31 339 ILE A O 1
ATOM 2700 N N . SER A 1 340 ? -19.124 -0.867 15.254 1.00 86.19 340 SER A N 1
ATOM 2701 C CA . SER A 1 340 ? -20.350 -1.402 15.843 1.00 86.19 340 SER A CA 1
ATOM 2702 C C . SER A 1 340 ? -20.051 -2.687 16.619 1.00 86.19 340 SER A C 1
ATOM 2704 O O . SER A 1 340 ? -19.310 -3.555 16.161 1.00 86.19 340 SER A O 1
ATOM 2706 N N . LYS A 1 341 ? -20.639 -2.817 17.812 1.00 84.69 341 LYS A N 1
ATOM 2707 C CA . LYS A 1 341 ? -20.601 -4.057 18.610 1.00 84.69 341 LYS A CA 1
ATOM 2708 C C . LYS A 1 341 ? -21.831 -4.937 18.385 1.00 84.69 341 LYS A C 1
ATOM 2710 O O . LYS A 1 341 ? -21.894 -6.037 18.920 1.00 84.69 341 LYS A O 1
ATOM 2715 N N . GLU A 1 342 ? -22.810 -4.430 17.642 1.00 85.19 342 GLU A N 1
ATOM 2716 C CA . GLU A 1 342 ? -24.117 -5.063 17.439 1.00 85.19 342 GLU A CA 1
ATOM 2717 C C . GLU A 1 342 ? -24.188 -5.826 16.110 1.00 85.19 342 GLU A C 1
ATOM 2719 O O . GLU A 1 342 ? -25.028 -6.707 15.942 1.00 85.19 342 GLU A O 1
ATOM 2724 N N . CYS A 1 343 ? -23.314 -5.488 15.162 1.00 87.50 343 CYS A N 1
ATOM 2725 C CA . CYS A 1 343 ? -23.293 -6.034 13.811 1.00 87.50 343 CYS A CA 1
ATOM 2726 C C . CYS A 1 343 ? -21.895 -5.883 13.191 1.00 87.50 343 CYS A C 1
ATOM 2728 O O . CYS A 1 343 ? -21.089 -5.088 13.678 1.00 87.50 343 CYS A O 1
ATOM 2730 N N . GLN A 1 344 ? -21.615 -6.620 12.113 1.00 87.25 344 GLN A N 1
ATOM 2731 C CA . GLN A 1 344 ? -20.394 -6.474 11.317 1.00 87.25 344 GLN A CA 1
ATOM 2732 C C . GLN A 1 344 ? -20.577 -5.413 10.219 1.00 87.25 344 GLN A C 1
ATOM 2734 O O . GLN A 1 344 ? -21.376 -5.632 9.302 1.00 87.25 344 GLN A O 1
ATOM 2739 N N . PRO A 1 345 ? -19.852 -4.281 10.246 1.00 88.19 345 PRO A N 1
ATOM 2740 C CA . PRO A 1 345 ? -19.851 -3.325 9.150 1.00 88.19 345 PRO A CA 1
ATOM 2741 C C . PRO A 1 345 ? -19.224 -3.941 7.896 1.00 88.19 345 PRO A C 1
ATOM 2743 O O . PRO A 1 345 ? -18.230 -4.660 7.972 1.00 88.19 345 PRO A O 1
ATOM 2746 N N . GLU A 1 346 ? -19.792 -3.632 6.731 1.00 85.44 346 GLU A N 1
ATOM 2747 C CA . GLU A 1 346 ? -19.354 -4.185 5.438 1.00 85.44 346 GLU A CA 1
ATOM 2748 C C . GLU A 1 346 ? -17.988 -3.658 4.972 1.00 85.44 346 GLU A C 1
ATOM 2750 O O . GLU A 1 346 ? -17.332 -4.278 4.138 1.00 85.44 346 GLU A O 1
ATOM 2755 N N . GLN A 1 347 ? -17.586 -2.476 5.443 1.00 88.12 347 GLN A N 1
ATOM 2756 C CA . GLN A 1 347 ? -16.401 -1.764 4.971 1.00 88.12 347 GLN A CA 1
ATOM 2757 C C . GLN A 1 347 ? -15.715 -1.038 6.120 1.00 88.12 347 GLN A C 1
ATOM 2759 O O . GLN A 1 347 ? -16.379 -0.478 6.995 1.00 88.12 347 GLN A O 1
ATOM 2764 N N . ARG A 1 348 ? -14.384 -0.977 6.052 1.00 92.25 348 ARG A N 1
ATOM 2765 C CA . ARG A 1 348 ? -13.549 -0.185 6.960 1.00 92.25 348 ARG A CA 1
ATOM 2766 C C . ARG A 1 348 ? -13.266 1.173 6.330 1.00 92.25 348 ARG A C 1
ATOM 2768 O O . ARG A 1 348 ? -12.654 1.251 5.260 1.00 92.25 348 ARG A O 1
ATOM 2775 N N . LEU A 1 349 ? -13.713 2.240 6.983 1.00 96.94 349 LEU A N 1
ATOM 2776 C CA . LEU A 1 349 ? -13.684 3.610 6.478 1.00 96.94 349 LEU A CA 1
ATOM 2777 C C . LEU A 1 349 ? -12.539 4.433 7.089 1.00 96.94 349 LEU A C 1
ATOM 2779 O O . LEU A 1 349 ? -12.502 4.681 8.292 1.00 96.94 349 LEU A O 1
ATOM 2783 N N . ALA A 1 350 ? -11.662 4.968 6.242 1.00 98.25 350 ALA A N 1
ATOM 2784 C CA . ALA A 1 350 ? -10.780 6.073 6.601 1.00 98.25 350 ALA A CA 1
ATOM 2785 C C . ALA A 1 350 ? -11.416 7.405 6.182 1.00 98.25 350 ALA A C 1
ATOM 2787 O O . ALA A 1 350 ? -11.570 7.687 4.990 1.00 98.25 350 ALA A O 1
ATOM 2788 N N . LEU A 1 351 ? -11.756 8.246 7.159 1.00 98.75 351 LEU A N 1
ATOM 2789 C CA . LEU A 1 351 ? -12.222 9.610 6.923 1.00 98.75 351 LEU A CA 1
ATOM 2790 C C . LEU A 1 351 ? -11.034 10.575 7.010 1.00 98.75 351 LEU A C 1
ATOM 2792 O O . LEU A 1 351 ? -10.533 10.848 8.100 1.00 98.75 351 LEU A O 1
ATOM 2796 N N . ILE A 1 352 ? -10.574 11.079 5.864 1.00 98.75 352 ILE A N 1
ATOM 2797 C CA . ILE A 1 352 ? -9.382 11.926 5.748 1.00 98.75 352 ILE A CA 1
ATOM 2798 C C . ILE A 1 352 ? -9.778 13.400 5.660 1.00 98.75 352 ILE A C 1
ATOM 2800 O O . ILE A 1 352 ? -10.484 13.811 4.737 1.00 98.75 352 ILE A O 1
ATOM 2804 N N . ILE A 1 353 ? -9.263 14.204 6.588 1.00 98.19 353 ILE A N 1
ATOM 2805 C CA . ILE A 1 353 ? -9.570 15.628 6.724 1.00 98.19 353 ILE A CA 1
ATOM 2806 C C . ILE A 1 353 ? -8.283 16.435 6.608 1.00 98.19 353 ILE A C 1
ATOM 2808 O O . ILE A 1 353 ? -7.399 16.346 7.459 1.00 98.19 353 ILE A O 1
ATOM 2812 N N . CYS A 1 354 ? -8.188 17.274 5.583 1.00 94.62 354 CYS A N 1
ATOM 2813 C CA . CYS A 1 354 ? -7.063 18.193 5.432 1.00 94.62 354 CYS A CA 1
ATOM 2814 C C . CYS A 1 354 ? -7.242 19.404 6.353 1.00 94.62 354 CYS A C 1
ATOM 2816 O O . CYS A 1 354 ? -8.302 20.032 6.376 1.00 94.62 354 CYS A O 1
ATOM 2818 N N . TYR A 1 355 ? -6.195 19.761 7.095 1.00 93.88 355 TYR A N 1
ATOM 2819 C CA . TYR A 1 355 ? -6.290 20.740 8.171 1.00 93.88 355 TYR A CA 1
ATOM 2820 C C . TYR A 1 355 ? -5.084 21.685 8.220 1.00 93.88 355 TYR A C 1
ATOM 2822 O O . TYR A 1 355 ? -3.940 21.283 8.025 1.00 93.88 355 TYR A O 1
ATOM 2830 N N . ARG A 1 356 ? -5.355 22.962 8.512 1.00 91.06 356 ARG A N 1
ATOM 2831 C CA . ARG A 1 356 ? -4.368 23.949 8.971 1.00 91.06 356 ARG A CA 1
ATOM 2832 C C . ARG A 1 356 ? -5.087 25.124 9.622 1.00 91.06 356 ARG A C 1
ATOM 2834 O O . ARG A 1 356 ? -5.888 25.778 8.959 1.00 91.06 356 ARG A O 1
ATOM 2841 N N . ASN A 1 357 ? -4.791 25.414 10.888 1.00 86.69 357 ASN A N 1
ATOM 2842 C CA . ASN A 1 357 ? -5.308 26.584 11.618 1.00 86.69 357 ASN A CA 1
ATOM 2843 C C . ASN A 1 357 ? -6.846 26.742 11.560 1.00 86.69 357 ASN A C 1
ATOM 2845 O O . ASN A 1 357 ? -7.360 27.844 11.377 1.00 86.69 357 ASN A O 1
ATOM 2849 N N . ARG A 1 358 ? -7.594 25.637 11.690 1.00 87.19 358 ARG A N 1
ATOM 2850 C CA . ARG A 1 358 ? -9.070 25.612 11.624 1.00 87.19 358 ARG A CA 1
ATOM 2851 C C . ARG A 1 358 ? -9.710 24.961 12.853 1.00 87.19 358 ARG A C 1
ATOM 2853 O O . ARG A 1 358 ? -10.677 24.214 12.737 1.00 87.19 358 ARG A O 1
ATOM 2860 N N . GLU A 1 359 ? -9.177 25.232 14.041 1.00 85.88 359 GLU A N 1
ATOM 2861 C CA . GLU A 1 359 ? -9.558 24.520 15.272 1.00 85.88 359 GLU A CA 1
ATOM 2862 C C . GLU A 1 359 ? -11.063 24.609 15.572 1.00 85.88 359 GLU A C 1
ATOM 2864 O O . GLU A 1 359 ? -11.684 23.609 15.919 1.00 85.88 359 GLU A O 1
ATOM 2869 N N . GLN A 1 360 ? -11.670 25.785 15.381 1.00 86.19 360 GLN A N 1
ATOM 2870 C CA . GLN A 1 360 ? -13.111 25.972 15.581 1.00 86.19 360 GLN A CA 1
ATOM 2871 C C . GLN A 1 360 ? -13.946 25.093 14.641 1.00 86.19 360 GLN A C 1
ATOM 2873 O O . GLN A 1 360 ? -14.918 24.482 15.076 1.00 86.19 360 GLN A O 1
ATOM 2878 N N . HIS A 1 361 ? -13.531 24.973 13.376 1.00 90.06 361 HIS A N 1
ATOM 2879 C CA . HIS A 1 361 ? -14.214 24.111 12.412 1.00 90.06 361 HIS A CA 1
ATOM 2880 C C . HIS A 1 361 ? -14.085 22.658 12.810 1.00 90.06 361 HIS A C 1
ATOM 2882 O O . HIS A 1 361 ? -15.073 21.943 12.788 1.00 90.06 361 HIS A O 1
ATOM 2888 N N . LEU A 1 362 ? -12.886 22.234 13.215 1.00 92.56 362 LEU A N 1
ATOM 2889 C CA . LEU A 1 362 ? -12.662 20.851 13.604 1.00 92.56 362 LEU A CA 1
ATOM 2890 C C . LEU A 1 362 ? -13.493 20.464 14.834 1.00 92.56 362 LEU A C 1
ATOM 2892 O O . LEU A 1 362 ? -14.066 19.383 14.850 1.00 92.56 362 LEU A O 1
ATOM 2896 N N . LYS A 1 363 ? -13.634 21.351 15.825 1.00 90.25 363 LYS A N 1
ATOM 2897 C CA . LYS A 1 363 ? -14.519 21.122 16.981 1.00 90.25 363 LYS A CA 1
ATOM 2898 C C . LYS A 1 363 ? -15.970 20.916 16.555 1.00 90.25 363 LYS A C 1
ATOM 2900 O O . LYS A 1 363 ? -16.576 19.911 16.909 1.00 90.25 363 LYS A O 1
ATOM 2905 N N . MET A 1 364 ? -16.503 21.836 15.753 1.00 90.69 364 MET A N 1
ATOM 2906 C CA . MET A 1 364 ? -17.874 21.742 15.239 1.00 90.69 364 MET A CA 1
ATOM 2907 C C . MET A 1 364 ? -18.061 20.508 14.353 1.00 90.69 364 MET A C 1
ATOM 2909 O O . MET A 1 364 ? -19.102 19.860 14.401 1.00 90.69 364 MET A O 1
ATOM 2913 N N . PHE A 1 365 ? -17.041 20.160 13.573 1.00 94.69 365 PHE A N 1
ATOM 2914 C CA . PHE A 1 365 ? -17.022 18.971 12.743 1.00 94.69 365 PHE A CA 1
ATOM 2915 C C . PHE A 1 365 ? -17.117 17.698 13.579 1.00 94.69 365 PHE A C 1
ATOM 2917 O O . PHE A 1 365 ? -18.035 16.915 13.366 1.00 94.69 365 PHE A O 1
ATOM 2924 N N . LEU A 1 366 ? -16.234 17.517 14.563 1.00 94.62 366 LEU A N 1
ATOM 2925 C CA . LEU A 1 366 ? -16.210 16.322 15.411 1.00 94.62 366 LEU A CA 1
ATOM 2926 C C . LEU A 1 366 ? -17.505 16.161 16.219 1.00 94.62 366 LEU A C 1
ATOM 2928 O O . LEU A 1 366 ? -18.032 15.053 16.295 1.00 94.62 366 LEU A O 1
ATOM 2932 N N . ASP A 1 367 ? -18.052 17.261 16.747 1.00 92.38 367 ASP A N 1
ATOM 2933 C CA . ASP A 1 367 ? -19.307 17.260 17.516 1.00 92.38 367 ASP A CA 1
ATOM 2934 C C . ASP A 1 367 ? -20.523 16.818 16.680 1.00 92.38 367 ASP A C 1
ATOM 2936 O O . ASP A 1 367 ? -21.466 16.227 17.202 1.00 92.38 367 ASP A O 1
ATOM 2940 N N . ASN A 1 368 ? -20.496 17.051 15.365 1.00 94.12 368 ASN A N 1
ATOM 2941 C CA . ASN A 1 368 ? -21.585 16.666 14.466 1.00 94.12 368 ASN A CA 1
ATOM 2942 C C . ASN A 1 368 ? -21.351 15.320 13.768 1.00 94.12 368 ASN A C 1
ATOM 2944 O O . ASN A 1 368 ? -22.303 14.558 13.579 1.00 94.12 368 ASN A O 1
ATOM 2948 N N . ILE A 1 369 ? -20.114 15.033 13.354 1.00 96.50 369 ILE A N 1
ATOM 2949 C CA . ILE A 1 369 ? -19.804 13.898 12.480 1.00 96.50 369 ILE A CA 1
ATOM 2950 C C . ILE A 1 369 ? -19.782 12.569 13.237 1.00 96.50 369 ILE A C 1
ATOM 2952 O O . ILE A 1 369 ? -20.223 11.564 12.693 1.00 96.50 369 ILE A O 1
ATOM 2956 N N . HIS A 1 370 ? -19.312 12.541 14.488 1.00 95.81 370 HIS A N 1
ATOM 2957 C CA . HIS A 1 370 ? -19.289 11.313 15.280 1.00 95.81 370 HIS A CA 1
ATOM 2958 C C . HIS A 1 370 ? -20.690 10.724 15.459 1.00 95.81 370 HIS A C 1
ATOM 2960 O O . HIS A 1 370 ? -20.902 9.594 15.016 1.00 95.81 370 HIS A O 1
ATOM 2966 N N . PRO A 1 371 ? -21.675 11.464 16.005 1.00 93.69 371 PRO A N 1
ATOM 2967 C CA . PRO A 1 371 ? -23.029 10.936 16.135 1.00 93.69 371 PRO A CA 1
ATOM 2968 C C . PRO A 1 371 ? -23.670 10.608 14.778 1.00 93.69 371 PRO A C 1
ATOM 2970 O O . PRO A 1 371 ? -24.472 9.679 14.693 1.00 93.69 371 PRO A O 1
ATOM 2973 N N . PHE A 1 372 ? -23.300 11.318 13.706 1.00 94.75 372 PHE A N 1
ATOM 2974 C CA . PHE A 1 372 ? -23.781 11.027 12.356 1.00 94.75 372 PHE A CA 1
ATOM 2975 C C . PHE A 1 372 ? -23.289 9.660 11.853 1.00 94.75 372 PHE A C 1
ATOM 2977 O O . PHE A 1 372 ? -24.095 8.843 11.412 1.00 94.75 372 PHE A O 1
ATOM 2984 N N . LEU A 1 373 ? -21.985 9.384 11.956 1.00 95.19 373 LEU A N 1
ATOM 2985 C CA . LEU A 1 373 ? -21.375 8.135 11.487 1.00 95.19 373 LEU A CA 1
ATOM 2986 C C . LEU A 1 373 ? -21.712 6.941 12.385 1.00 95.19 373 LEU A C 1
ATOM 2988 O O . LEU A 1 373 ? -21.950 5.845 11.885 1.00 95.19 373 LEU A O 1
ATOM 2992 N N . GLN A 1 374 ? -21.780 7.148 13.703 1.00 92.94 374 GLN A N 1
ATOM 2993 C CA . GLN A 1 374 ? -22.147 6.100 14.661 1.00 92.94 374 GLN A CA 1
ATOM 2994 C C . GLN A 1 374 ? -23.560 5.567 14.403 1.00 92.94 374 GLN A C 1
ATOM 2996 O O . GLN A 1 374 ? -23.775 4.358 14.446 1.00 92.94 374 GLN A O 1
ATOM 3001 N N . LYS A 1 375 ? -24.514 6.444 14.051 1.00 91.62 375 LYS A N 1
ATOM 3002 C CA . LYS A 1 375 ? -25.873 6.030 13.661 1.00 91.62 375 LYS A CA 1
ATOM 3003 C C . LYS A 1 375 ? -25.889 5.111 12.441 1.00 91.62 375 LYS A C 1
ATOM 3005 O O . LYS A 1 375 ? -26.776 4.277 12.349 1.00 91.62 375 LYS A O 1
ATOM 3010 N N . GLN A 1 376 ? -24.913 5.241 11.543 1.00 91.75 376 GLN A N 1
ATOM 3011 C CA . GLN A 1 376 ? -24.783 4.402 10.350 1.00 91.75 376 GLN A CA 1
ATOM 3012 C C . GLN A 1 376 ? -24.108 3.046 10.627 1.00 91.75 376 GLN A C 1
ATOM 3014 O O . GLN A 1 376 ? -23.928 2.271 9.692 1.00 91.75 376 GLN A O 1
ATOM 3019 N N . GLN A 1 377 ? -23.742 2.753 11.884 1.00 91.06 377 GLN A N 1
ATOM 3020 C CA . GLN A 1 377 ? -23.140 1.483 12.315 1.00 91.06 377 GLN A CA 1
ATOM 3021 C C . GLN A 1 377 ? -21.881 1.095 11.511 1.00 91.06 377 GLN A C 1
ATOM 3023 O O . GLN A 1 377 ? -21.703 -0.056 11.124 1.00 91.06 377 GLN A O 1
ATOM 3028 N N . LEU A 1 378 ? -21.006 2.066 11.238 1.00 90.94 378 LEU A N 1
ATOM 3029 C CA . LEU A 1 378 ? -19.793 1.879 10.430 1.00 90.94 378 LEU A CA 1
ATOM 3030 C C . LEU A 1 378 ? -18.597 1.362 11.260 1.00 90.94 378 LEU A C 1
ATOM 3032 O O . LEU A 1 378 ? -18.570 1.521 12.478 1.00 90.94 378 LEU A O 1
ATOM 3036 N N . ASP A 1 379 ? -17.582 0.802 10.592 1.00 93.06 379 ASP A N 1
ATOM 3037 C CA . ASP A 1 379 ? -16.197 0.745 11.091 1.00 93.06 379 ASP A CA 1
ATOM 3038 C C . ASP A 1 379 ? -15.479 1.958 10.488 1.00 93.06 379 ASP A C 1
ATOM 3040 O O . ASP A 1 379 ? -15.294 2.008 9.270 1.00 93.06 379 ASP A O 1
ATOM 3044 N N . TYR A 1 380 ? -15.152 2.972 11.294 1.00 96.62 380 TYR A N 1
ATOM 3045 C CA . TYR A 1 380 ? -14.494 4.179 10.794 1.00 96.62 380 TYR A CA 1
ATOM 3046 C C . TYR A 1 380 ? -13.391 4.701 11.709 1.00 96.62 380 TYR A C 1
ATOM 3048 O O . TYR A 1 380 ? -13.456 4.577 12.930 1.00 96.62 380 TYR A O 1
ATOM 3056 N N . THR A 1 381 ? -12.427 5.401 11.110 1.00 97.44 381 THR A N 1
ATOM 3057 C CA . THR A 1 381 ? -11.416 6.198 11.818 1.00 97.44 381 THR A CA 1
ATOM 3058 C C . THR A 1 381 ? -11.298 7.584 11.200 1.00 97.44 381 THR A C 1
ATOM 3060 O O . THR A 1 381 ? -11.261 7.723 9.975 1.00 97.44 381 THR A O 1
ATOM 3063 N N . ILE A 1 382 ? -11.207 8.613 12.045 1.00 98.56 382 ILE A N 1
ATOM 3064 C CA . ILE A 1 382 ? -11.025 10.002 11.608 1.00 98.56 382 ILE A CA 1
ATOM 3065 C C . ILE A 1 382 ? -9.548 10.393 11.648 1.00 98.56 382 ILE A C 1
ATOM 3067 O O . ILE A 1 382 ? -8.925 10.398 12.710 1.00 98.56 382 ILE A O 1
ATOM 3071 N N . PHE A 1 383 ? -9.011 10.797 10.499 1.00 98.56 383 PHE A N 1
ATOM 3072 C CA . PHE A 1 383 ? -7.647 11.293 10.346 1.00 98.56 383 PHE A CA 1
ATOM 3073 C C . PHE A 1 383 ? -7.642 12.778 10.003 1.00 98.56 383 PHE A C 1
ATOM 3075 O O . PHE A 1 383 ? -8.188 13.196 8.984 1.00 98.56 383 PHE A O 1
ATOM 3082 N N . VAL A 1 384 ? -6.968 13.572 10.829 1.00 98.38 384 VAL A N 1
ATOM 3083 C CA . VAL A 1 384 ? -6.757 15.004 10.613 1.00 98.38 384 VAL A CA 1
ATOM 3084 C C . VAL A 1 384 ? -5.315 15.210 10.166 1.00 98.38 384 VAL A C 1
ATOM 3086 O O . VAL A 1 384 ? -4.380 15.034 10.946 1.00 98.38 384 VAL A O 1
ATOM 3089 N N . ILE A 1 385 ? -5.131 15.576 8.901 1.00 98.31 385 ILE A N 1
ATOM 3090 C CA . ILE A 1 385 ? -3.818 15.758 8.282 1.00 98.31 385 ILE A CA 1
ATOM 3091 C C . ILE A 1 385 ? -3.450 17.233 8.368 1.00 98.31 385 ILE A C 1
ATOM 3093 O O . ILE A 1 385 ? -3.954 18.061 7.605 1.00 98.31 385 ILE A O 1
ATOM 3097 N N . ASN A 1 386 ? -2.599 17.566 9.334 1.00 96.56 386 ASN A N 1
ATOM 3098 C CA . ASN A 1 386 ? -2.200 18.935 9.613 1.00 96.56 386 ASN A CA 1
ATOM 3099 C C . ASN A 1 386 ? -0.940 19.320 8.826 1.00 96.56 386 ASN A C 1
ATOM 3101 O O . ASN A 1 386 ? 0.118 18.711 8.996 1.00 96.56 386 ASN A O 1
ATOM 3105 N N . GLN A 1 387 ? -1.052 20.362 7.998 1.00 95.00 387 GLN A N 1
ATOM 3106 C CA . GLN A 1 387 ? 0.081 20.927 7.266 1.00 95.00 387 GLN A CA 1
ATOM 3107 C C . GLN A 1 387 ? 0.790 22.002 8.098 1.00 95.00 387 GLN A C 1
ATOM 3109 O O . GLN A 1 387 ? 0.294 23.119 8.251 1.00 95.00 387 GLN A O 1
ATOM 3114 N N . ASN A 1 388 ? 1.993 21.682 8.560 1.00 92.12 388 ASN A N 1
ATOM 3115 C CA . ASN A 1 388 ? 2.912 22.609 9.205 1.00 92.12 388 ASN A CA 1
ATOM 3116 C C . ASN A 1 388 ? 3.674 23.460 8.179 1.00 92.12 388 ASN A C 1
ATOM 3118 O O . ASN A 1 388 ? 3.894 23.053 7.036 1.00 92.12 388 ASN A O 1
ATOM 3122 N N . GLY A 1 389 ? 4.150 24.622 8.630 1.00 87.81 389 GLY A N 1
ATOM 3123 C CA . GLY A 1 389 ? 4.936 25.559 7.827 1.00 87.81 389 GLY A CA 1
ATOM 3124 C C . GLY A 1 389 ? 4.106 26.668 7.178 1.00 87.81 389 GLY A C 1
ATOM 3125 O O . GLY A 1 389 ? 2.889 26.753 7.352 1.00 87.81 389 GLY A O 1
ATOM 3126 N N . ASN A 1 390 ? 4.798 27.534 6.434 1.00 87.69 390 ASN A N 1
ATOM 3127 C CA . ASN A 1 390 ? 4.242 28.773 5.878 1.00 87.69 390 ASN A CA 1
ATOM 3128 C C . ASN A 1 390 ? 3.909 28.691 4.380 1.00 87.69 390 ASN A C 1
ATOM 3130 O O . ASN A 1 390 ? 3.325 29.633 3.842 1.00 87.69 390 ASN A O 1
ATOM 3134 N N . ASP A 1 391 ? 4.249 27.582 3.719 1.00 89.62 391 ASP A N 1
ATOM 3135 C CA . ASP A 1 391 ? 3.948 27.373 2.301 1.00 89.62 391 ASP A CA 1
ATOM 3136 C C . ASP A 1 391 ? 2.436 27.355 2.040 1.00 89.62 391 ASP A C 1
ATOM 3138 O O . ASP A 1 391 ? 1.606 27.243 2.954 1.00 89.62 391 ASP A O 1
ATOM 3142 N N . GLN A 1 392 ? 2.031 27.480 0.777 1.00 90.56 392 GLN A N 1
ATOM 3143 C CA . GLN A 1 392 ? 0.610 27.455 0.437 1.00 90.56 392 GLN A CA 1
ATOM 3144 C C . GLN A 1 392 ? -0.043 26.129 0.853 1.00 90.56 392 GLN A C 1
ATOM 3146 O O . GLN A 1 392 ? 0.590 25.080 0.916 1.00 90.56 392 GLN A O 1
ATOM 3151 N N . PHE A 1 393 ? -1.327 26.175 1.201 1.00 92.25 393 PHE A N 1
ATOM 3152 C CA . PHE A 1 393 ? -2.042 24.962 1.587 1.00 92.25 393 PHE A CA 1
ATOM 3153 C C . PHE A 1 393 ? -2.211 24.068 0.357 1.00 92.25 393 PHE A C 1
ATOM 3155 O O . PHE A 1 393 ? -2.655 24.554 -0.686 1.00 92.25 393 PHE A O 1
ATOM 3162 N N . ASN A 1 394 ? -1.876 22.787 0.476 1.00 94.00 394 ASN A N 1
ATOM 3163 C CA . ASN A 1 394 ? -2.012 21.822 -0.609 1.00 94.00 394 ASN A CA 1
ATOM 3164 C C . ASN A 1 394 ? -2.969 20.703 -0.192 1.00 94.00 394 ASN A C 1
ATOM 3166 O O . ASN A 1 394 ? -2.571 19.651 0.305 1.00 94.00 394 ASN A O 1
ATOM 3170 N N . ARG A 1 395 ? -4.264 20.962 -0.386 1.00 94.88 395 ARG A N 1
ATOM 3171 C CA . ARG A 1 395 ? -5.346 20.066 0.037 1.00 94.88 395 ARG A CA 1
ATOM 3172 C C . ARG A 1 395 ? -5.246 18.684 -0.612 1.00 94.88 395 ARG A C 1
ATOM 3174 O O . ARG A 1 395 ? -5.403 17.677 0.068 1.00 94.88 395 ARG A O 1
ATOM 3181 N N . ALA A 1 396 ? -4.948 18.653 -1.906 1.00 95.69 396 ALA A N 1
ATOM 3182 C CA . ALA A 1 396 ? -4.851 17.438 -2.702 1.00 95.69 396 ALA A CA 1
ATOM 3183 C C . ALA A 1 396 ? -3.681 16.541 -2.261 1.00 95.69 396 ALA A C 1
ATOM 3185 O O . ALA A 1 396 ? -3.869 15.348 -2.029 1.00 95.69 396 ALA A O 1
ATOM 3186 N N . ALA A 1 397 ? -2.491 17.112 -2.045 1.00 96.12 397 ALA A N 1
ATOM 3187 C CA . ALA A 1 397 ? -1.357 16.353 -1.521 1.00 96.12 397 ALA A CA 1
ATOM 3188 C C . ALA A 1 397 ? -1.616 15.836 -0.095 1.00 96.12 397 ALA A C 1
ATOM 3190 O O . ALA A 1 397 ? -1.257 14.704 0.215 1.00 96.12 397 ALA A O 1
ATOM 3191 N N . LEU A 1 398 ? -2.286 16.614 0.762 1.00 97.50 398 LEU A N 1
ATOM 3192 C CA . LEU A 1 398 ? -2.645 16.167 2.113 1.00 97.50 398 LEU A CA 1
ATOM 3193 C C . LEU A 1 398 ? -3.623 14.984 2.110 1.00 97.50 398 LEU A C 1
ATOM 3195 O O . LEU A 1 398 ? -3.506 14.119 2.975 1.00 97.50 398 LEU A O 1
ATOM 3199 N N . PHE A 1 399 ? -4.532 14.882 1.135 1.00 98.44 399 PHE A N 1
ATOM 3200 C CA . PHE A 1 399 ? -5.359 13.681 0.980 1.00 98.44 399 PHE A CA 1
ATOM 3201 C C . PHE A 1 399 ? -4.514 12.442 0.670 1.00 98.44 399 PHE A C 1
ATOM 3203 O O . PHE A 1 399 ? -4.738 11.390 1.270 1.00 98.44 399 PHE A O 1
ATOM 3210 N N . ASN A 1 400 ? -3.502 12.568 -0.195 1.00 98.31 400 ASN A N 1
ATOM 3211 C CA . ASN A 1 400 ? -2.565 11.473 -0.457 1.00 98.31 400 ASN A CA 1
ATOM 3212 C C . ASN A 1 400 ? -1.761 11.102 0.793 1.00 98.31 400 ASN A C 1
ATOM 3214 O O . ASN A 1 400 ? -1.619 9.917 1.082 1.00 98.31 400 ASN A O 1
ATOM 3218 N N . VAL A 1 401 ? -1.269 12.090 1.551 1.00 98.31 401 VAL A N 1
ATOM 3219 C CA . VAL A 1 401 ? -0.595 11.855 2.840 1.00 98.31 401 VAL A CA 1
ATOM 3220 C C . VAL A 1 401 ? -1.521 11.106 3.793 1.00 98.31 401 VAL A C 1
ATOM 3222 O O . VAL A 1 401 ? -1.113 10.118 4.395 1.00 98.31 401 VAL A O 1
ATOM 3225 N N . GLY A 1 402 ? -2.777 11.539 3.905 1.00 98.12 402 GLY A N 1
ATOM 3226 C CA . GLY A 1 402 ? -3.759 10.892 4.762 1.00 98.12 402 GLY A CA 1
ATOM 3227 C C . GLY A 1 402 ? -4.017 9.447 4.371 1.00 98.12 402 GLY A C 1
ATOM 3228 O O . GLY A 1 402 ? -3.999 8.589 5.242 1.00 98.12 402 GLY A O 1
ATOM 3229 N N . TYR A 1 403 ? -4.153 9.153 3.078 1.00 98.19 403 TYR A N 1
ATOM 3230 C CA . TYR A 1 403 ? -4.193 7.778 2.582 1.00 98.19 403 TYR A CA 1
ATOM 3231 C C . TYR A 1 403 ? -2.928 6.988 2.968 1.00 98.19 403 TYR A C 1
ATOM 3233 O O . TYR A 1 403 ? -3.030 5.909 3.553 1.00 98.19 403 TYR A O 1
ATOM 3241 N N . LEU A 1 404 ? -1.741 7.533 2.676 1.00 96.69 404 LEU A N 1
ATOM 3242 C CA . LEU A 1 404 ? -0.453 6.872 2.906 1.00 96.69 404 LEU A CA 1
ATOM 3243 C C . LEU A 1 404 ? -0.221 6.540 4.382 1.00 96.69 404 LEU A C 1
ATOM 3245 O O . LEU A 1 404 ? 0.298 5.469 4.686 1.00 96.69 404 LEU A O 1
ATOM 3249 N N . GLU A 1 405 ? -0.586 7.440 5.294 1.00 96.88 405 GLU A N 1
ATOM 3250 C CA . GLU A 1 405 ? -0.426 7.248 6.737 1.00 96.88 405 GLU A CA 1
ATOM 3251 C C . GLU A 1 405 ? -1.569 6.437 7.356 1.00 96.88 405 GLU A C 1
ATOM 3253 O O . GLU A 1 405 ? -1.302 5.542 8.155 1.00 96.88 405 GLU A O 1
ATOM 3258 N N . ALA A 1 406 ? -2.828 6.667 6.962 1.00 92.81 406 ALA A N 1
ATOM 3259 C CA . ALA A 1 406 ? -3.962 5.874 7.445 1.00 92.81 406 ALA A CA 1
ATOM 3260 C C . ALA A 1 406 ? -3.759 4.396 7.121 1.00 92.81 406 ALA A C 1
ATOM 3262 O O . ALA A 1 406 ? -3.904 3.539 7.996 1.00 92.81 406 ALA A O 1
ATOM 3263 N N . MET A 1 407 ? -3.311 4.106 5.894 1.00 87.19 407 MET A N 1
ATOM 3264 C CA . MET A 1 407 ? -3.003 2.744 5.497 1.00 87.19 407 MET A CA 1
ATOM 3265 C C . MET A 1 407 ? -1.910 2.124 6.350 1.00 87.19 407 MET A C 1
ATOM 3267 O O . MET A 1 407 ? -1.910 0.913 6.428 1.00 87.19 407 MET A O 1
ATOM 3271 N N . LYS A 1 408 ? -1.001 2.857 7.008 1.00 84.12 408 LYS A N 1
ATOM 3272 C CA . LYS A 1 408 ? 0.003 2.264 7.923 1.00 84.12 408 LYS A CA 1
ATOM 3273 C C . LYS A 1 408 ? -0.581 1.777 9.245 1.00 84.12 408 LYS A C 1
ATOM 3275 O O . LYS A 1 408 ? 0.011 0.895 9.863 1.00 84.12 408 LYS A O 1
ATOM 3280 N N . LEU A 1 409 ? -1.714 2.342 9.653 1.00 80.44 409 LEU A N 1
ATOM 3281 C CA . LEU A 1 409 ? -2.295 2.167 10.983 1.00 80.44 409 LEU A CA 1
ATOM 3282 C C . LEU A 1 409 ? -3.377 1.087 11.017 1.00 80.44 409 LEU A C 1
ATOM 3284 O O . LEU A 1 409 ? -3.497 0.365 12.002 1.00 80.44 409 LEU A O 1
ATOM 3288 N N . TYR A 1 410 ? -4.164 0.963 9.949 1.00 81.94 410 TYR A N 1
ATOM 3289 C CA . TYR A 1 410 ? -5.229 -0.032 9.841 1.00 81.94 410 TYR A CA 1
ATOM 3290 C C . TYR A 1 410 ? -5.517 -0.338 8.365 1.00 81.94 410 TYR A C 1
ATOM 3292 O O . TYR A 1 410 ? -5.092 0.397 7.473 1.00 81.94 410 TYR A O 1
ATOM 3300 N N . SER A 1 411 ? -6.197 -1.453 8.098 1.00 81.50 411 SER A N 1
ATOM 3301 C CA . SER A 1 411 ? -6.595 -1.816 6.732 1.00 81.50 411 SER A CA 1
ATOM 3302 C C . SER A 1 411 ? -7.943 -1.177 6.437 1.00 81.50 411 SER A C 1
ATOM 3304 O O . SER A 1 411 ? -8.921 -1.519 7.090 1.00 81.50 411 SER A O 1
ATOM 3306 N N . TYR A 1 412 ? -7.979 -0.240 5.493 1.00 90.38 412 TYR A N 1
ATOM 3307 C CA . TYR A 1 412 ? -9.199 0.450 5.086 1.00 90.38 412 TYR A CA 1
ATOM 3308 C C . TYR A 1 412 ? -9.551 0.089 3.648 1.00 90.38 412 TYR A C 1
ATOM 3310 O O . TYR A 1 412 ? -8.687 0.087 2.772 1.00 90.38 412 TYR A O 1
ATOM 3318 N N . ASP A 1 413 ? -10.832 -0.163 3.411 1.00 91.25 413 ASP A N 1
ATOM 3319 C CA . ASP A 1 413 ? -11.372 -0.513 2.094 1.00 91.25 413 ASP A CA 1
ATOM 3320 C C . ASP A 1 413 ? -12.015 0.714 1.432 1.00 91.25 413 ASP A C 1
ATOM 3322 O O . ASP A 1 413 ? -12.075 0.829 0.206 1.00 91.25 413 ASP A O 1
ATOM 3326 N N . CYS A 1 414 ? -12.472 1.661 2.257 1.00 97.50 414 CYS A N 1
ATOM 3327 C CA . CYS A 1 414 ? -13.161 2.870 1.845 1.00 97.50 414 CYS A CA 1
ATOM 3328 C C . CYS A 1 414 ? -12.437 4.121 2.346 1.00 97.50 414 CYS A C 1
ATOM 3330 O O . CYS A 1 414 ? -12.111 4.236 3.527 1.00 97.50 414 CYS A O 1
ATOM 3332 N N . PHE A 1 415 ? -12.232 5.084 1.452 1.00 98.62 415 PHE A N 1
ATOM 3333 C CA . PHE A 1 415 ? -11.644 6.383 1.759 1.00 98.62 415 PHE A CA 1
ATOM 3334 C C . PHE A 1 415 ? -12.652 7.479 1.466 1.00 98.62 415 PHE A C 1
ATOM 3336 O O . PHE A 1 415 ? -13.098 7.623 0.326 1.00 98.62 415 PHE A O 1
ATOM 3343 N N . ILE A 1 416 ? -12.985 8.270 2.484 1.00 98.69 416 ILE A N 1
ATOM 3344 C CA . ILE A 1 416 ? -13.768 9.492 2.310 1.00 98.69 416 ILE A CA 1
ATOM 3345 C C . ILE A 1 416 ? -12.856 10.683 2.562 1.00 98.69 416 ILE A C 1
ATOM 3347 O O . ILE A 1 416 ? -12.337 10.868 3.660 1.00 98.69 416 ILE A O 1
ATOM 3351 N N . PHE A 1 417 ? -12.677 11.495 1.529 1.00 98.62 417 PHE A N 1
ATOM 3352 C CA . PHE A 1 417 ? -11.897 12.725 1.568 1.00 98.62 417 PHE A CA 1
ATOM 3353 C C . PHE A 1 417 ? -12.844 13.883 1.827 1.00 98.62 417 PHE A C 1
ATOM 3355 O O . PHE A 1 417 ? -13.809 14.061 1.078 1.00 98.62 417 PHE A O 1
ATOM 3362 N N . HIS A 1 418 ? -12.602 14.619 2.908 1.00 98.31 418 HIS A N 1
ATOM 3363 C CA . HIS A 1 418 ? -13.603 15.489 3.503 1.00 98.31 418 HIS A CA 1
ATOM 3364 C C . HIS A 1 418 ? -13.036 16.866 3.854 1.00 98.31 418 HIS A C 1
ATOM 3366 O O . HIS A 1 418 ? -12.062 16.985 4.600 1.00 98.31 418 HIS A O 1
ATOM 3372 N N . ASP A 1 419 ? -13.695 17.923 3.384 1.00 95.44 419 ASP A N 1
ATOM 3373 C CA . ASP A 1 419 ? -13.421 19.280 3.856 1.00 95.44 419 ASP A CA 1
ATOM 3374 C C . ASP A 1 419 ? -13.954 19.469 5.284 1.00 95.44 419 ASP A C 1
ATOM 3376 O O . ASP A 1 419 ? -15.109 19.162 5.577 1.00 95.44 419 ASP A O 1
ATOM 3380 N N . VAL A 1 420 ? -13.129 20.002 6.188 1.00 94.44 420 VAL A N 1
ATOM 3381 C CA . VAL A 1 420 ? -13.485 20.169 7.614 1.00 94.44 420 VAL A CA 1
ATOM 3382 C C . VAL A 1 420 ? -14.677 21.110 7.854 1.00 94.44 420 VAL A C 1
ATOM 3384 O O . VAL A 1 420 ? -15.220 21.159 8.952 1.00 94.44 420 VAL A O 1
ATOM 3387 N N . ASP A 1 421 ? -15.073 21.892 6.849 1.00 93.12 421 ASP A N 1
ATOM 3388 C CA . ASP A 1 421 ? -16.137 22.889 6.933 1.00 93.12 421 ASP A CA 1
ATOM 3389 C C . ASP A 1 421 ? -17.480 22.429 6.351 1.00 93.12 421 ASP A C 1
ATOM 3391 O O . ASP A 1 421 ? -18.406 23.231 6.283 1.00 93.12 421 ASP A O 1
ATOM 3395 N N . LEU A 1 422 ? -17.627 21.157 5.977 1.00 96.12 422 LEU A N 1
ATOM 3396 C CA . LEU A 1 422 ? -18.878 20.598 5.463 1.00 96.12 422 LEU A CA 1
ATOM 3397 C C . LEU A 1 422 ? -19.495 19.624 6.476 1.00 96.12 422 LEU A C 1
ATOM 3399 O O . LEU A 1 422 ? -18.804 18.780 7.031 1.00 96.12 422 LEU A O 1
ATOM 3403 N N . LEU A 1 423 ? -20.806 19.718 6.711 1.00 96.94 423 LEU A N 1
ATOM 3404 C CA . LEU A 1 423 ? -21.546 18.828 7.615 1.00 96.94 423 LEU A CA 1
ATOM 3405 C C . LEU A 1 423 ? -22.767 18.239 6.894 1.00 96.94 423 LEU A C 1
ATOM 3407 O O . LEU A 1 423 ? -23.553 19.019 6.353 1.00 96.94 423 LEU A O 1
ATOM 3411 N N . PRO A 1 424 ? -22.948 16.908 6.852 1.00 96.81 424 PRO A N 1
ATOM 3412 C CA . PRO A 1 424 ? -24.097 16.295 6.188 1.00 96.81 424 PRO A CA 1
ATOM 3413 C C . PRO A 1 424 ? -25.404 16.564 6.954 1.00 96.81 424 PRO A C 1
ATOM 3415 O O . PRO A 1 424 ? -25.434 16.517 8.182 1.00 96.81 424 PRO A O 1
ATOM 3418 N N . GLU A 1 425 ? -26.494 16.823 6.226 1.00 95.12 425 GLU A N 1
ATOM 3419 C CA . GLU A 1 425 ? -27.821 17.134 6.796 1.00 95.12 425 GLU A CA 1
ATOM 3420 C C . GLU A 1 425 ? -28.832 15.975 6.703 1.00 95.12 425 GLU A C 1
ATOM 3422 O O . GLU A 1 425 ? -29.974 16.129 7.128 1.00 95.12 425 GLU A O 1
ATOM 3427 N N . ASP A 1 426 ? -28.464 14.820 6.139 1.00 93.12 426 ASP A N 1
ATOM 3428 C CA . ASP A 1 426 ? -29.390 13.696 5.929 1.00 93.12 426 ASP A CA 1
ATOM 3429 C C . ASP A 1 426 ? -28.694 12.348 6.151 1.00 93.12 426 ASP A C 1
ATOM 3431 O O . ASP A 1 426 ? -27.657 12.064 5.547 1.00 93.12 426 ASP A O 1
ATOM 3435 N N . LEU A 1 427 ? -29.266 11.498 7.010 1.00 91.81 427 LEU A N 1
ATOM 3436 C CA . LEU A 1 427 ? -28.685 10.191 7.352 1.00 91.81 427 LEU A CA 1
ATOM 3437 C C . LEU A 1 427 ? -28.703 9.193 6.183 1.00 91.81 427 LEU A C 1
ATOM 3439 O O . LEU A 1 427 ? -27.954 8.219 6.208 1.00 91.81 427 LEU A O 1
ATOM 3443 N N . ARG A 1 428 ? -29.513 9.429 5.141 1.00 92.25 428 ARG A N 1
ATOM 3444 C CA . ARG A 1 428 ? -29.530 8.610 3.913 1.00 92.25 428 ARG A CA 1
ATOM 3445 C C . ARG A 1 428 ? -28.286 8.833 3.065 1.00 92.25 428 ARG A C 1
ATOM 3447 O O . ARG A 1 428 ? -28.017 8.049 2.156 1.00 92.25 428 ARG A O 1
ATOM 3454 N N . ASN A 1 429 ? -27.523 9.888 3.343 1.00 94.12 429 ASN A N 1
ATOM 3455 C CA . ASN A 1 429 ? -26.206 10.074 2.768 1.00 94.12 429 ASN A CA 1
ATOM 3456 C C . ASN A 1 429 ? -25.215 9.157 3.499 1.00 94.12 429 ASN A C 1
ATOM 3458 O O . ASN A 1 429 ? -24.498 9.578 4.406 1.00 94.12 429 ASN A O 1
ATOM 3462 N N . ILE A 1 430 ? -25.242 7.869 3.149 1.00 93.31 430 ILE A N 1
ATOM 3463 C CA . ILE A 1 430 ? -24.442 6.841 3.820 1.00 93.31 430 ILE A CA 1
ATOM 3464 C C . ILE A 1 430 ? -22.971 7.029 3.448 1.00 93.31 430 ILE A C 1
ATOM 3466 O O . ILE A 1 430 ? -22.629 7.013 2.260 1.00 93.31 430 ILE A O 1
ATOM 3470 N N . TYR A 1 431 ? -22.114 7.166 4.460 1.00 95.81 431 TYR A N 1
ATOM 3471 C CA . TYR A 1 431 ? -20.663 7.317 4.349 1.00 95.81 431 TYR A CA 1
ATOM 3472 C C . TYR A 1 431 ? -20.013 5.953 4.097 1.00 95.81 431 TYR A C 1
ATOM 3474 O O . TYR A 1 431 ? -19.280 5.416 4.920 1.00 95.81 431 TYR A O 1
ATOM 3482 N N . LYS A 1 432 ? -20.301 5.393 2.921 1.00 93.19 432 LYS A N 1
ATOM 3483 C CA . LYS A 1 432 ? -19.721 4.146 2.422 1.00 93.19 432 LYS A CA 1
ATOM 3484 C C . LYS A 1 432 ? -19.292 4.276 0.969 1.00 93.19 432 LYS A C 1
ATOM 3486 O O . LYS A 1 432 ? -19.819 5.103 0.217 1.00 93.19 432 LYS A O 1
ATOM 3491 N N . CYS A 1 433 ? -18.363 3.429 0.559 1.00 95.44 433 CYS A N 1
ATOM 3492 C CA . CYS A 1 433 ? -17.870 3.394 -0.806 1.00 95.44 433 CYS A CA 1
ATOM 3493 C C . CYS A 1 433 ? -18.707 2.420 -1.636 1.00 95.44 433 CYS A C 1
ATOM 3495 O O . CYS A 1 433 ? -19.094 1.355 -1.164 1.00 95.44 433 CYS A O 1
ATOM 3497 N N . GLY A 1 434 ? -19.012 2.801 -2.876 1.00 91.25 434 GLY A N 1
ATOM 3498 C CA . GLY A 1 434 ? -19.654 1.910 -3.846 1.00 91.25 434 GLY A CA 1
ATOM 3499 C C . GLY A 1 434 ? -18.681 1.482 -4.941 1.00 91.25 434 GLY A C 1
ATOM 3500 O O . GLY A 1 434 ? -17.515 1.868 -4.925 1.00 91.25 434 GLY A O 1
ATOM 3501 N N . ASP A 1 435 ? -19.197 0.773 -5.943 1.00 91.19 435 ASP A N 1
ATOM 3502 C CA . ASP A 1 435 ? -18.418 0.271 -7.092 1.00 91.19 435 ASP A CA 1
ATOM 3503 C C . ASP A 1 435 ? -17.820 1.373 -7.984 1.00 91.19 435 ASP A C 1
ATOM 3505 O O . ASP A 1 435 ? -16.995 1.113 -8.865 1.00 91.19 435 ASP A O 1
ATOM 3509 N N . GLN A 1 436 ? -18.294 2.604 -7.810 1.00 96.88 436 GLN A N 1
ATOM 3510 C CA . GLN A 1 436 ? -17.897 3.785 -8.562 1.00 96.88 436 GLN A CA 1
ATOM 3511 C C . GLN A 1 436 ? -17.563 4.914 -7.580 1.00 96.88 436 GLN A C 1
ATOM 3513 O O . GLN A 1 436 ? -18.285 5.071 -6.585 1.00 96.88 436 GLN A O 1
ATOM 3518 N N . PRO A 1 437 ? -16.558 5.760 -7.878 1.00 98.31 437 PRO A N 1
ATOM 3519 C CA . PRO A 1 437 ? -16.271 6.942 -7.076 1.00 98.31 437 PRO A CA 1
ATOM 3520 C C . PRO A 1 437 ? -17.516 7.810 -6.894 1.00 98.31 437 PRO A C 1
ATOM 3522 O O . PRO A 1 437 ? -18.304 8.013 -7.826 1.00 98.31 437 PRO A O 1
ATOM 3525 N N . ARG A 1 438 ? -17.711 8.319 -5.679 1.00 98.25 438 ARG A N 1
ATOM 3526 C CA . ARG A 1 438 ? -18.932 9.033 -5.299 1.00 98.25 438 ARG A CA 1
ATOM 3527 C C . ARG A 1 438 ? -18.629 10.468 -4.916 1.00 98.25 438 ARG A C 1
ATOM 3529 O O . ARG A 1 438 ? -17.747 10.730 -4.106 1.00 98.25 438 ARG A O 1
ATOM 3536 N N . HIS A 1 439 ? -19.406 11.395 -5.463 1.00 98.31 439 HIS A N 1
ATOM 3537 C CA . HIS A 1 439 ? -19.458 12.768 -4.977 1.00 98.31 439 HIS A CA 1
ATOM 3538 C C . HIS A 1 439 ? -20.561 12.861 -3.927 1.00 98.31 439 HIS A C 1
ATOM 3540 O O . HIS A 1 439 ? -21.739 12.683 -4.243 1.00 98.31 439 HIS A O 1
ATOM 3546 N N . MET A 1 440 ? -20.161 13.095 -2.681 1.00 97.56 440 MET A N 1
ATOM 3547 C CA . MET A 1 440 ? -21.056 13.082 -1.528 1.00 97.56 440 MET A CA 1
ATOM 3548 C C . MET A 1 440 ? -21.715 14.453 -1.344 1.00 97.56 440 MET A C 1
ATOM 3550 O O . MET A 1 440 ? -22.930 14.534 -1.202 1.00 97.56 440 MET A O 1
ATOM 3554 N N . SER A 1 441 ? -20.945 15.543 -1.425 1.00 96.50 441 SER A N 1
ATOM 3555 C CA . SER A 1 441 ? -21.418 16.914 -1.176 1.00 96.50 441 SER A CA 1
ATOM 3556 C C . SER A 1 441 ? -21.996 17.612 -2.407 1.00 96.50 441 SER A C 1
ATOM 3558 O O . SER A 1 441 ? -21.503 18.645 -2.859 1.00 96.50 441 SER A O 1
ATOM 3560 N N . VAL A 1 442 ? -23.071 17.052 -2.961 1.00 95.69 442 VAL A N 1
ATOM 3561 C CA . VAL A 1 442 ? -23.724 17.573 -4.178 1.00 95.69 442 VAL A CA 1
ATOM 3562 C C . VAL A 1 442 ? -24.442 18.900 -3.929 1.00 95.69 442 VAL A C 1
ATOM 3564 O O . VAL A 1 442 ? -24.399 19.788 -4.782 1.00 95.69 442 VAL A O 1
ATOM 3567 N N . ALA A 1 443 ? -25.110 19.035 -2.782 1.00 95.31 443 ALA A N 1
ATOM 3568 C CA . ALA A 1 443 ? -26.002 20.144 -2.473 1.00 95.31 443 ALA A CA 1
ATOM 3569 C C . ALA A 1 443 ? -25.512 20.895 -1.229 1.00 95.31 443 ALA A C 1
ATOM 3571 O O . ALA A 1 443 ? -25.943 20.628 -0.112 1.00 95.31 443 ALA A O 1
ATOM 3572 N N . VAL A 1 444 ? -24.601 21.851 -1.408 1.00 95.62 444 VAL A N 1
ATOM 3573 C CA . VAL A 1 444 ? -24.076 22.656 -0.292 1.00 95.62 444 VAL A CA 1
ATOM 3574 C C . VAL A 1 444 ? -24.910 23.927 -0.111 1.00 95.62 444 VAL A C 1
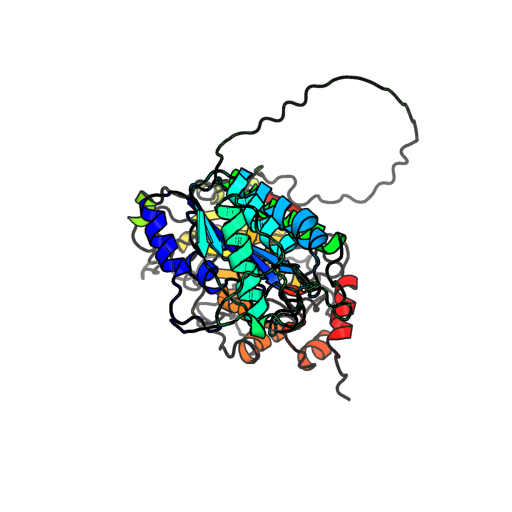ATOM 3576 O O . VAL A 1 444 ? -25.232 24.616 -1.084 1.00 95.62 444 VAL A O 1
ATOM 3579 N N . ASP A 1 445 ? -25.234 24.281 1.132 1.00 93.56 445 ASP A N 1
ATOM 3580 C CA . ASP A 1 445 ? -26.070 25.438 1.477 1.00 93.56 445 ASP A CA 1
ATOM 3581 C C . ASP A 1 445 ? -25.522 26.781 0.948 1.00 93.56 445 ASP A C 1
ATOM 3583 O O . ASP A 1 445 ? -26.286 27.669 0.571 1.00 93.56 445 ASP A O 1
ATOM 3587 N N . LYS A 1 446 ? -24.194 26.924 0.861 1.00 91.12 446 LYS A N 1
ATOM 3588 C CA . LYS A 1 446 ? -23.495 28.074 0.263 1.00 91.12 446 LYS A CA 1
ATOM 3589 C C . LYS A 1 446 ? -23.886 28.308 -1.196 1.00 91.12 446 LYS A C 1
ATOM 3591 O O . LYS A 1 446 ? -23.865 29.447 -1.653 1.00 91.12 446 LYS A O 1
ATOM 3596 N N . PHE A 1 447 ? -24.262 27.251 -1.907 1.00 90.00 447 PHE A N 1
ATOM 3597 C CA . PHE A 1 447 ? -24.693 27.296 -3.302 1.00 90.00 447 PHE A CA 1
ATOM 3598 C C . PHE A 1 447 ? -26.208 27.094 -3.433 1.00 90.00 447 PHE A C 1
ATOM 3600 O O . PHE A 1 447 ? -26.684 26.607 -4.456 1.00 90.00 447 PHE A O 1
ATOM 3607 N N . ASN A 1 448 ? -26.976 27.454 -2.397 1.00 93.12 448 ASN A N 1
ATOM 3608 C CA . ASN A 1 448 ? -28.430 27.285 -2.341 1.00 93.12 448 ASN A CA 1
ATOM 3609 C C . ASN A 1 448 ? -28.874 25.837 -2.611 1.00 93.12 448 ASN A C 1
ATOM 3611 O O . ASN A 1 448 ? -29.874 25.618 -3.294 1.00 93.12 448 ASN A O 1
ATOM 3615 N N . TYR A 1 449 ? -28.112 24.859 -2.102 1.00 94.81 449 TYR A N 1
ATOM 3616 C CA . TYR A 1 449 ? -28.353 23.427 -2.310 1.00 94.81 449 TYR A CA 1
ATOM 3617 C C . TYR A 1 449 ? -28.420 23.031 -3.789 1.00 94.81 449 TYR A C 1
ATOM 3619 O O . TYR A 1 449 ? -29.204 22.168 -4.168 1.00 94.81 449 TYR A O 1
ATOM 3627 N N . LYS A 1 450 ? -27.602 23.663 -4.637 1.00 90.94 450 LYS A N 1
ATOM 3628 C CA . LYS A 1 450 ? -27.462 23.316 -6.054 1.00 90.94 450 LYS A CA 1
ATOM 3629 C C . LYS A 1 450 ? -26.043 22.867 -6.360 1.00 90.94 450 LYS A C 1
ATOM 3631 O O . LYS A 1 450 ? -25.078 23.437 -5.852 1.00 90.94 450 LYS A O 1
ATOM 3636 N N . LEU A 1 451 ? -25.929 21.880 -7.247 1.00 91.94 451 LEU A N 1
ATOM 3637 C CA . LEU A 1 451 ? -24.647 21.500 -7.822 1.00 91.94 451 LEU A CA 1
ATOM 3638 C C . LEU A 1 451 ? -24.145 22.645 -8.710 1.00 91.94 451 LEU A C 1
ATOM 3640 O O . LEU A 1 451 ? -24.826 23.032 -9.659 1.00 91.94 451 LEU A O 1
ATOM 3644 N N . LEU A 1 452 ? -22.962 23.178 -8.403 1.00 87.56 452 LEU A N 1
ATOM 3645 C CA . LEU A 1 452 ? -22.429 24.370 -9.069 1.00 87.56 452 LEU A CA 1
ATOM 3646 C C . LEU A 1 452 ? -22.169 24.146 -10.570 1.00 87.56 452 LEU A C 1
ATOM 3648 O O . LEU A 1 452 ? -22.454 25.019 -11.384 1.00 87.56 452 LEU A O 1
ATOM 3652 N N . TYR A 1 453 ? -21.643 22.975 -10.930 1.00 90.81 453 TYR A N 1
ATOM 3653 C CA . TYR A 1 453 ? -21.472 22.515 -12.309 1.00 90.81 453 TYR A CA 1
ATOM 3654 C C . TYR A 1 453 ? -21.353 20.985 -12.351 1.00 90.81 453 TYR A C 1
ATOM 3656 O O . TYR A 1 453 ? -20.994 20.341 -11.365 1.00 90.81 453 TYR A O 1
ATOM 3664 N N . SER A 1 454 ? -21.666 20.378 -13.499 1.00 90.12 454 SER A N 1
ATOM 3665 C CA . SER A 1 454 ? -21.833 18.921 -13.632 1.00 90.12 454 SER A CA 1
ATOM 3666 C C . SER A 1 454 ? -20.559 18.108 -13.372 1.00 90.12 454 SER A C 1
ATOM 3668 O O . SER A 1 454 ? -20.657 16.965 -12.913 1.00 90.12 454 SER A O 1
ATOM 3670 N N . THR A 1 455 ? -19.382 18.686 -13.619 1.00 92.19 455 THR A N 1
ATOM 3671 C CA . THR A 1 455 ? -18.069 18.051 -13.413 1.00 92.19 455 THR A CA 1
ATOM 3672 C C . THR A 1 455 ? -17.490 18.259 -12.014 1.00 92.19 455 THR A C 1
ATOM 3674 O O . THR A 1 455 ? -16.427 17.725 -11.730 1.00 92.19 455 THR A O 1
ATOM 3677 N N . LEU A 1 456 ? -18.173 18.988 -11.122 1.00 92.94 456 LEU A N 1
ATOM 3678 C CA . LEU A 1 456 ? -17.667 19.232 -9.770 1.00 92.94 456 LEU A CA 1
ATOM 3679 C C . LEU A 1 456 ? -17.504 17.911 -9.009 1.00 92.94 456 LEU A C 1
ATOM 3681 O O . LEU A 1 456 ? -18.456 17.131 -8.887 1.00 92.94 456 LEU A O 1
ATOM 3685 N N . PHE A 1 457 ? -16.306 17.688 -8.481 1.00 96.75 457 PHE A N 1
ATOM 3686 C CA . PHE A 1 457 ? -15.951 16.510 -7.698 1.00 96.75 457 PHE A CA 1
ATOM 3687 C C . PHE A 1 457 ? -15.096 16.904 -6.485 1.00 96.75 457 PHE A C 1
ATOM 3689 O O . PHE A 1 457 ? -13.990 16.411 -6.297 1.00 96.75 457 PHE A O 1
ATOM 3696 N N . GLY A 1 458 ? -15.618 17.846 -5.696 1.00 93.25 458 GLY A N 1
ATOM 3697 C CA . GLY A 1 458 ? -14.937 18.434 -4.541 1.00 93.25 458 GLY A CA 1
ATOM 3698 C C . GLY A 1 458 ? -15.796 18.455 -3.285 1.00 93.25 458 GLY A C 1
ATOM 3699 O O . GLY A 1 458 ? -16.910 17.939 -3.280 1.00 93.25 458 GLY A O 1
ATOM 3700 N N . GLY A 1 459 ? -15.283 19.049 -2.208 1.00 94.88 459 GLY A N 1
ATOM 3701 C CA . GLY A 1 459 ? -15.938 19.048 -0.899 1.00 94.88 459 GLY A CA 1
ATOM 3702 C C . GLY A 1 459 ? -15.779 17.714 -0.171 1.00 94.88 459 GLY A C 1
ATOM 3703 O O . GLY A 1 459 ? -14.873 17.543 0.641 1.00 94.88 459 GLY A O 1
ATOM 3704 N N . VAL A 1 460 ? -16.664 16.764 -0.469 1.00 98.38 460 VAL A N 1
ATOM 3705 C CA . VAL A 1 460 ? -16.674 15.421 0.115 1.00 98.38 460 VAL A CA 1
ATOM 3706 C C . VAL A 1 460 ? -16.806 14.381 -0.988 1.00 98.38 460 VAL A C 1
ATOM 3708 O O . VAL A 1 460 ? -17.770 14.380 -1.762 1.00 98.38 460 VAL A O 1
ATOM 3711 N N . THR A 1 461 ? -15.843 13.468 -1.052 1.00 98.56 461 THR A N 1
ATOM 3712 C CA . THR A 1 461 ? -15.796 12.405 -2.065 1.00 98.56 461 THR A CA 1
ATOM 3713 C C . THR A 1 461 ? -15.451 11.068 -1.429 1.00 98.56 461 THR A C 1
ATOM 3715 O O . THR A 1 461 ? -14.752 11.033 -0.420 1.00 98.56 461 THR A O 1
ATOM 3718 N N . ALA A 1 462 ? -15.951 9.977 -2.006 1.00 98.50 462 ALA A N 1
ATOM 3719 C CA . ALA A 1 462 ? -15.699 8.622 -1.531 1.00 98.50 462 ALA A CA 1
ATOM 3720 C C . ALA A 1 462 ? -15.086 7.757 -2.636 1.00 98.50 462 ALA A C 1
ATOM 3722 O O . ALA A 1 462 ? -15.561 7.763 -3.777 1.00 98.50 462 ALA A O 1
ATOM 3723 N N . PHE A 1 463 ? -14.065 6.987 -2.273 1.00 98.50 463 PHE A N 1
ATOM 3724 C CA . PHE A 1 463 ? -13.359 6.060 -3.146 1.00 98.50 463 PHE A CA 1
ATOM 3725 C C . PHE A 1 463 ? -13.167 4.713 -2.466 1.00 98.50 463 PHE A C 1
ATOM 3727 O O . PHE A 1 463 ? -12.622 4.639 -1.365 1.00 98.50 463 PHE A O 1
ATOM 3734 N N . HIS A 1 464 ? -13.528 3.642 -3.168 1.00 97.69 464 HIS A N 1
ATOM 3735 C CA . HIS A 1 464 ? -12.995 2.329 -2.831 1.00 97.69 464 HIS A CA 1
ATOM 3736 C C . HIS A 1 464 ? -11.467 2.332 -3.023 1.00 97.69 464 HIS A C 1
ATOM 3738 O O . HIS A 1 464 ? -10.962 3.004 -3.929 1.00 97.69 464 HIS A O 1
ATOM 3744 N N . LEU A 1 465 ? -10.733 1.576 -2.203 1.00 94.50 465 LEU A N 1
ATOM 3745 C CA . LEU A 1 465 ? -9.265 1.514 -2.208 1.00 94.50 465 LEU A CA 1
ATOM 3746 C C . LEU A 1 465 ? -8.686 1.329 -3.622 1.00 94.50 465 LEU A C 1
ATOM 3748 O O . LEU A 1 465 ? -7.804 2.078 -4.045 1.00 94.50 465 LEU A O 1
ATOM 3752 N N . SER A 1 466 ? -9.222 0.368 -4.377 1.00 93.56 466 SER A N 1
ATOM 3753 C CA . SER A 1 466 ? -8.777 0.078 -5.747 1.00 93.56 466 SER A CA 1
ATOM 3754 C C . SER A 1 466 ? -8.974 1.251 -6.711 1.00 93.56 466 SER A C 1
ATOM 3756 O O . SER A 1 466 ? -8.123 1.484 -7.567 1.00 93.56 466 SER A O 1
ATOM 3758 N N . ASP A 1 467 ? -10.050 2.025 -6.556 1.00 97.06 467 ASP A N 1
ATOM 3759 C CA . ASP A 1 467 ? -10.310 3.192 -7.398 1.00 97.06 467 ASP A CA 1
ATOM 3760 C C . ASP A 1 467 ? -9.372 4.343 -7.053 1.00 97.06 467 ASP A C 1
ATOM 3762 O O . ASP A 1 467 ? -8.841 4.988 -7.955 1.00 97.06 467 ASP A O 1
ATOM 3766 N N . PHE A 1 468 ? -9.110 4.572 -5.764 1.00 97.94 468 PHE A N 1
ATOM 3767 C CA . PHE A 1 468 ? -8.159 5.597 -5.344 1.00 97.94 468 PHE A CA 1
ATOM 3768 C C . PHE A 1 468 ? -6.730 5.291 -5.822 1.00 97.94 468 PHE A C 1
ATOM 3770 O O . PHE A 1 468 ? -6.035 6.164 -6.342 1.00 97.94 468 PHE A O 1
ATOM 3777 N N . ILE A 1 469 ? -6.297 4.031 -5.727 1.00 95.12 469 ILE A N 1
ATOM 3778 C CA . ILE A 1 469 ? -5.012 3.594 -6.292 1.00 95.12 469 ILE A CA 1
ATOM 3779 C C . ILE A 1 469 ? -5.029 3.734 -7.818 1.00 95.12 469 ILE A C 1
ATOM 3781 O O . ILE A 1 469 ? -4.080 4.245 -8.416 1.00 95.12 469 ILE A O 1
ATOM 3785 N N . GLY A 1 470 ? -6.123 3.337 -8.467 1.00 92.44 470 GLY A N 1
ATOM 3786 C CA . GLY A 1 470 ? -6.252 3.412 -9.915 1.00 92.44 470 GLY A CA 1
ATOM 3787 C C . GLY A 1 470 ? -6.227 4.849 -10.458 1.00 92.44 470 GLY A C 1
ATOM 3788 O O . GLY A 1 470 ? -5.688 5.066 -11.545 1.00 92.44 470 GLY A O 1
ATOM 3789 N N . THR A 1 471 ? -6.696 5.860 -9.709 1.00 94.81 471 THR A N 1
ATOM 3790 C CA . THR A 1 471 ? -6.501 7.283 -10.073 1.00 94.81 471 THR A CA 1
ATOM 3791 C C . THR A 1 471 ? -5.062 7.768 -9.886 1.00 94.81 471 THR A C 1
ATOM 3793 O O . THR A 1 471 ? -4.720 8.843 -10.382 1.00 94.81 471 THR A O 1
ATOM 3796 N N . HIS A 1 472 ? -4.215 6.965 -9.232 1.00 94.88 472 HIS A N 1
ATOM 3797 C CA . HIS A 1 472 ? -2.929 7.356 -8.650 1.00 94.88 472 HIS A CA 1
ATOM 3798 C C . HIS A 1 472 ? -3.084 8.420 -7.551 1.00 94.88 472 HIS A C 1
ATOM 3800 O O . HIS A 1 472 ? -2.159 9.180 -7.286 1.00 94.88 472 HIS A O 1
ATOM 3806 N N . GLY A 1 473 ? -4.244 8.464 -6.893 1.00 96.44 473 GLY A N 1
ATOM 3807 C CA . GLY A 1 473 ? -4.611 9.478 -5.912 1.00 96.44 473 GLY A CA 1
ATOM 3808 C C . GLY A 1 473 ? -4.795 10.881 -6.490 1.00 96.44 473 GLY A C 1
ATOM 3809 O O . GLY A 1 473 ? -4.970 11.073 -7.696 1.00 96.44 473 GLY A O 1
ATOM 3810 N N . TYR A 1 474 ? -4.808 11.866 -5.594 1.00 97.19 474 TYR A N 1
ATOM 3811 C CA . TYR A 1 474 ? -5.001 13.277 -5.920 1.00 97.19 474 TYR A CA 1
ATOM 3812 C C . TYR A 1 474 ? -3.753 13.901 -6.567 1.00 97.19 474 TYR A C 1
ATOM 3814 O O . TYR A 1 474 ? -2.632 13.498 -6.247 1.00 97.19 474 TYR A O 1
ATOM 3822 N N . PRO A 1 475 ? -3.911 14.914 -7.436 1.00 93.88 475 PRO A N 1
ATOM 3823 C CA . PRO A 1 475 ? -2.785 15.624 -8.039 1.00 93.88 475 PRO A CA 1
ATOM 3824 C C . PRO A 1 475 ? -2.040 16.478 -7.007 1.00 93.88 475 PRO A C 1
ATOM 3826 O O . PRO A 1 475 ? -2.643 17.262 -6.278 1.00 93.88 475 PRO A O 1
ATOM 3829 N N . THR A 1 476 ? -0.716 16.390 -6.957 1.00 92.38 476 THR A N 1
ATOM 3830 C CA . THR A 1 476 ? 0.078 17.080 -5.925 1.00 92.38 476 THR A CA 1
ATOM 3831 C C . THR A 1 476 ? 0.511 18.491 -6.327 1.00 92.38 476 THR A C 1
ATOM 3833 O O . THR A 1 476 ? 0.977 19.270 -5.498 1.00 92.38 476 THR A O 1
ATOM 3836 N N . VAL A 1 477 ? 0.328 18.868 -7.594 1.00 90.31 477 VAL A N 1
ATOM 3837 C CA . VAL A 1 477 ? 0.829 20.135 -8.162 1.00 90.31 477 VAL A CA 1
ATOM 3838 C C . VAL A 1 477 ? -0.013 21.380 -7.831 1.00 90.31 477 VAL A C 1
ATOM 3840 O O . VAL A 1 477 ? 0.426 22.514 -8.081 1.00 90.31 477 VAL A O 1
ATOM 3843 N N . TYR A 1 478 ? -1.202 21.197 -7.250 1.00 91.12 478 TYR A N 1
ATOM 3844 C CA . TYR A 1 478 ? -2.153 22.263 -6.922 1.00 91.12 478 TYR A CA 1
ATOM 3845 C C . TYR A 1 478 ? -1.883 22.881 -5.539 1.00 91.12 478 TYR A C 1
ATOM 3847 O O . TYR A 1 478 ? -2.492 22.532 -4.533 1.00 91.12 478 TYR A O 1
ATOM 3855 N N . TRP A 1 479 ? -0.967 23.849 -5.512 1.00 91.31 479 TRP A N 1
ATOM 3856 C CA . TRP A 1 479 ? -0.662 24.681 -4.343 1.00 91.31 479 TRP A CA 1
ATOM 3857 C C . TRP A 1 479 ? -1.542 25.933 -4.313 1.00 91.31 479 TRP A C 1
ATOM 3859 O O . TRP A 1 479 ? -1.473 26.745 -5.236 1.00 91.31 479 TRP A O 1
ATOM 3869 N N . GLY A 1 480 ? -2.378 26.084 -3.285 1.00 88.50 480 GLY A N 1
ATOM 3870 C CA . GLY A 1 480 ? -3.410 27.123 -3.229 1.00 88.50 480 GLY A CA 1
ATOM 3871 C C . GLY A 1 480 ? -4.776 26.637 -3.728 1.00 88.50 480 GLY A C 1
ATOM 3872 O O . GLY A 1 480 ? -5.003 25.448 -3.920 1.00 88.50 480 GLY A O 1
ATOM 3873 N N . TRP A 1 481 ? -5.722 27.561 -3.899 1.00 84.00 481 TRP A N 1
ATOM 3874 C CA . TRP A 1 481 ? -7.119 27.209 -4.175 1.00 84.00 481 TRP A CA 1
ATOM 3875 C C . TRP A 1 481 ? -7.416 26.942 -5.665 1.00 84.00 481 TRP A C 1
ATOM 3877 O O . TRP A 1 481 ? -7.202 27.815 -6.521 1.00 84.00 481 TRP A O 1
ATOM 3887 N N . GLY A 1 482 ? -8.031 25.785 -5.935 1.00 87.00 482 GLY A N 1
ATOM 3888 C CA . GLY A 1 482 ? -8.824 25.487 -7.126 1.00 87.00 482 GLY A CA 1
ATOM 3889 C C . GLY A 1 482 ? -8.117 24.669 -8.211 1.00 87.00 482 GLY A C 1
ATOM 3890 O O . GLY A 1 482 ? -6.938 24.870 -8.498 1.00 87.00 482 GLY A O 1
ATOM 3891 N N . GLY A 1 483 ? -8.910 23.839 -8.897 1.00 90.62 483 GLY A N 1
ATOM 3892 C CA . GLY A 1 483 ? -8.540 23.019 -10.056 1.00 90.62 483 GLY A CA 1
ATOM 3893 C C . GLY A 1 483 ? -8.174 21.570 -9.723 1.00 90.62 483 GLY A C 1
ATOM 3894 O O . GLY A 1 483 ? -8.212 20.728 -10.615 1.00 90.62 483 GLY A O 1
ATOM 3895 N N . GLU A 1 484 ? -7.882 21.262 -8.462 1.00 94.31 484 GLU A N 1
ATOM 3896 C CA . GLU A 1 484 ? -7.536 19.915 -8.007 1.00 94.31 484 GLU A CA 1
ATOM 3897 C C . GLU A 1 484 ? -8.734 18.952 -8.029 1.00 94.31 484 GLU A C 1
ATOM 3899 O O . GLU A 1 484 ? -8.581 17.780 -8.368 1.00 94.31 484 GLU A O 1
ATOM 3904 N N . ASP A 1 485 ? -9.934 19.457 -7.728 1.00 94.62 485 ASP A N 1
ATOM 3905 C CA . ASP A 1 485 ? -11.185 18.687 -7.783 1.00 94.62 485 ASP A CA 1
ATOM 3906 C C . ASP A 1 485 ? -11.565 18.324 -9.218 1.00 94.62 485 ASP A C 1
ATOM 3908 O O . ASP A 1 485 ? -11.982 17.202 -9.508 1.00 94.62 485 ASP A O 1
ATOM 3912 N N . ASP A 1 486 ? -11.390 19.277 -10.135 1.00 94.69 486 ASP A N 1
ATOM 3913 C CA . ASP A 1 486 ? -11.644 19.076 -11.559 1.00 94.69 486 ASP A CA 1
ATOM 3914 C C . ASP A 1 486 ? -10.637 18.091 -12.163 1.00 94.69 486 ASP A C 1
ATOM 3916 O O . ASP A 1 486 ? -10.996 17.252 -12.987 1.00 94.69 486 ASP A O 1
ATOM 3920 N N . ASP A 1 487 ? -9.373 18.154 -11.747 1.00 95.56 487 ASP A N 1
ATOM 3921 C CA . ASP A 1 487 ? -8.363 17.181 -12.158 1.00 95.56 487 ASP A CA 1
ATOM 3922 C C . ASP A 1 487 ? -8.718 15.781 -11.641 1.00 95.56 487 ASP A C 1
ATOM 3924 O O . ASP A 1 487 ? -8.725 14.827 -12.422 1.00 95.56 487 ASP A O 1
ATOM 3928 N N . MET A 1 488 ? -9.149 15.659 -10.380 1.00 97.19 488 MET A N 1
ATOM 3929 C CA . MET A 1 488 ? -9.615 14.382 -9.840 1.00 97.19 488 MET A CA 1
ATOM 3930 C C . MET A 1 488 ? -10.850 13.848 -10.587 1.00 97.19 488 MET A C 1
ATOM 3932 O O . MET A 1 488 ? -10.892 12.662 -10.924 1.00 97.19 488 MET A O 1
ATOM 3936 N N . TYR A 1 489 ? -11.813 14.706 -10.951 1.00 97.19 489 TYR A N 1
ATOM 3937 C CA . TYR A 1 489 ? -12.913 14.332 -11.851 1.00 97.19 489 TYR A CA 1
ATOM 3938 C C . TYR A 1 489 ? -12.378 13.737 -13.163 1.00 97.19 489 TYR A C 1
ATOM 3940 O O . TYR A 1 489 ? -12.827 12.679 -13.618 1.00 97.19 489 TYR A O 1
ATOM 3948 N N . LEU A 1 490 ? -11.383 14.388 -13.773 1.00 95.81 490 LEU A N 1
ATOM 3949 C CA . LEU A 1 490 ? -10.777 13.910 -15.010 1.00 95.81 490 LEU A CA 1
ATOM 3950 C C . LEU A 1 490 ? -10.015 12.596 -14.819 1.00 95.81 490 LEU A C 1
ATOM 3952 O O . LEU A 1 490 ? -10.084 11.752 -15.709 1.00 95.81 490 LEU A O 1
ATOM 3956 N N . ARG A 1 491 ? -9.338 12.376 -13.688 1.00 96.38 491 ARG A N 1
ATOM 3957 C CA . ARG A 1 491 ? -8.698 11.089 -13.371 1.00 96.38 491 ARG A CA 1
ATOM 3958 C C . ARG A 1 491 ? -9.736 9.972 -13.315 1.00 96.38 491 ARG A C 1
ATOM 3960 O O . ARG A 1 491 ? -9.551 8.940 -13.958 1.00 96.38 491 ARG A O 1
ATOM 3967 N N . VAL A 1 492 ? -10.874 10.190 -12.661 1.00 97.25 492 VAL A N 1
ATOM 3968 C CA . VAL A 1 492 ? -11.957 9.193 -12.627 1.00 97.25 492 VAL A CA 1
ATOM 3969 C C . VAL A 1 492 ? -12.485 8.894 -14.036 1.00 97.25 492 VAL A C 1
ATOM 3971 O O . VAL A 1 492 ? -12.503 7.745 -14.478 1.00 97.25 492 VAL A O 1
ATOM 3974 N N . VAL A 1 493 ? -12.850 9.919 -14.804 1.00 96.50 493 VAL A N 1
ATOM 3975 C CA . VAL A 1 493 ? -13.512 9.695 -16.100 1.00 96.50 493 VAL A CA 1
ATOM 3976 C C . VAL A 1 493 ? -12.534 9.249 -17.190 1.00 96.50 493 VAL A C 1
ATOM 3978 O O . VAL A 1 493 ? -12.848 8.386 -18.010 1.00 96.50 493 VAL A O 1
ATOM 3981 N N . LYS A 1 494 ? -11.326 9.819 -17.236 1.00 93.81 494 LYS A N 1
ATOM 3982 C CA . LYS A 1 494 ? -10.370 9.581 -18.327 1.00 93.81 494 LYS A CA 1
ATOM 3983 C C . LYS A 1 494 ? -9.379 8.467 -18.041 1.00 93.81 494 LYS A C 1
ATOM 3985 O O . LYS A 1 494 ? -9.043 7.765 -18.995 1.00 93.81 494 LYS A O 1
ATOM 3990 N N . LYS A 1 495 ? -8.904 8.322 -16.800 1.00 93.00 495 LYS A N 1
ATOM 3991 C CA . LYS A 1 495 ? -7.907 7.308 -16.426 1.00 93.00 495 LYS A CA 1
ATOM 3992 C C . LYS A 1 495 ? -8.582 6.018 -15.974 1.00 93.00 495 LYS A C 1
ATOM 3994 O O . LYS A 1 495 ? -8.334 4.989 -16.588 1.00 93.00 495 LYS A O 1
ATOM 3999 N N . LEU A 1 496 ? -9.483 6.082 -14.988 1.00 94.62 496 LEU A N 1
ATOM 4000 C CA . LEU A 1 496 ? -10.221 4.894 -14.530 1.00 94.62 496 LEU A CA 1
ATOM 4001 C C . LEU A 1 496 ? -11.281 4.414 -15.525 1.00 94.62 496 LEU A C 1
ATOM 4003 O O . LEU A 1 496 ? -11.724 3.275 -15.427 1.00 94.62 496 LEU A O 1
ATOM 4007 N N . LYS A 1 497 ? -11.717 5.279 -16.454 1.00 96.56 497 LYS A N 1
ATOM 4008 C CA . LYS A 1 497 ? -12.870 5.018 -17.339 1.00 96.56 497 LYS A CA 1
ATOM 4009 C C . LYS A 1 497 ? -14.150 4.718 -16.551 1.00 96.56 497 LYS A C 1
ATOM 4011 O O . LYS A 1 497 ? -14.987 3.932 -16.988 1.00 96.56 497 LYS A O 1
ATOM 4016 N N . LYS A 1 498 ? -14.297 5.363 -15.393 1.00 97.44 498 LYS A N 1
ATOM 4017 C CA . LYS A 1 498 ? -15.434 5.211 -14.485 1.00 97.44 498 LYS A CA 1
ATOM 4018 C C . LYS A 1 498 ? -16.316 6.453 -14.483 1.00 97.44 498 LYS A C 1
ATOM 4020 O O . LYS A 1 498 ? -15.886 7.551 -14.835 1.00 97.44 498 LYS A O 1
ATOM 4025 N N . SER A 1 499 ? -17.569 6.272 -14.086 1.00 96.62 499 SER A N 1
ATOM 4026 C CA . SER A 1 499 ? -18.516 7.370 -13.885 1.00 96.62 499 SER A CA 1
ATOM 4027 C C . SER A 1 499 ? -18.536 7.792 -12.422 1.00 96.62 499 SER A C 1
ATOM 4029 O O . SER A 1 499 ? -18.267 6.983 -11.541 1.00 96.62 499 SER A O 1
ATOM 4031 N N . ILE A 1 500 ? -18.913 9.038 -12.150 1.00 97.31 500 ILE A N 1
ATOM 4032 C CA . ILE A 1 500 ? -19.128 9.501 -10.778 1.00 97.31 500 ILE A CA 1
ATOM 4033 C C . ILE A 1 500 ? -20.582 9.286 -10.388 1.00 97.31 500 ILE A C 1
ATOM 4035 O O . ILE A 1 500 ? -21.493 9.737 -11.084 1.00 97.31 500 ILE A O 1
ATOM 4039 N N . THR A 1 501 ? -20.788 8.648 -9.242 1.00 97.62 501 THR A N 1
ATOM 4040 C CA . THR A 1 501 ? -22.112 8.488 -8.638 1.00 97.62 501 THR A CA 1
ATOM 4041 C C . THR A 1 501 ? -22.408 9.620 -7.662 1.00 97.62 501 THR A C 1
ATOM 4043 O O . THR A 1 501 ? -21.509 10.222 -7.069 1.00 97.62 501 THR A O 1
ATOM 4046 N N . ARG A 1 502 ? -23.691 9.947 -7.517 1.00 97.00 502 ARG A N 1
ATOM 4047 C CA . ARG A 1 502 ? -24.202 11.004 -6.641 1.00 97.00 502 ARG A CA 1
ATOM 4048 C C . ARG A 1 502 ? -25.499 10.524 -6.015 1.00 97.00 502 ARG A C 1
ATOM 4050 O O . ARG A 1 502 ? -26.312 9.916 -6.708 1.00 97.00 502 ARG A O 1
ATOM 4057 N N . TYR A 1 503 ? -25.699 10.808 -4.732 1.00 95.06 503 TYR A N 1
ATOM 4058 C CA . TYR A 1 503 ? -27.043 10.712 -4.168 1.00 95.06 503 TYR A CA 1
ATOM 4059 C C . TYR A 1 503 ? -27.936 11.820 -4.758 1.00 95.06 503 TYR A C 1
ATOM 4061 O O . TYR A 1 503 ? -27.416 12.855 -5.197 1.00 95.06 503 TYR A O 1
ATOM 4069 N N . PRO A 1 504 ? -29.267 11.626 -4.760 1.00 94.81 504 PRO A N 1
ATOM 4070 C CA . PRO A 1 504 ? -30.220 12.688 -5.055 1.00 94.81 504 PRO A CA 1
ATOM 4071 C C . PRO A 1 504 ? -29.977 13.944 -4.208 1.00 94.81 504 PRO A C 1
ATOM 4073 O O . PRO A 1 504 ? -29.461 13.869 -3.089 1.00 94.81 504 PRO A O 1
ATOM 4076 N N . ILE A 1 505 ? -30.338 15.111 -4.742 1.00 93.06 505 ILE A N 1
ATOM 4077 C CA . ILE A 1 505 ? -29.984 16.419 -4.170 1.00 93.06 505 ILE A CA 1
ATOM 4078 C C . ILE A 1 505 ? -30.621 16.659 -2.794 1.00 93.06 505 ILE A C 1
ATOM 4080 O O . ILE A 1 505 ? -30.069 17.374 -1.963 1.00 93.06 505 ILE A O 1
ATOM 4084 N N . GLU A 1 506 ? -31.761 16.024 -2.543 1.00 90.38 506 GLU A N 1
ATOM 4085 C CA . GLU A 1 506 ? -32.486 16.007 -1.280 1.00 90.38 506 GLU A CA 1
ATOM 4086 C C . GLU A 1 506 ? -31.778 15.197 -0.184 1.00 90.38 506 GLU A C 1
ATOM 4088 O O . GLU A 1 506 ? -31.984 15.490 0.989 1.00 90.38 506 GLU A O 1
ATOM 4093 N N . ILE A 1 507 ? -30.924 14.236 -0.558 1.00 93.25 507 ILE A N 1
ATOM 4094 C CA . ILE A 1 507 ? -30.126 13.401 0.354 1.00 93.25 507 ILE A CA 1
ATOM 4095 C C . ILE A 1 507 ? -28.711 13.973 0.512 1.00 93.25 507 ILE A C 1
ATOM 4097 O O . ILE A 1 507 ? -28.179 14.056 1.612 1.00 93.25 507 ILE A O 1
ATOM 4101 N N . ALA A 1 508 ? -28.082 14.400 -0.583 1.00 94.81 508 ALA A N 1
ATOM 4102 C CA . ALA A 1 508 ? -26.705 14.902 -0.609 1.00 94.81 508 ALA A CA 1
ATOM 4103 C C . ALA A 1 508 ? -26.564 16.354 -0.106 1.00 94.81 508 ALA A C 1
ATOM 4105 O O . ALA A 1 508 ? -25.783 17.140 -0.658 1.00 94.81 508 ALA A O 1
ATOM 4106 N N . ARG A 1 509 ? -27.340 16.727 0.916 1.00 95.44 509 ARG A N 1
ATOM 4107 C CA . ARG A 1 509 ? -27.356 18.069 1.498 1.00 95.44 509 ARG A CA 1
ATOM 4108 C C . ARG A 1 509 ? -26.253 18.246 2.526 1.00 95.44 509 ARG A C 1
ATOM 4110 O O . ARG A 1 509 ? -26.081 17.411 3.412 1.00 95.44 509 ARG A O 1
ATOM 4117 N N . TYR A 1 510 ? -25.531 19.353 2.404 1.00 96.88 510 TYR A N 1
ATOM 4118 C CA . TYR A 1 510 ? -24.459 19.731 3.311 1.00 96.88 510 TYR A CA 1
ATOM 4119 C C . TYR A 1 510 ? -24.603 21.169 3.770 1.00 96.88 510 TYR A C 1
ATOM 4121 O O . TYR A 1 510 ? -24.811 22.093 2.978 1.00 96.88 510 TYR A O 1
ATOM 4129 N N . LYS A 1 511 ? -24.384 21.356 5.062 1.00 95.50 511 LYS A N 1
ATOM 4130 C CA . LYS A 1 511 ? -24.261 22.649 5.700 1.00 95.50 511 LYS A CA 1
ATOM 4131 C C . LYS A 1 511 ? -22.790 23.048 5.742 1.00 95.50 511 LYS A C 1
ATOM 4133 O O . LYS A 1 511 ? -21.977 22.319 6.306 1.00 95.50 511 LYS A O 1
ATOM 4138 N N . MET A 1 512 ? -22.442 24.196 5.162 1.00 93.44 512 MET A N 1
ATOM 4139 C CA . MET A 1 512 ? -21.097 24.747 5.299 1.00 93.44 512 MET A CA 1
ATOM 4140 C C . MET A 1 512 ? -20.980 25.533 6.609 1.00 93.44 512 MET A C 1
ATOM 4142 O O . MET A 1 512 ? -21.792 26.425 6.877 1.00 93.44 512 MET A O 1
ATOM 4146 N N . ILE A 1 513 ? -19.955 25.245 7.408 1.00 90.19 513 ILE A N 1
ATOM 4147 C CA . ILE A 1 513 ? -19.580 26.052 8.568 1.00 90.19 513 ILE A CA 1
ATOM 4148 C C . ILE A 1 513 ? -19.058 27.399 8.051 1.00 90.19 513 ILE A C 1
ATOM 4150 O O . ILE A 1 513 ? -18.128 27.466 7.249 1.00 90.19 513 ILE A O 1
ATOM 4154 N N . ARG A 1 514 ? -19.689 28.494 8.486 1.00 83.88 514 ARG A N 1
ATOM 4155 C CA . ARG A 1 514 ? -19.318 29.865 8.114 1.00 83.88 514 ARG A CA 1
ATOM 4156 C C . ARG A 1 514 ? -18.872 30.590 9.378 1.00 83.88 514 ARG A C 1
ATOM 4158 O O . ARG A 1 514 ? -19.720 30.942 10.191 1.00 83.88 514 ARG A O 1
ATOM 4165 N N . THR A 1 515 ? -17.575 30.826 9.550 1.00 68.00 515 THR A N 1
ATOM 4166 C CA . THR A 1 515 ? -17.085 31.779 10.560 1.00 68.00 515 THR A CA 1
ATOM 4167 C C . THR A 1 515 ? -16.499 33.007 9.866 1.00 68.00 515 THR A C 1
ATOM 4169 O O . THR A 1 515 ? -16.011 32.930 8.736 1.00 68.00 515 THR A O 1
ATOM 4172 N N . HIS A 1 516 ? -16.601 34.163 10.523 1.00 51.97 516 HIS A N 1
ATOM 4173 C CA . HIS A 1 516 ? -16.246 35.466 9.951 1.00 51.97 516 HIS A CA 1
ATOM 4174 C C . HIS A 1 516 ? -14.733 35.660 9.724 1.00 51.97 516 HIS A C 1
ATOM 4176 O O . HIS A 1 516 ? -14.350 36.560 8.981 1.00 51.97 516 HIS A O 1
ATOM 4182 N N . ASP A 1 517 ? -13.892 34.777 10.272 1.00 51.88 517 ASP A N 1
ATOM 4183 C CA . ASP A 1 517 ? -12.427 34.903 10.253 1.00 51.88 517 ASP A CA 1
ATOM 4184 C C . ASP A 1 517 ? -11.744 34.124 9.112 1.00 51.88 517 ASP A C 1
ATOM 4186 O O . ASP A 1 517 ? -10.515 34.102 9.003 1.00 51.88 517 ASP A O 1
ATOM 4190 N N . HIS A 1 518 ? -12.510 33.477 8.225 1.00 54.41 518 HIS A N 1
ATOM 4191 C CA . HIS A 1 518 ? -11.934 32.721 7.112 1.00 54.41 518 HIS A CA 1
ATOM 4192 C C . HIS A 1 518 ? -11.733 33.552 5.854 1.00 54.41 518 HIS A C 1
ATOM 4194 O O . HIS A 1 518 ? -12.625 33.722 5.024 1.00 54.41 518 HIS A O 1
ATOM 4200 N N . THR A 1 519 ? -10.487 33.970 5.652 1.00 56.22 519 THR A N 1
ATOM 4201 C CA . THR A 1 519 ? -9.996 34.382 4.339 1.00 56.22 519 THR A CA 1
ATOM 4202 C C . THR A 1 519 ? -9.687 33.141 3.498 1.00 56.22 519 THR A C 1
ATOM 4204 O O . THR A 1 519 ? -8.997 32.216 3.930 1.00 56.22 519 THR A O 1
ATOM 4207 N N . SER A 1 520 ? -10.245 33.081 2.285 1.00 62.22 520 SER A N 1
ATOM 4208 C CA . SER A 1 520 ? -9.883 32.028 1.330 1.00 62.22 520 SER A CA 1
ATOM 4209 C C . SER A 1 520 ? -8.402 32.163 0.972 1.00 62.22 520 SER A C 1
ATOM 4211 O O . SER A 1 520 ? -7.908 33.276 0.788 1.00 62.22 520 SER A O 1
ATOM 4213 N N . GLY A 1 521 ? -7.693 31.035 0.882 1.00 69.81 521 GLY A N 1
ATOM 4214 C CA . GLY A 1 521 ? -6.297 31.027 0.448 1.00 69.81 521 GLY A CA 1
ATOM 4215 C C . GLY A 1 521 ? -6.133 31.615 -0.957 1.00 69.81 521 GLY A C 1
ATOM 4216 O O . GLY A 1 521 ? -7.093 31.704 -1.728 1.00 69.81 521 GLY A O 1
ATOM 4217 N N . LYS A 1 522 ? -4.904 32.007 -1.308 1.00 83.88 522 LYS A N 1
ATOM 4218 C CA . LYS A 1 522 ? -4.600 32.490 -2.661 1.00 83.88 522 LYS A CA 1
ATOM 4219 C C . LYS A 1 522 ? -4.937 31.402 -3.683 1.00 83.88 522 LYS A C 1
ATOM 4221 O O . LYS A 1 522 ? -4.648 30.224 -3.474 1.00 83.88 522 LYS A O 1
ATOM 4226 N N . ALA A 1 523 ? -5.581 31.802 -4.776 1.00 86.44 523 ALA A N 1
ATOM 4227 C CA . ALA A 1 523 ? -5.844 30.908 -5.894 1.00 86.44 523 ALA A CA 1
ATOM 4228 C C . ALA A 1 523 ? -4.522 30.417 -6.492 1.00 86.44 523 ALA A C 1
ATOM 4230 O O . ALA A 1 523 ? -3.596 31.213 -6.655 1.00 86.44 523 ALA A O 1
ATOM 4231 N N . ASN A 1 524 ? -4.456 29.138 -6.871 1.00 84.56 524 ASN A N 1
ATOM 4232 C CA . ASN A 1 524 ? -3.306 28.642 -7.614 1.00 84.56 524 ASN A CA 1
ATOM 4233 C C . ASN A 1 524 ? -3.241 29.372 -8.977 1.00 84.56 524 ASN A C 1
ATOM 4235 O O . ASN A 1 524 ? -4.190 29.261 -9.766 1.00 84.56 524 ASN A O 1
ATOM 4239 N N . PRO A 1 525 ? -2.153 30.103 -9.290 1.00 83.62 525 PRO A N 1
ATOM 4240 C CA . PRO A 1 525 ? -2.070 30.917 -10.506 1.00 83.62 525 PRO A CA 1
ATOM 4241 C C . PRO A 1 525 ? -2.014 30.081 -11.794 1.00 83.62 525 PRO A C 1
ATOM 4243 O O . PRO A 1 525 ? -2.315 30.581 -12.876 1.00 83.62 525 PRO A O 1
ATOM 4246 N N . HIS A 1 526 ? -1.662 28.799 -11.693 1.00 84.12 526 HIS A N 1
ATOM 4247 C CA . HIS A 1 526 ? -1.482 27.879 -12.814 1.00 84.12 526 HIS A CA 1
ATOM 4248 C C . HIS A 1 526 ? -2.612 26.855 -12.959 1.00 84.12 526 HIS A C 1
ATOM 4250 O O . HIS A 1 526 ? -2.562 26.043 -13.882 1.00 84.12 526 HIS A O 1
ATOM 4256 N N . ARG A 1 527 ? -3.654 26.899 -12.117 1.00 86.44 527 ARG A N 1
ATOM 4257 C CA . ARG A 1 527 ? -4.711 25.871 -12.058 1.00 86.44 527 ARG A CA 1
ATOM 4258 C C . ARG A 1 527 ? -5.341 25.522 -13.402 1.00 86.44 527 ARG A C 1
ATOM 4260 O O . ARG A 1 527 ? -5.534 24.350 -13.702 1.00 86.44 527 ARG A O 1
ATOM 4267 N N . HIS A 1 528 ? -5.632 26.526 -14.231 1.00 86.50 528 HIS A N 1
ATOM 4268 C CA . HIS A 1 528 ? -6.231 26.310 -15.548 1.00 86.50 528 HIS A CA 1
ATOM 4269 C C . HIS A 1 528 ? -5.209 25.719 -16.519 1.00 86.50 528 HIS A C 1
ATOM 4271 O O . HIS A 1 528 ? -5.524 24.797 -17.265 1.00 86.50 528 HIS A O 1
ATOM 4277 N N . THR A 1 529 ? -3.972 26.213 -16.486 1.00 84.38 529 THR A N 1
ATOM 4278 C CA . THR A 1 529 ? -2.892 25.705 -17.334 1.00 84.38 529 THR A CA 1
ATOM 4279 C C . THR A 1 529 ? -2.610 24.232 -17.036 1.00 84.38 529 THR A C 1
ATOM 4281 O O . THR A 1 529 ? -2.519 23.441 -17.969 1.00 84.38 529 THR A O 1
ATOM 4284 N N . ILE A 1 530 ? -2.547 23.854 -15.754 1.00 85.69 530 ILE A N 1
ATOM 4285 C CA . ILE A 1 530 ? -2.386 22.462 -15.312 1.00 85.69 530 ILE A CA 1
ATOM 4286 C C . ILE A 1 530 ? -3.584 21.627 -15.773 1.00 85.69 530 ILE A C 1
ATOM 4288 O O . ILE A 1 530 ? -3.392 20.671 -16.523 1.00 85.69 530 ILE A O 1
ATOM 4292 N N . LEU A 1 531 ? -4.811 22.035 -15.432 1.00 87.75 531 LEU A N 1
ATOM 4293 C CA . LEU A 1 531 ? -6.027 21.274 -15.733 1.00 87.75 531 LEU A CA 1
ATOM 4294 C C . LEU A 1 531 ? -6.191 20.974 -17.236 1.00 87.75 531 LEU A C 1
ATOM 4296 O O . LEU A 1 531 ? -6.626 19.889 -17.627 1.00 87.75 531 LEU A O 1
ATOM 4300 N N . TYR A 1 532 ? -5.821 21.922 -18.103 1.00 83.62 532 TYR A N 1
ATOM 4301 C CA . TYR A 1 532 ? -5.956 21.783 -19.556 1.00 83.62 532 TYR A CA 1
ATOM 4302 C C . TYR A 1 532 ? -4.732 21.190 -20.266 1.00 83.62 532 TYR A C 1
ATOM 4304 O O . TYR A 1 532 ? -4.811 20.926 -21.468 1.00 83.62 532 TYR A O 1
ATOM 4312 N N . SER A 1 533 ? -3.627 20.943 -19.556 1.00 77.44 533 SER A N 1
ATOM 4313 C CA . SER A 1 533 ? -2.373 20.443 -20.144 1.00 77.44 533 SER A CA 1
ATOM 4314 C C . SER A 1 533 ? -2.433 18.997 -20.646 1.00 77.44 533 SER A C 1
ATOM 4316 O O . SER A 1 533 ? -1.560 18.596 -21.411 1.00 77.44 533 SER A O 1
ATOM 4318 N N . LYS A 1 534 ? -3.477 18.232 -20.279 1.00 71.25 534 LYS A N 1
ATOM 4319 C CA . LYS A 1 534 ? -3.637 16.802 -20.617 1.00 71.25 534 LYS A CA 1
ATOM 4320 C C . LYS A 1 534 ? -2.376 15.976 -20.303 1.00 71.25 534 LYS A C 1
ATOM 4322 O O . LYS A 1 534 ? -2.016 15.092 -21.079 1.00 71.25 534 LYS A O 1
ATOM 4327 N N . TYR A 1 535 ? -1.701 16.295 -19.200 1.00 77.88 535 TYR A N 1
ATOM 4328 C CA . TYR A 1 535 ? -0.521 15.561 -18.761 1.00 77.88 535 TYR A CA 1
ATOM 4329 C C . TYR A 1 535 ? -0.867 14.106 -18.413 1.00 77.88 535 TYR A C 1
ATOM 4331 O O . TYR A 1 535 ? -2.025 13.777 -18.136 1.00 77.88 535 TYR A O 1
ATOM 4339 N N . ASP A 1 536 ? 0.133 13.224 -18.448 1.00 84.31 536 ASP A N 1
ATOM 4340 C CA . ASP A 1 536 ? -0.059 11.843 -18.012 1.00 84.31 536 ASP A CA 1
ATOM 4341 C C . ASP A 1 536 ? -0.238 11.798 -16.489 1.00 84.31 536 ASP A C 1
ATOM 4343 O O . ASP A 1 536 ? 0.694 12.058 -15.729 1.00 84.31 536 ASP A O 1
ATOM 4347 N N . TYR A 1 537 ? -1.437 11.421 -16.048 1.00 88.00 537 TYR A N 1
ATOM 4348 C CA . TYR A 1 537 ? -1.797 11.272 -14.640 1.00 88.00 537 TYR A CA 1
ATOM 4349 C C . TYR A 1 537 ? -0.920 10.265 -13.871 1.00 88.00 537 TYR A C 1
ATOM 4351 O O . TYR A 1 537 ? -0.968 10.251 -12.649 1.00 88.00 537 TYR A O 1
ATOM 4359 N N . ASN A 1 538 ? -0.148 9.392 -14.536 1.00 86.50 538 ASN A N 1
ATOM 4360 C CA . ASN A 1 538 ? 0.840 8.527 -13.866 1.00 86.50 538 ASN A CA 1
ATOM 4361 C C . ASN A 1 538 ? 2.039 9.307 -13.293 1.00 86.50 538 ASN A C 1
ATOM 4363 O O . ASN A 1 538 ? 2.736 8.807 -12.409 1.00 86.50 538 ASN A O 1
ATOM 4367 N N . LEU A 1 539 ? 2.304 10.511 -13.811 1.00 86.50 539 LEU A N 1
ATOM 4368 C CA . LEU A 1 539 ? 3.473 11.320 -13.456 1.00 86.50 539 LEU A CA 1
ATOM 4369 C C . LEU A 1 539 ? 3.272 12.181 -12.202 1.00 86.50 539 LEU A C 1
ATOM 4371 O O . LEU A 1 539 ? 4.226 12.814 -11.758 1.00 86.50 539 LEU A O 1
ATOM 4375 N N . ASP A 1 540 ? 2.055 12.232 -11.662 1.00 89.94 540 ASP A N 1
ATOM 4376 C CA . ASP A 1 540 ? 1.704 13.023 -10.483 1.00 89.94 540 ASP A CA 1
ATOM 4377 C C . ASP A 1 540 ? 0.618 12.312 -9.672 1.00 89.94 540 ASP A C 1
ATOM 4379 O O . ASP A 1 540 ? -0.414 11.924 -10.226 1.00 89.94 540 ASP A O 1
ATOM 4383 N N . GLY A 1 541 ? 0.828 12.164 -8.367 1.00 92.62 541 GLY A N 1
ATOM 4384 C CA . GLY A 1 541 ? -0.094 11.467 -7.487 1.00 92.62 541 GLY A CA 1
ATOM 4385 C C . GLY A 1 541 ? 0.543 11.001 -6.181 1.00 92.62 541 GLY A C 1
ATOM 4386 O O . GLY A 1 541 ? 1.456 11.624 -5.637 1.00 92.62 541 GLY A O 1
ATOM 4387 N N . ILE A 1 542 ? 0.087 9.856 -5.680 1.00 93.31 542 ILE A N 1
ATOM 4388 C CA . ILE A 1 542 ? 0.619 9.203 -4.472 1.00 93.31 542 ILE A CA 1
ATOM 4389 C C . ILE A 1 542 ? 2.129 8.952 -4.603 1.00 93.31 542 ILE A C 1
ATOM 4391 O O . ILE A 1 542 ? 2.885 9.209 -3.671 1.00 93.31 542 ILE A O 1
ATOM 4395 N N . ASN A 1 543 ? 2.580 8.501 -5.778 1.00 86.19 543 ASN A N 1
ATOM 4396 C CA . ASN A 1 543 ? 3.985 8.203 -6.076 1.00 86.19 543 ASN A CA 1
ATOM 4397 C C . ASN A 1 543 ? 4.908 9.433 -6.034 1.00 86.19 543 ASN A C 1
ATOM 4399 O O . ASN A 1 543 ? 6.114 9.279 -5.847 1.00 86.19 543 ASN A O 1
ATOM 4403 N N . THR A 1 544 ? 4.362 10.636 -6.205 1.00 86.12 544 THR A N 1
ATOM 4404 C CA . THR A 1 544 ? 5.106 11.901 -6.155 1.00 86.12 544 THR A CA 1
ATOM 4405 C C . THR A 1 544 ? 4.804 12.727 -4.910 1.00 86.12 544 THR A C 1
ATOM 4407 O O . THR A 1 544 ? 5.326 13.832 -4.765 1.00 86.12 544 THR A O 1
ATOM 4410 N N . THR A 1 545 ? 3.977 12.212 -3.998 1.00 91.44 545 THR A N 1
ATOM 4411 C CA . THR A 1 545 ? 3.635 12.898 -2.750 1.00 91.44 545 THR A CA 1
ATOM 4412 C C . THR A 1 545 ? 4.832 12.847 -1.804 1.00 91.44 545 THR A C 1
ATOM 4414 O O . THR A 1 545 ? 5.055 11.852 -1.119 1.00 91.44 545 THR A O 1
ATOM 4417 N N . ASN A 1 546 ? 5.612 13.928 -1.775 1.00 90.50 546 ASN A N 1
ATOM 4418 C CA . ASN A 1 546 ? 6.758 14.078 -0.885 1.00 90.50 546 ASN A CA 1
ATOM 4419 C C . ASN A 1 546 ? 6.393 14.929 0.337 1.00 90.50 546 ASN A C 1
ATOM 4421 O O . ASN A 1 546 ? 5.822 16.010 0.196 1.00 90.50 546 ASN A O 1
ATOM 4425 N N . TYR A 1 547 ? 6.714 14.447 1.534 1.00 94.81 547 TYR A N 1
ATOM 4426 C CA . TYR A 1 547 ? 6.379 15.109 2.792 1.00 94.81 547 TYR A CA 1
ATOM 4427 C C . TYR A 1 547 ? 7.323 14.672 3.910 1.00 94.81 547 TYR A C 1
ATOM 4429 O O . TYR A 1 547 ? 7.881 13.575 3.892 1.00 94.81 547 TYR A O 1
ATOM 4437 N N . THR A 1 548 ? 7.466 15.525 4.918 1.00 95.25 548 THR A N 1
ATOM 4438 C CA . THR A 1 548 ? 8.147 15.188 6.170 1.00 95.25 548 THR A CA 1
ATOM 4439 C C . THR A 1 548 ? 7.103 14.920 7.240 1.00 95.25 548 THR A C 1
ATOM 4441 O O . THR A 1 548 ? 6.331 15.816 7.576 1.00 95.25 548 THR A O 1
ATOM 4444 N N . LEU A 1 549 ? 7.079 13.701 7.778 1.00 94.50 549 LEU A N 1
ATOM 4445 C CA . LEU A 1 549 ? 6.259 13.349 8.935 1.00 94.50 549 LEU A CA 1
ATOM 4446 C C . LEU A 1 549 ? 6.960 13.795 10.221 1.00 94.50 549 LEU A C 1
ATOM 4448 O O . LEU A 1 549 ? 8.086 13.376 10.477 1.00 94.50 549 LEU A O 1
ATOM 4452 N N . HIS A 1 550 ? 6.291 14.618 11.030 1.00 91.00 550 HIS A N 1
ATOM 4453 C CA . HIS A 1 550 ? 6.814 15.061 12.329 1.00 91.00 550 HIS A CA 1
ATOM 4454 C C . HIS A 1 550 ? 6.410 14.108 13.442 1.00 91.00 550 HIS A C 1
ATOM 4456 O O . HIS A 1 550 ? 7.252 13.610 14.182 1.00 91.00 550 HIS A O 1
ATOM 4462 N N . ASN A 1 551 ? 5.108 13.864 13.570 1.00 88.06 551 ASN A N 1
ATOM 4463 C CA . ASN A 1 551 ? 4.548 12.928 14.532 1.00 88.06 551 ASN A CA 1
ATOM 4464 C C . ASN A 1 551 ? 3.113 12.539 14.148 1.00 88.06 551 ASN A C 1
ATOM 4466 O O . ASN A 1 551 ? 2.461 13.178 13.316 1.00 88.06 551 ASN A O 1
ATOM 4470 N N . ILE A 1 552 ? 2.640 11.478 14.795 1.00 90.50 552 ILE A N 1
ATOM 4471 C CA . ILE A 1 552 ? 1.250 11.030 14.776 1.00 90.50 552 ILE A CA 1
ATOM 4472 C C . ILE A 1 552 ? 0.778 11.013 16.228 1.00 90.50 552 ILE A C 1
ATOM 4474 O O . ILE A 1 552 ? 1.462 10.463 17.090 1.00 90.50 552 ILE A O 1
ATOM 4478 N N . VAL A 1 553 ? -0.360 11.644 16.501 1.00 88.12 553 VAL A N 1
ATOM 4479 C CA . VAL A 1 553 ? -0.922 11.774 17.848 1.00 88.12 553 VAL A CA 1
ATOM 4480 C C . VAL A 1 553 ? -2.342 11.225 17.849 1.00 88.12 553 VAL A C 1
ATOM 4482 O O . VAL A 1 553 ? -3.195 11.677 17.086 1.00 88.12 553 VAL A O 1
ATOM 4485 N N . PHE A 1 554 ? -2.607 10.247 18.712 1.00 90.62 554 PHE A N 1
ATOM 4486 C CA . PHE A 1 554 ? -3.912 9.598 18.816 1.00 90.62 554 PHE A CA 1
ATOM 4487 C C . PHE A 1 554 ? -4.750 10.304 19.879 1.00 90.62 554 PHE A C 1
ATOM 4489 O O . PHE A 1 554 ? -4.621 10.000 21.062 1.00 90.62 554 PHE A O 1
ATOM 4496 N N . TYR A 1 555 ? -5.599 11.250 19.483 1.00 90.81 555 TYR A N 1
ATOM 4497 C CA . TYR A 1 555 ? -6.599 11.830 20.384 1.00 90.81 555 TYR A CA 1
ATOM 4498 C C . TYR A 1 555 ? -7.798 10.899 20.515 1.00 90.81 555 TYR A C 1
ATOM 4500 O O . TYR A 1 555 ? -7.994 9.992 19.706 1.00 90.81 555 TYR A O 1
ATOM 4508 N N . LYS A 1 556 ? -8.644 11.110 21.523 1.00 90.19 556 LYS A N 1
ATOM 4509 C CA . LYS A 1 556 ? -9.856 10.296 21.677 1.00 90.19 556 LYS A CA 1
ATOM 4510 C C . LYS A 1 556 ? -10.801 10.407 20.471 1.00 90.19 556 LYS A C 1
ATOM 4512 O O . LYS A 1 556 ? -11.368 9.402 20.054 1.00 90.19 556 LYS A O 1
ATOM 4517 N N . LEU A 1 557 ? -10.944 11.611 19.912 1.00 94.25 557 LEU A N 1
ATOM 4518 C CA . LEU A 1 557 ? -11.886 11.923 18.828 1.00 94.25 557 LEU A CA 1
ATOM 4519 C C . LEU A 1 557 ? -11.308 11.735 17.415 1.00 94.25 557 LEU A C 1
ATOM 4521 O O . LEU A 1 557 ? -12.056 11.563 16.460 1.00 94.25 557 LEU A O 1
ATOM 4525 N N . PHE A 1 558 ? -9.986 11.781 17.244 1.00 96.19 558 PHE A N 1
ATOM 4526 C CA . PHE A 1 558 ? -9.342 11.692 15.928 1.00 96.19 558 PHE A CA 1
ATOM 4527 C C . PHE A 1 558 ? -7.858 11.345 16.053 1.00 96.19 558 PHE A C 1
ATOM 4529 O O . PHE A 1 558 ? -7.251 11.475 17.114 1.00 96.19 558 PHE A O 1
ATOM 4536 N N . THR A 1 559 ? -7.248 10.953 14.941 1.00 96.56 559 THR A N 1
ATOM 4537 C CA . THR A 1 559 ? -5.798 10.814 14.812 1.00 96.56 559 THR A CA 1
ATOM 4538 C C . THR A 1 559 ? -5.234 12.041 14.103 1.00 96.56 559 THR A C 1
ATOM 4540 O O . THR A 1 559 ? -5.605 12.326 12.965 1.00 96.56 559 THR A O 1
ATOM 4543 N N . LEU A 1 560 ? -4.341 12.778 14.762 1.00 96.38 560 LEU A N 1
ATOM 4544 C CA . LEU A 1 560 ? -3.633 13.915 14.182 1.00 96.38 560 LEU A CA 1
ATOM 4545 C C . LEU A 1 560 ? -2.337 13.441 13.529 1.00 96.38 560 LEU A C 1
ATOM 4547 O O . LEU A 1 560 ? -1.496 12.833 14.185 1.00 96.38 560 LEU A O 1
ATOM 4551 N N . ILE A 1 561 ? -2.148 13.774 12.260 1.00 96.56 561 ILE A N 1
ATOM 4552 C CA . ILE A 1 561 ? -0.931 13.481 11.505 1.00 96.56 561 ILE A CA 1
ATOM 4553 C C . ILE A 1 561 ? -0.305 14.819 11.124 1.00 96.56 561 ILE A C 1
ATOM 4555 O O . ILE A 1 561 ? -0.846 15.544 10.290 1.00 9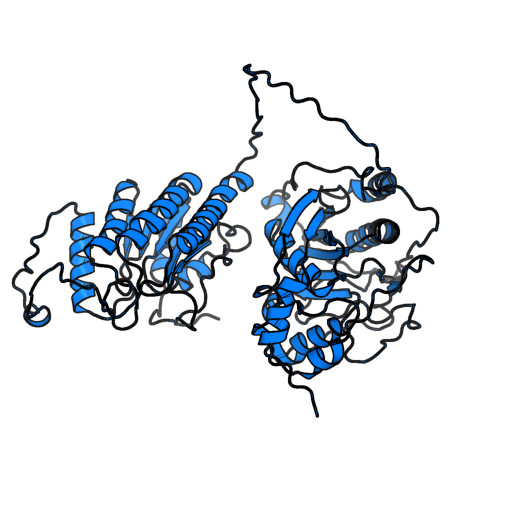6.56 561 ILE A O 1
ATOM 4559 N N . ASN A 1 562 ? 0.818 15.165 11.756 1.00 95.44 562 ASN A N 1
ATOM 4560 C CA . ASN A 1 562 ? 1.500 16.432 11.507 1.00 95.44 562 ASN A CA 1
ATOM 4561 C C . ASN A 1 562 ? 2.594 16.248 10.461 1.00 95.44 562 ASN A C 1
ATOM 4563 O O . ASN A 1 562 ? 3.557 15.507 10.676 1.00 95.44 562 ASN A O 1
ATOM 4567 N N . VAL A 1 563 ? 2.476 16.976 9.354 1.00 96.31 563 VAL A N 1
ATOM 4568 C CA . VAL A 1 563 ? 3.418 16.895 8.236 1.00 96.31 563 VAL A CA 1
ATOM 4569 C C . VAL A 1 563 ? 3.854 18.268 7.760 1.00 96.31 563 VAL A C 1
ATOM 4571 O O . VAL A 1 563 ? 3.118 19.241 7.884 1.00 96.31 563 VAL A O 1
ATOM 4574 N N . THR A 1 564 ? 5.035 18.349 7.161 1.00 95.12 564 THR A N 1
ATOM 4575 C CA . THR A 1 564 ? 5.415 19.481 6.310 1.00 95.12 564 THR A CA 1
ATOM 4576 C C . THR A 1 564 ? 5.409 19.036 4.856 1.00 95.12 564 THR A C 1
ATOM 4578 O O . THR A 1 564 ? 5.979 18.003 4.509 1.00 95.12 564 THR A O 1
ATOM 4581 N N . LEU A 1 565 ? 4.779 19.850 4.015 1.00 92.38 565 LEU A N 1
ATOM 4582 C CA . LEU A 1 565 ? 4.895 19.799 2.562 1.00 92.38 565 LEU A CA 1
ATOM 4583 C C . LEU A 1 565 ? 5.705 21.023 2.132 1.00 92.38 565 LEU A C 1
ATOM 4585 O O . LEU A 1 565 ? 5.452 22.108 2.657 1.00 92.38 565 LEU A O 1
ATOM 4589 N N . THR A 1 566 ? 6.633 20.861 1.190 1.00 88.25 566 THR A N 1
ATOM 4590 C CA . THR A 1 566 ? 7.457 21.964 0.669 1.00 88.25 566 THR A CA 1
ATOM 4591 C C . THR A 1 566 ? 7.114 22.255 -0.784 1.00 88.25 566 THR A C 1
ATOM 4593 O O . THR A 1 566 ? 7.248 21.364 -1.621 1.00 88.25 566 THR A O 1
ATOM 4596 N N . GLU A 1 567 ? 6.694 23.483 -1.111 1.00 83.31 567 GLU A N 1
ATOM 4597 C CA . GLU A 1 567 ? 6.225 23.823 -2.472 1.00 83.31 567 GLU A CA 1
ATOM 4598 C C . GLU A 1 567 ? 7.309 23.589 -3.541 1.00 83.31 567 GLU A C 1
ATOM 4600 O O . GLU A 1 567 ? 7.026 23.027 -4.601 1.00 83.31 567 GLU A O 1
ATOM 4605 N N . GLU A 1 568 ? 8.567 23.914 -3.227 1.00 80.00 568 GLU A N 1
ATOM 4606 C CA . GLU A 1 568 ? 9.721 23.730 -4.121 1.00 80.00 568 GLU A CA 1
ATOM 4607 C C . GLU A 1 568 ? 9.880 22.278 -4.593 1.00 80.00 568 GLU A C 1
ATOM 4609 O O . GLU A 1 568 ? 10.181 22.029 -5.763 1.00 80.00 568 GLU A O 1
ATOM 4614 N N . SER A 1 569 ? 9.599 21.304 -3.720 1.00 70.88 569 SER A N 1
ATOM 4615 C CA . SER A 1 569 ? 9.727 19.885 -4.070 1.00 70.88 569 SER A CA 1
ATOM 4616 C C . SER A 1 569 ? 8.771 19.449 -5.191 1.00 70.88 569 SER A C 1
ATOM 4618 O O . SER A 1 569 ? 9.022 18.442 -5.857 1.00 70.88 569 SER A O 1
ATOM 4620 N N . PHE A 1 570 ? 7.724 20.237 -5.464 1.00 74.88 570 PHE A N 1
ATOM 4621 C CA . PHE A 1 570 ? 6.726 19.971 -6.499 1.00 74.88 570 PHE A CA 1
ATOM 4622 C C . PHE A 1 570 ? 6.936 20.789 -7.780 1.00 74.88 570 PHE A C 1
ATOM 4624 O O . PHE A 1 570 ? 6.357 20.456 -8.818 1.00 74.88 570 PHE A O 1
ATOM 4631 N N . GLU A 1 571 ? 7.794 21.813 -7.767 1.00 71.06 571 GLU A N 1
ATOM 4632 C CA . GLU A 1 571 ? 8.070 22.635 -8.956 1.00 71.06 571 GLU A CA 1
ATOM 4633 C C . GLU A 1 571 ? 8.776 21.821 -10.055 1.00 71.06 571 GLU A C 1
ATOM 4635 O O . GLU A 1 571 ? 8.518 21.971 -11.255 1.00 71.06 571 GLU A O 1
ATOM 4640 N N . HIS A 1 572 ? 9.592 20.848 -9.649 1.00 71.69 572 HIS A N 1
ATOM 4641 C CA . HIS A 1 572 ? 10.193 19.881 -10.567 1.00 71.69 572 HIS A CA 1
ATOM 4642 C C . HIS A 1 572 ? 9.148 19.007 -11.271 1.00 71.69 572 HIS A C 1
ATOM 4644 O O . HIS A 1 572 ? 9.282 18.703 -12.457 1.00 71.69 572 HIS A O 1
ATOM 4650 N N . ILE A 1 573 ? 8.069 18.637 -10.570 1.00 73.50 573 ILE A N 1
ATOM 4651 C CA . ILE A 1 573 ? 6.954 17.886 -11.161 1.00 73.50 573 ILE A CA 1
ATOM 4652 C C . ILE A 1 573 ? 6.260 18.775 -12.190 1.00 73.50 573 ILE A C 1
ATOM 4654 O O . ILE A 1 573 ? 6.133 18.362 -13.339 1.00 73.50 573 ILE A O 1
ATOM 4658 N N . ARG A 1 574 ? 5.926 20.030 -11.849 1.00 71.81 574 ARG A N 1
ATOM 4659 C CA . ARG A 1 574 ? 5.345 20.988 -12.814 1.00 71.81 574 ARG A CA 1
ATOM 4660 C C . ARG A 1 574 ? 6.191 21.125 -14.082 1.00 71.81 574 ARG A C 1
ATOM 4662 O O . ARG A 1 574 ? 5.642 21.126 -15.183 1.00 71.81 574 ARG A O 1
ATOM 4669 N N . THR A 1 575 ? 7.515 21.173 -13.931 1.00 70.81 575 THR A N 1
ATOM 4670 C CA . THR A 1 575 ? 8.466 21.246 -15.052 1.00 70.81 575 THR A CA 1
ATOM 4671 C C . THR A 1 575 ? 8.438 19.973 -15.910 1.00 70.81 575 THR A C 1
ATOM 4673 O O . THR A 1 575 ? 8.394 20.052 -17.140 1.00 70.81 575 THR A O 1
ATOM 4676 N N . ARG A 1 576 ? 8.395 18.792 -15.276 1.00 68.31 576 ARG A N 1
ATOM 4677 C CA . ARG A 1 576 ? 8.285 17.482 -15.947 1.00 68.31 576 ARG A CA 1
ATOM 4678 C C . ARG A 1 576 ? 6.955 17.263 -16.663 1.00 68.31 576 ARG A C 1
ATOM 4680 O O . ARG A 1 576 ? 6.924 16.540 -17.652 1.00 68.31 576 ARG A O 1
ATOM 4687 N N . LEU A 1 577 ? 5.870 17.891 -16.211 1.00 67.69 577 LEU A N 1
ATOM 4688 C CA . LEU A 1 577 ? 4.549 17.742 -16.831 1.00 67.69 577 LEU A CA 1
ATOM 4689 C C . LEU A 1 577 ? 4.432 18.417 -18.214 1.00 67.69 577 LEU A C 1
ATOM 4691 O O . LEU A 1 577 ? 3.365 18.349 -18.820 1.00 67.69 577 LEU A O 1
ATOM 4695 N N . HIS A 1 578 ? 5.500 19.047 -18.736 1.00 60.75 578 HIS A N 1
ATOM 4696 C CA . HIS A 1 578 ? 5.556 19.669 -20.070 1.00 60.75 578 HIS A CA 1
ATOM 4697 C C . HIS A 1 578 ? 4.295 20.476 -20.412 1.00 60.75 578 HIS A C 1
ATOM 4699 O O . HIS A 1 578 ? 3.750 20.374 -21.514 1.00 60.75 578 HIS A O 1
ATOM 4705 N N . ILE A 1 579 ? 3.823 21.271 -19.449 1.00 58.66 579 ILE A N 1
ATOM 4706 C CA . ILE A 1 579 ? 2.599 22.067 -19.535 1.00 58.66 579 ILE A CA 1
ATOM 4707 C C . ILE A 1 579 ? 2.748 23.075 -20.687 1.00 58.66 579 ILE A C 1
ATOM 4709 O O . ILE A 1 579 ? 3.236 24.194 -20.517 1.00 58.66 579 ILE A O 1
ATOM 4713 N N . LYS A 1 580 ? 2.366 22.677 -21.907 1.00 46.19 580 LYS A N 1
ATOM 4714 C CA . LYS A 1 580 ? 2.389 23.565 -23.070 1.00 46.19 580 LYS A CA 1
ATOM 4715 C C . LYS A 1 580 ? 1.324 24.633 -22.856 1.00 46.19 580 LYS A C 1
ATOM 4717 O O . LYS A 1 580 ? 0.139 24.316 -22.747 1.00 46.19 580 LYS A O 1
ATOM 4722 N N . LYS A 1 581 ? 1.732 25.906 -22.844 1.00 38.69 581 LYS A N 1
ATOM 4723 C CA . LYS A 1 581 ? 0.789 27.020 -22.995 1.00 38.69 581 LYS A CA 1
ATOM 4724 C C . LYS A 1 581 ? -0.019 26.769 -24.269 1.00 38.69 581 LYS A C 1
ATOM 4726 O O . LYS A 1 581 ? 0.562 26.626 -25.346 1.00 38.69 581 LYS A O 1
ATOM 4731 N N . LYS A 1 582 ? -1.348 26.722 -24.155 1.00 38.16 582 LYS A N 1
ATOM 4732 C CA . LYS A 1 582 ? -2.200 26.962 -25.321 1.00 38.16 582 LYS A CA 1
ATOM 4733 C C . LYS A 1 582 ? -1.839 28.367 -25.817 1.00 38.16 582 LYS A C 1
ATOM 4735 O O . LYS A 1 582 ? -1.874 29.300 -25.014 1.00 38.16 582 LYS A O 1
ATOM 4740 N N . LYS A 1 583 ? -1.381 28.472 -27.067 1.00 34.41 583 LYS A N 1
ATOM 4741 C CA . LYS A 1 583 ? -1.327 29.760 -27.764 1.00 34.41 583 LYS A CA 1
ATOM 4742 C C . LYS A 1 583 ? -2.740 30.292 -27.935 1.00 34.41 583 LYS A C 1
ATOM 4744 O O . LYS A 1 583 ? -3.641 29.446 -28.158 1.00 34.41 583 LYS A O 1
#

Radius of gyration: 28.24 Å; chains: 1; bounding box: 76×76×64 Å

Sequence (583 aa):
MAKASGFCYINDIVIAILELLKYHERVLYIDIDVHHGDGVQEAFYFTDRVMTVSFHKYGNNFFPGTGSMYEIGAETGRYYSINVPLREGITDDDYYELVFKPVISTVMQYYRPKCIVLQCGADSLGGDRLGCFNLSIKGHGKCVSFVMEQNLPVLVVGGGGYTVKNVARCWTYETSLILNEQLSNDIPFHDYIEFFAPDCQLHPNLFNPKIENGNSRQTNHTRVSKSINISQNLIINNSNLTITFNLSTTSTTTTTIKTTTTTTTLPAITIPFLNATFYSSFNFTKPSLEIYNSLPICNFSITNNDTSIYKVNISQTLYSYNIIEEHHGKYLYPGGHYISKECQPEQRLALIICYRNREQHLKMFLDNIHPFLQKQQLDYTIFVINQNGNDQFNRAALFNVGYLEAMKLYSYDCFIFHDVDLLPEDLRNIYKCGDQPRHMSVAVDKFNYKLLYSTLFGGVTAFHLSDFIGTHGYPTVYWGWGGEDDDMYLRVVKKLKKSITRYPIEIARYKMIRTHDHTSGKANPHRHTILYSKYDYNLDGINTTNYTLHNIVFYKLFTLINVTLTEESFEHIRTRLHIKKKK

pLDDT: mean 84.57, std 19.02, range [22.7, 98.88]

Foldseek 3Di:
DDDADDPRDDPVVLVVVVVVVVPWQAEEEEEEAQADPVVNCVSCLAALRYAYAYAHAEDPPQPPNDQPQPSQGAHNSGLRYAGQHFHFAAELCCPPVLALPLLVVLLCVQSVTQEYEYEQEQLLDFPFPRHGYHYWLVSSLVNLLSRVVSVHHYHYHYHHTRLVVLSVLNVVVSVCSNVVHDDDQAADDDPCQVVVPDVNGSTDRRGDPVIDGPQDSVNSNVSSVSSSVSSVVSCVVVDPDDDDDDPDDDDDDDDDDDDDDDDDDDPDPPPPCPPFDFDPDQDDDDPDPVLQVVAAEQDQDDDPPDPQFADQDQDPPQDDNVVLCVVQLVQFGWAQWHAAPRHHYPWAEEEAEEDEPPRSLLSSLLSQVRVLQVSSRHGYAYEYEYADDDFFRFLQLSLLVSVVVVVVRHRGFKYKYAYSFKHFGGSVLHRGDDPAKEQQQQQEVVVVLHRPDPLFQDHIIMDGPVQCVQLLGWFRLFGFDDQRRSLSSCSRCPRVVGDYHYDPSVRSYIYGNDDPPDDGTDGRPCNVLVNPQPFDSVLGHSVLSDWAWDDWITTSNRIYTYIYDDNVSCVVSVVVSPSDPDD

Secondary structure (DSSP, 8-state):
----BTTBSS-HHHHHHHHHTTT-S-EEEEE-SSS--HHHHHHTTT-SSEEEEEEEE-STT-TT----TT----GGGTT-EEEEEE-TT--HHHHIIIIIHHHHHHHHHHH--SEEEEE--GGGBTT-SS----B-HHHHHHHHHHHHTT-S-EEEE----SSHHHHHHHHHHHHHHHHT-PPPSBPPP-TTGGGGTTT-BSS-----TTS-----HHHHHHHHHHHHHHHHHHHHHH---------------------------------TTTTS-EESS----PPPHHHHTTSPB------TTS-SB------SS---HHHHHHHHGGGPBTTTEE--SSSB-SSEEEEEEEESS-HHHHHHHHHHHHHHHHHTT-EEEEEEEEEESSSPP-HHHHHHHHHHHHHHHS--SEEEEEETTEEE-BTTS-----SS-EE---EEGGGTT--S-TT---SEEEEEHHHHHHTTSS-TT--SBSSHHHHHHHIIIIIS--PPEE--TTTSEEEEP--TT-PPPPBPTTHHHHHHS---GGGSSGGG---EEEEEEEESS-EEEEEE--THHHHHHHHHTT-PPP-